Protein AF-A0A3N5NHA1-F1 (afdb_monomer_lite)

Secondary structure (DSSP, 8-state):
-TT--SSS-GGGG--SPP----SS-SS------------TTPPP---------SSHHHHHHHHHHHHSHHHHHHHHHHHHHHHHHHHHHTT--HHHHHHHHHHHHHHHS--GGGS-HHHHHH----THHHHTTT--SSSPEEEEEE-SGGGHHHHHHHHHHHHHHHTTT---EEEEEE---TTTHHHHHHHHHHHHHSSGGGGGBTSTTSEEEEEGGGS-HHHHHHHHHH-SEEEEGGG-SHHHHHTPPPPPPPPPPBPP-PPPPP-PPPPPPP---EES--SSEEEETTSSEEEE-S--SS--EEEEEETTEEEEEETTEEEEEEES-TTTTBSS-----TTT---SEEEEEEETTT--EEESSSTTT-TT--EEEEEETTEEEEEEEETTEEEEEEEE--SS-SEEEEEEEEEE-SSS-EEEEEEEEEE---BS-HHHHGGGEEEEE-TTT-PEEEEE-S-TTTTT-EEEEEES-SSEEEEEEHHHHH-TT-BTTB-GGGGBSS-----SSSS-EEEEEEEEEEE-TT-EEEEEEEEEEESSHHHHHHHHHHHTSTTHHHHHHHHHHHHHHHHHTTS----S-HHHHHIIIIIHHHHIIIIIIIS-EETTEE-

pLDDT: mean 92.47, std 6.88, range [58.25, 98.88]

Structure (mmCIF, N/CA/C/O backbone):
data_AF-A0A3N5NHA1-F1
#
_entry.id   AF-A0A3N5NHA1-F1
#
loop_
_atom_site.group_PDB
_atom_site.id
_atom_site.type_symbol
_atom_site.label_atom_id
_atom_site.label_alt_id
_atom_site.label_comp_id
_atom_site.label_asym_id
_atom_site.label_entity_id
_atom_site.label_seq_id
_atom_site.pdbx_PDB_ins_code
_atom_site.Cartn_x
_atom_site.Cartn_y
_atom_site.Cartn_z
_atom_site.occupancy
_atom_site.B_iso_or_equiv
_atom_site.auth_seq_id
_atom_site.auth_comp_id
_atom_site.auth_asym_id
_atom_site.auth_atom_id
_atom_site.pdbx_PDB_model_num
ATOM 1 N N . GLY A 1 1 ? -15.371 -14.972 -2.134 1.00 78.31 1 GLY A N 1
ATOM 2 C CA . GLY A 1 1 ? -16.235 -14.886 -0.939 1.00 78.31 1 GLY A CA 1
ATOM 3 C C . GLY A 1 1 ? -15.641 -13.849 -0.015 1.00 78.31 1 GLY A C 1
ATOM 4 O O . GLY A 1 1 ? -14.421 -13.731 -0.026 1.00 78.31 1 GLY A O 1
ATOM 5 N N . ARG A 1 2 ? -16.467 -13.089 0.715 1.00 86.44 2 ARG A N 1
ATOM 6 C CA . ARG A 1 2 ? -16.013 -11.986 1.583 1.00 86.44 2 ARG A CA 1
ATOM 7 C C . ARG A 1 2 ? -14.958 -12.469 2.586 1.00 86.44 2 ARG A C 1
ATOM 9 O O . ARG A 1 2 ? -15.152 -13.502 3.220 1.00 86.44 2 ARG A O 1
ATOM 16 N N . GLY A 1 3 ? -13.852 -11.733 2.707 1.00 79.94 3 GLY A N 1
ATOM 17 C CA . GLY A 1 3 ? -12.731 -12.070 3.593 1.00 79.94 3 GLY A CA 1
ATOM 18 C C . GLY A 1 3 ? -11.821 -13.194 3.090 1.00 79.94 3 GLY A C 1
ATOM 19 O O . GLY A 1 3 ? -10.874 -13.561 3.775 1.00 79.94 3 GLY A O 1
ATOM 20 N N . GLY A 1 4 ? -12.109 -13.759 1.915 1.00 84.12 4 GLY A N 1
ATOM 21 C CA . GLY A 1 4 ? -11.227 -14.699 1.232 1.00 84.12 4 GLY A CA 1
ATOM 22 C C . GLY A 1 4 ? -10.301 -13.994 0.245 1.00 84.12 4 GLY A C 1
ATOM 23 O O . GLY A 1 4 ? -10.399 -12.794 0.009 1.00 84.12 4 GLY A O 1
ATOM 24 N N . THR A 1 5 ? -9.429 -14.770 -0.390 1.00 84.81 5 THR A N 1
ATOM 25 C CA . THR A 1 5 ? -8.529 -14.287 -1.448 1.00 84.81 5 THR A CA 1
ATOM 26 C C . THR A 1 5 ? -8.565 -15.233 -2.641 1.00 84.81 5 THR A C 1
ATOM 28 O O . THR A 1 5 ? -9.109 -16.335 -2.557 1.00 84.81 5 THR A O 1
ATOM 31 N N . VAL A 1 6 ? -7.928 -14.852 -3.748 1.00 85.38 6 VAL A N 1
ATOM 32 C CA . VAL A 1 6 ? -7.725 -15.759 -4.891 1.00 85.38 6 VAL A CA 1
ATOM 33 C C . VAL A 1 6 ? -6.884 -16.997 -4.543 1.00 85.38 6 VAL A C 1
ATOM 35 O O . VAL A 1 6 ? -6.996 -18.008 -5.228 1.00 85.38 6 VAL A O 1
ATOM 38 N N . ARG A 1 7 ? -6.084 -16.958 -3.463 1.00 85.19 7 ARG A N 1
ATOM 39 C CA . ARG A 1 7 ? -5.322 -18.118 -2.955 1.00 85.19 7 ARG A CA 1
ATOM 40 C C . ARG A 1 7 ? -6.175 -19.063 -2.110 1.00 85.19 7 ARG A C 1
ATOM 42 O O . ARG A 1 7 ? -5.936 -20.264 -2.116 1.00 85.19 7 ARG A O 1
ATOM 49 N N . HIS A 1 8 ? -7.181 -18.524 -1.426 1.00 85.25 8 HIS A N 1
ATOM 50 C CA . HIS A 1 8 ? -8.118 -19.280 -0.594 1.00 85.25 8 HIS A CA 1
ATOM 51 C C . HIS A 1 8 ? -9.570 -18.947 -0.979 1.00 85.25 8 HIS A C 1
ATOM 53 O O . HIS A 1 8 ? -10.307 -18.339 -0.195 1.00 85.25 8 HIS A O 1
ATOM 59 N N . PRO A 1 9 ? -10.004 -19.284 -2.208 1.00 86.56 9 PRO A N 1
ATOM 60 C CA . PRO A 1 9 ? -11.342 -18.948 -2.666 1.00 86.56 9 PRO A CA 1
ATOM 61 C C . PRO A 1 9 ? -12.381 -19.825 -1.963 1.00 86.56 9 PRO A C 1
ATOM 63 O O . PRO A 1 9 ? -12.247 -21.046 -1.904 1.00 86.56 9 PRO A O 1
ATOM 66 N N . ALA A 1 10 ? -13.482 -19.213 -1.516 1.00 84.94 10 ALA A N 1
ATOM 67 C CA . ALA A 1 10 ? -14.576 -19.909 -0.825 1.00 84.94 10 ALA A CA 1
ATOM 68 C C . ALA A 1 10 ? -15.125 -21.120 -1.603 1.00 84.94 10 ALA A C 1
ATOM 70 O O . ALA A 1 10 ? -15.553 -22.105 -1.008 1.00 84.94 10 ALA A O 1
ATOM 71 N N . ALA A 1 11 ? -15.067 -21.074 -2.937 1.00 85.94 11 ALA A N 1
ATOM 72 C CA . ALA A 1 11 ? -15.461 -22.186 -3.788 1.00 85.94 11 ALA A CA 1
ATOM 73 C C . ALA A 1 11 ? -14.678 -23.474 -3.461 1.00 85.94 11 ALA A C 1
ATOM 75 O O . ALA A 1 11 ? -15.262 -24.550 -3.492 1.00 85.94 11 ALA A O 1
ATOM 76 N N . LEU A 1 12 ? -13.393 -23.406 -3.107 1.00 87.50 12 LEU A N 1
ATOM 77 C CA . LEU A 1 12 ? -12.589 -24.603 -2.834 1.00 87.50 12 LEU A CA 1
ATOM 78 C C . LEU A 1 12 ? -12.814 -25.203 -1.437 1.00 87.50 12 LEU A C 1
ATOM 80 O O . LEU A 1 12 ? -12.375 -26.321 -1.192 1.00 87.50 12 LEU A O 1
ATOM 84 N N . LEU A 1 13 ? -13.541 -24.516 -0.549 1.00 84.94 13 LEU A N 1
ATOM 85 C CA . LEU A 1 13 ? -13.870 -25.021 0.792 1.00 84.94 13 LEU A CA 1
ATOM 86 C C . LEU A 1 13 ? -14.984 -26.078 0.779 1.00 84.94 13 LEU A C 1
ATOM 88 O O . LEU A 1 13 ? -15.180 -26.786 1.762 1.00 84.94 13 LEU A O 1
ATOM 92 N N . SER A 1 14 ? -15.733 -26.184 -0.322 1.00 83.75 14 SER A N 1
ATOM 93 C CA . SER A 1 14 ? -16.848 -27.119 -0.461 1.00 83.75 14 SER A CA 1
ATOM 94 C C . SER A 1 14 ? -16.870 -27.780 -1.837 1.00 83.75 14 SER A C 1
ATOM 96 O O . SER A 1 14 ? -16.533 -27.183 -2.862 1.00 83.75 14 SER A O 1
ATOM 98 N N . THR A 1 15 ? -17.340 -29.026 -1.882 1.00 83.75 15 THR A N 1
ATOM 99 C CA . THR A 1 15 ? -17.558 -29.779 -3.124 1.00 83.75 15 THR A CA 1
ATOM 100 C C . THR A 1 15 ? -18.898 -29.463 -3.801 1.00 83.75 15 THR A C 1
ATOM 102 O O . THR A 1 15 ? -19.153 -29.985 -4.897 1.00 83.75 15 THR A O 1
ATOM 105 N N . SER A 1 16 ? -19.727 -28.592 -3.212 1.00 85.25 16 SER A N 1
ATOM 106 C CA . SER A 1 16 ? -21.005 -28.143 -3.781 1.00 85.25 16 SER A CA 1
ATOM 107 C C . SER A 1 16 ? -20.834 -27.504 -5.168 1.00 85.25 16 SER A C 1
ATOM 109 O O . SER A 1 16 ? -19.755 -26.992 -5.483 1.00 85.25 16 SER A O 1
ATOM 111 N N . PRO A 1 17 ? -21.860 -27.535 -6.036 1.00 85.75 17 PRO A N 1
ATOM 112 C CA . PRO A 1 17 ? -21.851 -26.772 -7.282 1.00 85.75 17 PRO A CA 1
ATOM 113 C C . PRO A 1 17 ? -21.577 -25.279 -7.043 1.00 85.75 17 PRO A C 1
ATOM 115 O O . PRO A 1 17 ? -21.842 -24.756 -5.959 1.00 85.75 17 PRO A O 1
ATOM 118 N N . LEU A 1 18 ? -21.044 -24.593 -8.059 1.00 89.00 18 LEU A N 1
ATOM 119 C CA . LEU A 1 18 ? -21.003 -23.127 -8.048 1.00 89.00 18 LEU A CA 1
ATOM 120 C C . LEU A 1 18 ? -22.443 -22.587 -8.031 1.00 89.00 18 LEU A C 1
ATOM 122 O O . LEU A 1 18 ? -23.350 -23.253 -8.524 1.00 89.00 18 LEU A O 1
ATOM 126 N N . SER A 1 19 ? -22.650 -21.384 -7.492 1.00 86.19 19 SER A N 1
ATOM 127 C CA . SER A 1 19 ? -23.992 -20.799 -7.329 1.00 86.19 19 SER A CA 1
ATOM 128 C C . SER A 1 19 ? -24.742 -20.564 -8.643 1.00 86.19 19 SER A C 1
ATOM 130 O O . SER A 1 19 ? -25.956 -20.397 -8.613 1.00 86.19 19 SER A O 1
ATOM 132 N N . GLY A 1 20 ? -24.036 -20.515 -9.779 1.00 85.94 20 GLY A N 1
ATOM 133 C CA . GLY A 1 20 ? -24.633 -20.216 -11.083 1.00 85.94 20 GLY A CA 1
ATOM 134 C C . GLY A 1 20 ? -25.141 -18.778 -11.206 1.00 85.94 20 GLY A C 1
ATOM 135 O O . GLY A 1 20 ? -25.984 -18.509 -12.053 1.00 85.94 20 GLY A O 1
ATOM 136 N N . ALA A 1 21 ? -24.663 -17.862 -10.356 1.00 86.00 21 ALA A N 1
ATOM 137 C CA . ALA A 1 21 ? -25.078 -16.465 -10.389 1.00 86.00 21 ALA A CA 1
ATOM 138 C C . ALA A 1 21 ? -24.661 -15.792 -11.709 1.00 86.00 21 ALA A C 1
ATOM 140 O O . ALA A 1 21 ? -23.494 -15.839 -12.096 1.00 86.00 21 ALA A O 1
ATOM 141 N N . THR A 1 22 ? -25.618 -15.140 -12.367 1.00 87.56 22 THR A N 1
ATOM 142 C CA . THR A 1 22 ? -25.441 -14.372 -13.609 1.00 87.56 22 THR A CA 1
ATOM 143 C C . THR A 1 22 ? -26.166 -13.033 -13.495 1.00 87.56 22 THR A C 1
ATOM 145 O O . THR A 1 22 ? -27.200 -12.963 -12.832 1.00 87.56 22 THR A O 1
ATOM 148 N N . GLY A 1 23 ? -25.684 -11.993 -14.177 1.00 86.44 23 GLY A N 1
ATOM 149 C CA . GLY A 1 23 ? -26.362 -10.696 -14.261 1.00 86.44 23 GLY A CA 1
ATOM 150 C C . GLY A 1 23 ? -25.414 -9.510 -14.106 1.00 86.44 23 GLY A C 1
ATOM 151 O O . GLY A 1 23 ? -24.194 -9.668 -14.127 1.00 86.44 23 GLY A O 1
ATOM 152 N N . ALA A 1 24 ? -25.990 -8.318 -13.944 1.00 82.69 24 ALA A N 1
ATOM 153 C CA . ALA A 1 24 ? -25.242 -7.104 -13.642 1.00 82.69 24 ALA A CA 1
ATOM 154 C C . ALA A 1 24 ? -24.740 -7.155 -12.189 1.00 82.69 24 ALA A C 1
ATOM 156 O O . ALA A 1 24 ? -25.519 -7.011 -11.248 1.00 82.69 24 ALA A O 1
ATOM 157 N N . VAL A 1 25 ? -23.442 -7.397 -12.015 1.00 76.88 25 VAL A N 1
ATOM 158 C CA . VAL A 1 25 ? -22.774 -7.483 -10.709 1.00 76.88 25 VAL A CA 1
ATOM 159 C C . VAL A 1 25 ? -21.705 -6.398 -10.587 1.00 76.88 25 VAL A C 1
ATOM 161 O O . VAL A 1 25 ? -21.161 -5.950 -11.593 1.00 76.88 25 VAL A O 1
ATOM 164 N N . LEU A 1 26 ? -21.406 -5.977 -9.355 1.00 69.62 26 LEU A N 1
ATOM 165 C CA . LEU A 1 26 ? -20.429 -4.912 -9.079 1.00 69.62 26 LEU A CA 1
ATOM 166 C C . LEU A 1 26 ? -18.978 -5.325 -9.373 1.00 69.62 26 LEU A C 1
ATOM 168 O O . LEU A 1 26 ? -18.169 -4.475 -9.723 1.00 69.62 26 LEU A O 1
ATOM 172 N N . ASP A 1 27 ? -18.668 -6.615 -9.237 1.00 75.25 27 ASP A N 1
ATOM 173 C CA . ASP A 1 27 ? -17.339 -7.191 -9.461 1.00 75.25 27 ASP A CA 1
ATOM 174 C C . ASP A 1 27 ? -17.476 -8.457 -10.330 1.00 75.25 27 ASP A C 1
ATOM 176 O O . ASP A 1 27 ? -17.704 -9.559 -9.811 1.00 75.25 27 ASP A O 1
ATOM 180 N N . PRO A 1 28 ? -17.503 -8.307 -11.668 1.00 83.50 28 PRO A N 1
ATOM 181 C CA . PRO A 1 28 ? -17.780 -9.412 -12.571 1.00 83.50 28 PRO A CA 1
ATOM 182 C C . PRO A 1 28 ? -16.592 -10.367 -12.668 1.00 83.50 28 PRO A C 1
ATOM 184 O O . PRO A 1 28 ? -15.493 -9.998 -13.075 1.00 83.50 28 PRO A O 1
ATOM 187 N N . ILE A 1 29 ? -16.856 -11.642 -12.386 1.00 84.94 29 ILE A N 1
ATOM 188 C CA . ILE A 1 29 ? -15.919 -12.741 -12.621 1.00 84.94 29 ILE A CA 1
ATOM 189 C C . ILE A 1 29 ? -16.591 -13.854 -13.422 1.00 84.94 29 ILE A C 1
ATOM 191 O O . ILE A 1 29 ? -17.806 -14.041 -13.364 1.00 84.94 29 ILE A O 1
ATOM 195 N N . VAL A 1 30 ? -15.777 -14.664 -14.097 1.00 86.19 30 VAL A N 1
ATOM 196 C CA . VAL A 1 30 ? -16.192 -15.964 -14.634 1.00 86.19 30 VAL A CA 1
ATOM 197 C C . VAL A 1 30 ? -15.508 -17.052 -13.817 1.00 86.19 30 VAL A C 1
ATOM 199 O O . VAL A 1 30 ? -14.294 -17.029 -13.627 1.00 86.19 30 VAL A O 1
ATOM 202 N N . SER A 1 31 ? -16.282 -18.019 -13.323 1.00 87.06 31 SER A N 1
ATOM 203 C CA . SER A 1 31 ? -15.754 -19.163 -12.581 1.00 87.06 31 SER A CA 1
ATOM 204 C C . SER A 1 31 ? -16.309 -20.463 -13.146 1.00 87.06 31 SER A C 1
ATOM 206 O O . SER A 1 31 ? -17.517 -20.620 -13.305 1.00 87.06 31 SER A O 1
ATOM 208 N N . LEU A 1 32 ? -15.410 -21.403 -13.434 1.00 87.88 32 LEU A N 1
ATOM 209 C CA . LEU A 1 32 ? -15.728 -22.733 -13.939 1.00 87.88 32 LEU A CA 1
ATOM 210 C C . LEU A 1 32 ? -15.172 -23.779 -12.973 1.00 87.88 32 LEU A C 1
ATOM 212 O O . LEU A 1 32 ? -14.069 -23.634 -12.447 1.00 87.88 32 LEU A O 1
ATOM 216 N N . ARG A 1 33 ? -15.929 -24.857 -12.751 1.00 87.19 33 ARG A N 1
ATOM 217 C CA . ARG A 1 33 ? -15.496 -26.004 -11.946 1.00 87.19 33 ARG A CA 1
ATOM 218 C C . ARG A 1 33 ? -15.604 -27.275 -12.767 1.00 87.19 33 ARG A C 1
ATOM 220 O O . ARG A 1 33 ? -16.689 -27.629 -13.212 1.00 87.19 33 ARG A O 1
ATOM 227 N N . VAL A 1 34 ? -14.499 -28.006 -12.853 1.00 86.44 34 VAL A N 1
ATOM 228 C CA . VAL A 1 34 ? -14.467 -29.361 -13.406 1.00 86.44 34 VAL A CA 1
ATOM 229 C C . VAL A 1 34 ? -14.087 -30.325 -12.288 1.00 86.44 34 VAL A C 1
ATOM 231 O O . VAL A 1 34 ? -13.110 -30.103 -11.575 1.00 86.44 34 VAL A O 1
ATOM 234 N N . LYS A 1 35 ? -14.876 -31.387 -12.110 1.00 86.12 35 LYS A N 1
ATOM 235 C CA . LYS A 1 35 ? -14.535 -32.496 -11.212 1.00 86.12 35 LYS A CA 1
ATOM 236 C C . LYS A 1 35 ? -13.874 -33.588 -12.039 1.00 86.12 35 LYS A C 1
ATOM 238 O O . LYS A 1 35 ? -14.423 -34.015 -13.049 1.00 86.12 35 LYS A O 1
ATOM 243 N N . LEU A 1 36 ? -12.704 -34.029 -11.603 1.00 88.56 36 LEU A N 1
ATOM 244 C CA . LEU A 1 36 ? -11.893 -35.019 -12.302 1.00 88.56 36 LEU A CA 1
ATOM 245 C C . LEU A 1 36 ? -11.614 -36.171 -11.346 1.00 88.56 36 LEU A C 1
ATOM 247 O O . LEU A 1 36 ? -11.338 -35.946 -10.167 1.00 88.56 36 LEU A O 1
ATOM 251 N N . ARG A 1 37 ? -11.628 -37.400 -11.859 1.00 91.00 37 ARG A N 1
ATOM 252 C CA . ARG A 1 37 ? -11.068 -38.560 -11.166 1.00 91.00 37 ARG A CA 1
ATOM 253 C C . ARG A 1 37 ? -9.786 -38.946 -11.886 1.00 91.00 37 ARG A C 1
ATOM 255 O O . ARG A 1 37 ? -9.832 -39.212 -13.082 1.00 91.00 37 ARG A O 1
ATOM 262 N N . VAL A 1 38 ? -8.668 -38.973 -11.168 1.00 94.31 38 VAL A N 1
ATOM 263 C CA . VAL A 1 38 ? -7.361 -39.352 -11.719 1.00 94.31 38 VAL A CA 1
ATOM 264 C C . VAL A 1 38 ? -6.962 -40.703 -11.121 1.00 94.31 38 VAL A C 1
ATOM 266 O O . VAL A 1 38 ? -6.636 -40.757 -9.935 1.00 94.31 38 VAL A O 1
ATOM 269 N N . PRO A 1 39 ? -7.054 -41.812 -11.878 1.00 94.69 39 PRO A N 1
ATOM 270 C CA . PRO A 1 39 ? -6.570 -43.108 -11.414 1.00 94.69 39 PRO A CA 1
ATOM 271 C C . PRO A 1 39 ? -5.046 -43.112 -11.189 1.00 94.69 39 PRO A C 1
ATOM 273 O O . PRO A 1 39 ? -4.338 -42.315 -11.811 1.00 94.69 39 PRO A O 1
ATOM 276 N N . PRO A 1 40 ? -4.512 -44.027 -10.357 1.00 95.25 40 PRO A N 1
ATOM 277 C CA . PRO A 1 40 ? -3.069 -44.179 -10.176 1.00 95.25 40 PRO A CA 1
ATOM 278 C C . PRO A 1 40 ? -2.342 -44.393 -11.511 1.00 95.25 40 PRO A C 1
ATOM 280 O O . PRO A 1 40 ? -2.756 -45.220 -12.320 1.00 95.25 40 PRO A O 1
ATOM 283 N N . GLY A 1 41 ? -1.265 -43.639 -11.745 1.00 95.19 41 GLY A N 1
ATOM 284 C CA . GLY A 1 41 ? -0.440 -43.741 -12.956 1.00 95.19 41 GLY A CA 1
ATOM 285 C C . GLY A 1 41 ? -1.053 -43.150 -14.234 1.00 95.19 41 GLY A C 1
ATOM 286 O O . GLY A 1 41 ? -0.404 -43.181 -15.276 1.00 95.19 41 GLY A O 1
ATOM 287 N N . VAL A 1 42 ? -2.268 -42.595 -14.182 1.00 96.31 42 VAL A N 1
ATOM 288 C CA . VAL A 1 42 ? -2.953 -42.015 -15.348 1.00 96.31 42 VAL A CA 1
ATOM 289 C C . VAL A 1 42 ? -2.848 -40.490 -15.333 1.00 96.31 42 VAL A C 1
ATOM 291 O O . VAL A 1 42 ? -2.968 -39.852 -14.292 1.00 96.31 42 VAL A O 1
ATOM 294 N N . THR A 1 43 ? -2.672 -39.883 -16.508 1.00 91.56 43 THR A N 1
ATOM 295 C CA . THR A 1 43 ? -2.717 -38.425 -16.684 1.00 91.56 43 THR A CA 1
ATOM 296 C C . THR A 1 43 ? -4.095 -37.987 -17.176 1.00 91.56 43 THR A C 1
ATOM 298 O O . THR A 1 43 ? -4.508 -38.355 -18.274 1.00 91.56 43 THR A O 1
ATOM 301 N N . ALA A 1 44 ? -4.787 -37.152 -16.400 1.00 90.56 44 ALA A N 1
ATOM 302 C CA . ALA A 1 44 ? -5.950 -36.406 -16.878 1.00 90.56 44 ALA A CA 1
ATOM 303 C C . ALA A 1 44 ? -5.502 -35.054 -17.453 1.00 90.56 44 ALA A C 1
ATOM 305 O O . ALA A 1 44 ? -4.620 -34.404 -16.892 1.00 90.56 44 ALA A O 1
ATOM 306 N N . ARG A 1 45 ? -6.110 -34.619 -18.561 1.00 87.00 45 ARG A N 1
ATOM 307 C CA . ARG A 1 45 ? -5.855 -33.307 -19.174 1.00 87.00 45 ARG A CA 1
ATOM 308 C C . ARG A 1 45 ? -7.133 -32.483 -19.164 1.00 87.00 45 ARG A C 1
ATOM 310 O O . ARG A 1 45 ? -8.194 -33.000 -19.498 1.00 87.00 45 ARG A O 1
ATOM 317 N N . VAL A 1 46 ? -7.013 -31.212 -18.797 1.00 88.31 46 VAL A N 1
ATOM 318 C CA . VAL A 1 46 ? -8.110 -30.240 -18.821 1.00 88.31 46 VAL A CA 1
ATOM 319 C C . VAL A 1 46 ? -7.635 -29.005 -19.558 1.00 88.31 46 VAL A C 1
ATOM 321 O O . VAL A 1 46 ? -6.523 -28.534 -19.327 1.00 88.31 46 VAL A O 1
ATOM 324 N N . SER A 1 47 ? -8.487 -28.489 -20.434 1.00 87.62 47 SER A N 1
ATOM 325 C CA . SER A 1 47 ? -8.261 -27.241 -21.151 1.00 87.62 47 SER A CA 1
ATOM 326 C C . SER A 1 47 ? -9.297 -26.225 -20.690 1.00 87.62 47 SER A C 1
ATOM 328 O O . SER A 1 47 ? -10.489 -26.520 -20.669 1.00 87.62 47 SER A O 1
ATOM 330 N N . PHE A 1 48 ? -8.831 -25.042 -20.299 1.00 88.50 48 PHE A N 1
ATOM 331 C CA . PHE A 1 48 ? -9.680 -23.892 -20.010 1.00 88.50 48 PHE A CA 1
ATOM 332 C C . PHE A 1 48 ? -9.533 -22.900 -21.158 1.00 88.50 48 PHE A C 1
ATOM 334 O O . PHE A 1 48 ? -8.414 -22.596 -21.569 1.00 88.50 48 PHE A O 1
ATOM 341 N N . THR A 1 49 ? -10.654 -22.418 -21.681 1.00 88.44 49 THR A N 1
ATOM 342 C CA . THR A 1 49 ? -10.693 -21.545 -22.857 1.00 88.44 49 THR A CA 1
ATOM 343 C C . THR A 1 49 ? -11.442 -20.270 -22.511 1.00 88.44 49 THR A C 1
ATOM 345 O O . THR A 1 49 ? -12.612 -20.324 -22.132 1.00 88.44 49 THR A O 1
ATOM 348 N N . THR A 1 50 ? -10.780 -19.130 -22.679 1.00 90.50 50 THR A N 1
ATOM 349 C CA . THR A 1 50 ? -11.412 -17.809 -22.637 1.00 90.50 50 THR A CA 1
ATOM 350 C C . THR A 1 50 ? -11.548 -17.326 -24.071 1.00 90.50 50 THR A C 1
ATOM 352 O O . THR A 1 50 ? -10.559 -17.297 -24.801 1.00 90.50 50 THR A O 1
ATOM 355 N N . VAL A 1 51 ? -12.764 -16.986 -24.488 1.00 89.88 51 VAL A N 1
ATOM 356 C CA . VAL A 1 51 ? -13.063 -16.574 -25.864 1.00 89.88 51 VAL A CA 1
ATOM 357 C C . VAL A 1 51 ? -13.770 -15.225 -25.865 1.00 89.88 51 VAL A C 1
ATOM 359 O O . VAL A 1 51 ? -14.562 -14.930 -24.973 1.00 89.88 51 VAL A O 1
ATOM 362 N N . VAL A 1 52 ? -13.469 -14.415 -26.875 1.00 92.69 52 VAL A N 1
ATOM 363 C CA . VAL A 1 52 ? -14.119 -13.133 -27.159 1.00 92.69 52 VAL A CA 1
ATOM 364 C C . VAL A 1 52 ? -14.532 -13.167 -28.628 1.00 92.69 52 VAL A C 1
ATOM 366 O O . VAL A 1 52 ? -13.769 -13.647 -29.466 1.00 92.69 52 VAL A O 1
ATOM 369 N N . ALA A 1 53 ? -15.737 -12.698 -28.938 1.00 95.38 53 ALA A N 1
ATOM 370 C CA . ALA A 1 53 ? -16.263 -12.587 -30.294 1.00 95.38 53 ALA A CA 1
ATOM 371 C C . ALA A 1 53 ? -17.150 -11.341 -30.402 1.00 95.38 53 ALA A C 1
ATOM 373 O O . ALA A 1 53 ? -17.583 -10.797 -29.388 1.00 95.38 53 ALA A O 1
ATOM 374 N N . GLU A 1 54 ? -17.428 -10.904 -31.630 1.00 96.50 54 GLU A N 1
ATOM 375 C CA . GLU A 1 54 ? -18.223 -9.697 -31.907 1.00 96.50 54 GLU A CA 1
ATOM 376 C C . GLU A 1 54 ? -19.690 -9.824 -31.473 1.00 96.50 54 GLU A C 1
ATOM 378 O O . GLU A 1 54 ? -20.352 -8.824 -31.206 1.00 96.50 54 GLU A O 1
ATOM 383 N N . ASN A 1 55 ? -20.208 -11.052 -31.413 1.00 96.81 55 ASN A N 1
ATOM 384 C CA . ASN A 1 55 ? -21.590 -11.348 -31.056 1.00 96.81 55 ASN A CA 1
ATOM 385 C C . ASN A 1 55 ? -21.722 -12.727 -30.389 1.00 96.81 55 ASN A C 1
ATOM 387 O O . ASN A 1 55 ? -20.776 -13.518 -30.324 1.00 96.81 55 ASN A O 1
ATOM 391 N N . GLU A 1 56 ? -22.922 -13.003 -29.881 1.00 95.12 56 GLU A N 1
ATOM 392 C CA . GLU A 1 56 ? -23.239 -14.224 -29.139 1.00 95.12 56 GLU A CA 1
ATOM 393 C C . GLU A 1 56 ? -23.089 -15.497 -29.986 1.00 95.12 56 GLU A C 1
ATOM 395 O O . GLU A 1 56 ? -22.544 -16.491 -29.502 1.00 95.12 56 GLU A O 1
ATOM 400 N N . ASP A 1 57 ? -23.496 -15.463 -31.256 1.00 96.62 57 ASP A N 1
ATOM 401 C CA . ASP A 1 57 ? -23.347 -16.600 -32.173 1.00 96.62 57 ASP A CA 1
ATOM 402 C C . ASP A 1 57 ? -21.868 -16.946 -32.397 1.00 96.62 57 ASP A C 1
ATOM 404 O O . ASP A 1 57 ? -21.484 -18.117 -32.374 1.00 96.62 57 ASP A O 1
ATOM 408 N N . GLY A 1 58 ? -21.008 -15.929 -32.511 1.00 96.88 58 GLY A N 1
ATOM 409 C CA . GLY A 1 58 ? -19.559 -16.094 -32.578 1.00 96.88 58 GLY A CA 1
ATOM 410 C C . GLY A 1 58 ? -18.976 -16.733 -31.315 1.00 96.88 58 GLY A C 1
ATOM 411 O O . GLY A 1 58 ? -18.133 -17.627 -31.413 1.00 96.88 58 GLY A O 1
ATOM 412 N N . ILE A 1 59 ? -19.454 -16.342 -30.126 1.00 94.94 59 ILE A N 1
ATOM 413 C CA . ILE A 1 59 ? -19.064 -16.990 -28.864 1.00 94.94 59 ILE A CA 1
ATOM 414 C C . ILE A 1 59 ? -19.475 -18.465 -28.870 1.00 94.94 59 ILE A C 1
ATOM 416 O O . ILE A 1 59 ? -18.648 -19.320 -28.554 1.00 94.94 59 ILE A O 1
ATOM 420 N N . ARG A 1 60 ? -20.717 -18.785 -29.262 1.00 95.25 60 ARG A N 1
ATOM 421 C CA . ARG A 1 60 ? -21.214 -20.172 -29.328 1.00 95.25 60 ARG A CA 1
ATOM 422 C C . ARG A 1 60 ? -20.369 -21.022 -30.276 1.00 95.25 60 ARG A C 1
ATOM 424 O O . ARG A 1 60 ? -19.935 -22.102 -29.882 1.00 95.25 60 ARG A O 1
ATOM 431 N N . ALA A 1 61 ? -20.055 -20.500 -31.461 1.00 95.56 61 ALA A N 1
ATOM 432 C CA . ALA A 1 61 ? -19.208 -21.180 -32.436 1.00 95.56 61 ALA A CA 1
ATOM 433 C C . ALA A 1 61 ? -17.781 -21.429 -31.908 1.00 95.56 61 ALA A C 1
ATOM 435 O O . ALA A 1 61 ? -17.226 -22.513 -32.096 1.00 95.56 61 ALA A O 1
ATOM 436 N N . LEU A 1 62 ? -17.176 -20.453 -31.216 1.00 95.00 62 LEU A N 1
ATOM 437 C CA . LEU A 1 62 ? -15.856 -20.630 -30.602 1.00 95.00 62 LEU A CA 1
ATOM 438 C C . LEU A 1 62 ? -15.887 -21.645 -29.453 1.00 95.00 62 LEU A C 1
ATOM 440 O O . LEU A 1 62 ? -14.976 -22.467 -29.360 1.00 95.00 62 LEU A O 1
ATOM 444 N N . ILE A 1 63 ? -16.921 -21.620 -28.606 1.00 92.31 63 ILE A N 1
ATOM 445 C CA . ILE A 1 63 ? -17.096 -22.595 -27.521 1.00 92.31 63 ILE A CA 1
ATOM 446 C C . ILE A 1 63 ? -17.221 -24.008 -28.093 1.00 92.31 63 ILE A C 1
ATOM 448 O O . ILE A 1 63 ? -16.516 -24.899 -27.630 1.00 92.31 63 ILE A O 1
ATOM 452 N N . GLU A 1 64 ? -18.064 -24.213 -29.108 1.00 93.69 64 GLU A N 1
ATOM 453 C CA . GLU A 1 64 ? -18.243 -25.518 -29.754 1.00 93.69 64 GLU A CA 1
ATOM 454 C C . GLU A 1 64 ? -16.931 -26.019 -30.372 1.00 93.69 64 GLU A C 1
ATOM 456 O O . GLU A 1 64 ? -16.502 -27.143 -30.107 1.00 93.69 64 GLU A O 1
ATOM 461 N N . LYS A 1 65 ? -16.227 -25.150 -31.108 1.00 93.75 65 LYS A N 1
ATOM 462 C CA . LYS A 1 65 ? -14.922 -25.457 -31.708 1.00 93.75 65 LYS A CA 1
ATOM 463 C C . LYS A 1 65 ? -13.883 -25.889 -30.671 1.00 93.75 65 LYS A C 1
ATOM 465 O O . LYS A 1 65 ? -13.163 -26.859 -30.894 1.00 93.75 65 LYS A O 1
ATOM 470 N N . TYR A 1 66 ? -13.754 -25.147 -29.572 1.00 92.56 66 TYR A N 1
ATOM 471 C CA . TYR A 1 66 ? -12.741 -25.410 -28.546 1.00 92.56 66 TYR A CA 1
ATOM 472 C C . TYR A 1 66 ? -13.186 -26.421 -27.480 1.00 92.56 66 TYR A C 1
ATOM 474 O O . TYR A 1 66 ? -12.395 -26.763 -26.599 1.00 92.56 66 TYR A O 1
ATOM 482 N N . HIS A 1 67 ? -14.407 -26.956 -27.583 1.00 89.25 67 HIS A N 1
ATOM 483 C CA . HIS A 1 67 ? -14.851 -28.081 -26.764 1.00 89.25 67 HIS A CA 1
ATOM 484 C C . HIS A 1 67 ? -14.082 -29.372 -27.093 1.00 89.25 67 HIS A C 1
ATOM 486 O O . HIS A 1 67 ? -13.917 -30.225 -26.223 1.00 89.25 67 HIS A O 1
ATOM 492 N N . ASP A 1 68 ? -13.568 -29.502 -28.323 1.00 90.75 68 ASP A N 1
ATOM 493 C CA . ASP A 1 68 ? -12.696 -30.604 -28.733 1.00 90.75 68 ASP A CA 1
ATOM 494 C C . ASP A 1 68 ? -11.248 -30.404 -28.212 1.00 90.75 68 ASP A C 1
ATOM 496 O O . ASP A 1 68 ? -10.540 -29.482 -28.645 1.00 90.75 68 ASP A O 1
ATOM 500 N N . PRO A 1 69 ? -10.734 -31.295 -27.337 1.00 86.25 69 PRO A N 1
ATOM 501 C CA . PRO A 1 69 ? -9.362 -31.221 -26.829 1.00 86.25 69 PRO A CA 1
ATOM 502 C C . PRO A 1 69 ? -8.277 -31.270 -27.918 1.00 86.25 69 PRO A C 1
ATOM 504 O O . PRO A 1 69 ? -7.171 -30.745 -27.724 1.00 86.25 69 PRO A O 1
ATOM 507 N N . GLN A 1 70 ? -8.557 -31.896 -29.066 1.00 90.75 70 GLN A N 1
ATOM 508 C CA . GLN A 1 70 ? -7.619 -31.942 -30.188 1.00 90.75 70 GLN A CA 1
ATOM 509 C C . GLN A 1 70 ? -7.447 -30.566 -30.831 1.00 90.75 70 GLN A C 1
ATOM 511 O O . GLN A 1 70 ? -6.340 -30.217 -31.250 1.00 90.75 70 GLN A O 1
ATOM 516 N N . VAL A 1 71 ? -8.509 -29.756 -30.866 1.00 93.12 71 VAL A N 1
ATOM 517 C CA . VAL A 1 71 ? -8.449 -28.377 -31.363 1.00 93.12 71 VAL A CA 1
ATOM 518 C C . VAL A 1 71 ? -7.617 -27.509 -30.426 1.00 93.12 71 VAL A C 1
ATOM 520 O O . VAL A 1 71 ? -6.768 -26.761 -30.906 1.00 93.12 71 VAL A O 1
ATOM 523 N N . CYS A 1 72 ? -7.762 -27.668 -29.108 1.00 90.75 72 CYS A N 1
ATOM 524 C CA . CYS A 1 72 ? -6.903 -26.991 -28.130 1.00 90.75 72 CYS A CA 1
ATOM 525 C C . CYS A 1 72 ? -5.419 -27.341 -28.333 1.00 90.75 72 CYS A C 1
ATOM 527 O O . CYS A 1 72 ? -4.565 -26.458 -28.385 1.00 90.75 72 CYS A O 1
ATOM 529 N N . SER A 1 73 ? -5.108 -28.626 -28.525 1.00 90.06 73 SER A N 1
ATOM 530 C CA . SER A 1 73 ? -3.734 -29.082 -28.779 1.00 90.06 73 SER A CA 1
ATOM 531 C C . SER A 1 73 ? -3.176 -28.518 -30.092 1.00 90.06 73 SER A C 1
ATOM 533 O O . SER A 1 73 ? -2.028 -28.079 -30.151 1.00 90.06 73 SER A O 1
ATOM 535 N N . ARG A 1 74 ? -4.007 -28.456 -31.139 1.00 92.62 74 ARG A N 1
ATOM 536 C CA . ARG A 1 74 ? -3.652 -27.829 -32.417 1.00 92.62 74 ARG A CA 1
ATOM 537 C C . ARG A 1 74 ? -3.430 -26.325 -32.280 1.00 92.62 74 ARG A C 1
ATOM 539 O O . ARG A 1 74 ? -2.517 -25.806 -32.906 1.00 92.62 74 ARG A O 1
ATOM 546 N N . ALA A 1 75 ? -4.222 -25.635 -31.462 1.00 91.94 75 ALA A N 1
ATOM 547 C CA . ALA A 1 75 ? -4.054 -24.208 -31.207 1.00 91.94 75 ALA A CA 1
ATOM 548 C C . ALA A 1 75 ? -2.706 -23.904 -30.540 1.00 91.94 75 ALA A C 1
ATOM 550 O O . ALA A 1 75 ? -2.018 -22.986 -30.978 1.00 91.94 75 ALA A O 1
ATOM 551 N N . PHE A 1 76 ? -2.273 -24.714 -29.566 1.00 90.69 76 PHE A N 1
ATOM 552 C CA . PHE A 1 76 ? -0.925 -24.592 -28.997 1.00 90.69 76 PHE A CA 1
ATOM 553 C C . PHE A 1 76 ? 0.170 -24.824 -30.044 1.00 90.69 76 PHE A C 1
ATOM 555 O O . PHE A 1 76 ? 1.105 -24.032 -30.123 1.00 90.69 76 PHE A O 1
ATOM 562 N N . ALA A 1 77 ? 0.038 -25.857 -30.885 1.00 92.62 77 ALA A N 1
ATOM 563 C CA . ALA A 1 77 ? 1.002 -26.120 -31.954 1.00 92.62 77 ALA A CA 1
ATOM 564 C C . ALA A 1 77 ? 1.082 -24.956 -32.958 1.00 92.62 77 ALA A C 1
ATOM 566 O O . ALA A 1 77 ? 2.175 -24.510 -33.299 1.00 92.62 77 ALA A O 1
ATOM 567 N N . LEU A 1 78 ? -0.069 -24.416 -33.375 1.00 94.50 78 LEU A N 1
ATOM 568 C CA . LEU A 1 78 ? -0.143 -23.245 -34.251 1.00 94.50 78 LEU A CA 1
ATOM 569 C C . LEU A 1 78 ? 0.472 -22.004 -33.601 1.00 94.50 78 LEU A C 1
ATOM 571 O O . LEU A 1 78 ? 1.197 -21.283 -34.277 1.00 94.50 78 LEU A O 1
ATOM 575 N N . ALA A 1 79 ? 0.240 -21.770 -32.307 1.00 90.75 79 ALA A N 1
ATOM 576 C CA . ALA A 1 79 ? 0.859 -20.667 -31.576 1.00 90.75 79 ALA A CA 1
ATOM 577 C C . ALA A 1 79 ? 2.390 -20.805 -31.530 1.00 90.75 79 ALA A C 1
ATOM 579 O O . ALA A 1 79 ? 3.103 -19.826 -31.742 1.00 90.75 79 ALA A O 1
ATOM 580 N N . SER A 1 80 ? 2.911 -22.021 -31.328 1.00 90.25 80 SER A N 1
ATOM 581 C CA . SER A 1 80 ? 4.353 -22.286 -31.400 1.00 90.25 80 SER A CA 1
ATOM 582 C C . SER A 1 80 ? 4.918 -22.016 -32.797 1.00 90.25 80 SER A C 1
ATOM 584 O O . SER A 1 80 ? 5.916 -21.310 -32.916 1.00 90.25 80 SER A O 1
ATOM 586 N N . THR A 1 81 ? 4.265 -22.508 -33.856 1.00 93.25 81 THR A N 1
ATOM 587 C CA . THR A 1 81 ? 4.677 -22.239 -35.244 1.00 93.25 81 THR A CA 1
ATOM 588 C C . THR A 1 81 ? 4.608 -20.749 -35.577 1.00 93.25 81 THR A C 1
ATOM 590 O O . THR A 1 81 ? 5.523 -20.217 -36.198 1.00 93.25 81 THR A O 1
ATOM 593 N N . HIS A 1 82 ? 3.558 -20.054 -35.140 1.00 90.12 82 HIS A N 1
ATOM 594 C CA . HIS A 1 82 ? 3.415 -18.615 -35.335 1.00 90.12 82 HIS A CA 1
ATOM 595 C C . HIS A 1 82 ? 4.542 -17.843 -34.642 1.00 90.12 82 HIS A C 1
ATOM 597 O O . HIS A 1 82 ? 5.193 -17.025 -35.284 1.00 90.12 82 HIS A O 1
ATOM 603 N N . SER A 1 83 ? 4.856 -18.180 -33.387 1.00 88.25 83 SER A N 1
ATOM 604 C CA . SER A 1 83 ? 5.987 -17.586 -32.670 1.00 88.25 83 SER A CA 1
ATOM 605 C C . SER A 1 83 ? 7.317 -17.816 -33.395 1.00 88.25 83 SER A C 1
ATOM 607 O O . SER A 1 83 ? 8.165 -16.931 -33.395 1.00 88.25 83 SER A O 1
ATOM 609 N N . GLU A 1 84 ? 7.529 -18.974 -34.027 1.00 89.62 84 GLU A N 1
ATOM 610 C CA . GLU A 1 84 ? 8.736 -19.232 -34.828 1.00 89.62 84 GLU A CA 1
ATOM 611 C C . GLU A 1 84 ? 8.791 -18.405 -36.113 1.00 89.62 84 GLU A C 1
ATOM 613 O O . GLU A 1 84 ? 9.863 -17.945 -36.507 1.00 89.62 84 GLU A O 1
ATOM 618 N N . ILE A 1 85 ? 7.646 -18.211 -36.766 1.00 91.44 85 ILE A N 1
ATOM 619 C CA . ILE A 1 85 ? 7.527 -17.373 -37.961 1.00 91.44 85 ILE A CA 1
ATOM 620 C C . ILE A 1 85 ? 7.807 -15.908 -37.607 1.00 91.44 85 ILE A C 1
ATOM 622 O O . ILE A 1 85 ? 8.606 -15.267 -38.286 1.00 91.44 85 ILE A O 1
ATOM 626 N N . GLU A 1 86 ? 7.229 -15.393 -36.521 1.00 88.69 86 GLU A N 1
ATOM 627 C CA . GLU A 1 86 ? 7.503 -14.037 -36.031 1.00 88.69 86 GLU A CA 1
ATOM 628 C C . GLU A 1 86 ? 8.985 -13.819 -35.725 1.00 88.69 86 GLU A C 1
ATOM 630 O O . GLU A 1 86 ? 9.560 -12.819 -36.150 1.00 88.69 86 GLU A O 1
ATOM 635 N N . LEU A 1 87 ? 9.624 -14.764 -35.025 1.00 91.50 87 LEU A N 1
ATOM 636 C CA . LEU A 1 87 ? 11.056 -14.690 -34.734 1.00 91.50 87 LEU A CA 1
ATOM 637 C C . LEU A 1 87 ? 11.886 -14.608 -36.021 1.00 91.50 87 LEU A C 1
ATOM 639 O O . LEU A 1 87 ? 12.827 -13.822 -36.089 1.00 91.50 87 LEU A O 1
ATOM 643 N N . ARG A 1 88 ? 11.516 -15.354 -37.072 1.00 91.31 88 ARG A N 1
ATOM 644 C CA . ARG A 1 88 ? 12.174 -15.258 -38.386 1.00 91.31 88 ARG A CA 1
ATOM 645 C C . ARG A 1 88 ? 11.942 -13.906 -39.057 1.00 91.31 88 ARG A C 1
ATOM 647 O O . ARG A 1 88 ? 12.894 -13.360 -39.605 1.00 91.31 88 ARG A O 1
ATOM 654 N N . HIS A 1 89 ? 10.726 -13.358 -39.004 1.00 88.94 89 HIS A N 1
ATOM 655 C CA . HIS A 1 89 ? 10.424 -12.034 -39.567 1.00 88.94 89 HIS A CA 1
ATOM 656 C C . HIS A 1 89 ? 11.195 -10.909 -38.874 1.00 88.94 89 HIS A C 1
ATOM 658 O O . HIS A 1 89 ? 11.680 -10.006 -39.546 1.00 88.94 89 HIS A O 1
ATOM 664 N N . LEU A 1 90 ? 11.351 -10.993 -37.552 1.00 88.56 90 LEU A N 1
ATOM 665 C CA . LEU A 1 90 ? 12.144 -10.050 -36.760 1.00 88.56 90 LEU A CA 1
ATOM 666 C C . LEU A 1 90 ? 13.657 -10.338 -36.819 1.00 88.56 90 LEU A C 1
ATOM 668 O O . LEU A 1 90 ? 14.446 -9.612 -36.218 1.00 88.56 90 LEU A O 1
ATOM 672 N N . ALA A 1 91 ? 14.067 -11.413 -37.504 1.00 91.12 91 ALA A N 1
ATOM 673 C CA . ALA A 1 91 ? 15.434 -11.927 -37.511 1.00 91.12 91 ALA A CA 1
ATOM 674 C C . ALA A 1 91 ? 16.017 -12.111 -36.092 1.00 91.12 91 ALA A C 1
ATOM 676 O O . ALA A 1 91 ? 17.172 -11.780 -35.843 1.00 91.12 91 ALA A O 1
ATOM 677 N N . VAL A 1 92 ? 15.215 -12.616 -35.150 1.00 94.19 92 VAL A N 1
ATOM 678 C CA . VAL A 1 92 ? 15.583 -12.851 -33.744 1.00 94.19 92 VAL A CA 1
ATOM 679 C C . VAL A 1 92 ? 15.849 -14.340 -33.512 1.00 94.19 92 VAL A C 1
ATOM 681 O O . VAL A 1 92 ? 15.016 -15.200 -33.796 1.00 94.19 92 VAL A O 1
ATOM 684 N N . SER A 1 93 ? 17.018 -14.658 -32.966 1.00 94.88 93 SER A N 1
ATOM 685 C CA . SER A 1 93 ? 17.395 -16.007 -32.531 1.00 94.88 93 SER A CA 1
ATOM 686 C C . SER A 1 93 ? 16.725 -16.401 -31.206 1.00 94.88 93 SER A C 1
ATOM 688 O O . SER A 1 93 ? 16.293 -15.555 -30.427 1.00 94.88 93 SER A O 1
ATOM 690 N N . ARG A 1 94 ? 16.698 -17.702 -30.879 1.00 92.19 94 ARG A N 1
ATOM 691 C CA . ARG A 1 94 ? 16.178 -18.197 -29.584 1.00 92.19 94 ARG A CA 1
ATOM 692 C C . ARG A 1 94 ? 16.953 -17.659 -28.372 1.00 92.19 94 ARG A C 1
ATOM 694 O O . ARG A 1 94 ? 16.387 -17.479 -27.296 1.00 92.19 94 ARG A O 1
ATOM 701 N N . GLU A 1 95 ? 18.247 -17.393 -28.530 1.00 94.12 95 GLU A N 1
ATOM 702 C CA . GLU A 1 95 ? 19.073 -16.819 -27.462 1.00 94.12 95 GLU A CA 1
ATOM 703 C C . GLU A 1 95 ? 18.765 -15.334 -27.231 1.00 94.12 95 GLU A C 1
ATOM 705 O O . GLU A 1 95 ? 18.709 -14.879 -26.086 1.00 94.12 95 GLU A O 1
ATOM 710 N N . GLU A 1 96 ? 18.539 -14.574 -28.307 1.00 95.81 96 GLU A N 1
ATOM 711 C CA . GLU A 1 96 ? 18.043 -13.194 -28.242 1.00 95.81 96 GLU A CA 1
ATOM 712 C C . GLU A 1 96 ? 16.625 -13.143 -27.658 1.00 95.81 96 GLU A C 1
ATOM 714 O O . GLU A 1 96 ? 16.374 -12.345 -26.763 1.00 95.81 96 GLU A O 1
ATOM 719 N N . GLU A 1 97 ? 15.731 -14.055 -28.052 1.00 95.06 97 GLU A N 1
ATOM 720 C CA . GLU A 1 97 ? 14.379 -14.178 -27.490 1.00 95.06 97 GLU A CA 1
ATOM 721 C C . GLU A 1 97 ? 14.418 -14.302 -25.956 1.00 95.06 97 GLU A C 1
ATOM 723 O O . GLU A 1 97 ? 13.789 -13.520 -25.238 1.00 95.06 97 GLU A O 1
ATOM 728 N N . ALA A 1 98 ? 15.208 -15.246 -25.434 1.00 94.88 98 ALA A N 1
ATOM 729 C CA . ALA A 1 98 ? 15.360 -15.445 -23.995 1.00 94.88 98 ALA A CA 1
ATOM 730 C C . ALA A 1 98 ? 15.957 -14.211 -23.291 1.00 94.88 98 ALA A C 1
ATOM 732 O O . ALA A 1 98 ? 15.597 -13.911 -22.147 1.00 94.88 98 ALA A O 1
ATOM 733 N N . ARG A 1 99 ? 16.859 -13.480 -23.960 1.00 96.50 99 ARG A N 1
ATOM 734 C CA . ARG A 1 99 ? 17.407 -12.205 -23.468 1.00 96.50 99 ARG A CA 1
ATOM 735 C C . ARG A 1 99 ? 16.360 -11.107 -23.412 1.00 96.50 99 ARG A C 1
ATOM 737 O O . ARG A 1 99 ? 16.240 -10.444 -22.384 1.00 96.50 99 ARG A O 1
ATOM 744 N N . TYR A 1 100 ? 15.569 -10.942 -24.462 1.00 96.94 100 TYR A N 1
ATOM 745 C CA . TYR A 1 100 ? 14.527 -9.924 -24.518 1.00 96.94 100 TYR A CA 1
ATOM 746 C C . TYR A 1 100 ? 13.390 -10.215 -23.535 1.00 96.94 100 TYR A C 1
ATOM 748 O O . TYR A 1 100 ? 12.883 -9.296 -22.900 1.00 96.94 100 TYR A O 1
ATOM 756 N N . GLN A 1 101 ? 13.053 -11.484 -23.291 1.00 95.06 101 GLN A N 1
ATOM 757 C CA . GLN A 1 101 ? 12.131 -11.855 -22.209 1.00 95.06 101 GLN A CA 1
ATOM 758 C C . GLN A 1 101 ? 12.699 -11.515 -20.817 1.00 95.06 101 GLN A C 1
ATOM 760 O O . GLN A 1 101 ? 11.960 -11.067 -19.937 1.00 95.06 101 GLN A O 1
ATOM 765 N N . ARG A 1 102 ? 14.018 -11.656 -20.601 1.00 95.38 102 ARG A N 1
ATOM 766 C CA . ARG A 1 102 ? 14.667 -11.160 -19.372 1.00 95.38 102 ARG A CA 1
ATOM 767 C C . ARG A 1 102 ? 14.599 -9.637 -19.273 1.00 95.38 102 ARG A C 1
ATOM 769 O O . ARG A 1 102 ? 14.284 -9.142 -18.193 1.00 95.38 102 ARG A O 1
ATOM 776 N N . LEU A 1 103 ? 14.853 -8.912 -20.366 1.00 96.19 103 LEU A N 1
ATOM 777 C CA . LEU A 1 103 ? 14.697 -7.454 -20.438 1.00 96.19 103 LEU A CA 1
ATOM 778 C C . LEU A 1 103 ? 13.267 -7.033 -20.076 1.00 96.19 103 LEU A C 1
ATOM 780 O O . LEU A 1 103 ? 13.102 -6.173 -19.216 1.00 96.19 103 LEU A O 1
ATOM 784 N N . ALA A 1 104 ? 12.248 -7.693 -20.635 1.00 96.19 104 ALA A N 1
ATOM 785 C CA . ALA A 1 104 ? 10.842 -7.443 -20.313 1.00 96.19 104 ALA A CA 1
ATOM 786 C C . ALA A 1 104 ? 10.581 -7.508 -18.805 1.00 96.19 104 ALA A C 1
ATOM 788 O O . ALA A 1 104 ? 9.966 -6.607 -18.238 1.00 96.19 104 ALA A O 1
ATOM 789 N N . GLY A 1 105 ? 11.129 -8.523 -18.130 1.00 93.06 105 GLY A N 1
ATOM 790 C CA . GLY A 1 105 ? 11.037 -8.646 -16.677 1.00 93.06 105 GLY A CA 1
ATOM 791 C C . GLY A 1 105 ? 11.604 -7.440 -15.917 1.00 93.06 105 GLY A C 1
ATOM 792 O O . GLY A 1 105 ? 11.067 -7.099 -14.868 1.00 93.06 105 GLY A O 1
ATOM 793 N N . ARG A 1 106 ? 12.646 -6.776 -16.441 1.00 91.19 106 ARG A N 1
ATOM 794 C CA . ARG A 1 106 ? 13.271 -5.575 -15.843 1.00 91.19 106 ARG A CA 1
ATOM 795 C C . ARG A 1 106 ? 12.528 -4.280 -16.144 1.00 91.19 106 ARG A C 1
ATOM 797 O O . ARG A 1 106 ? 12.631 -3.329 -15.378 1.00 91.19 106 ARG A O 1
ATOM 804 N N . VAL A 1 107 ? 11.794 -4.240 -17.252 1.00 92.44 107 VAL A N 1
ATOM 805 C CA . VAL A 1 107 ? 10.903 -3.122 -17.581 1.00 92.44 107 VAL A CA 1
ATOM 806 C C . VAL A 1 107 ? 9.655 -3.201 -16.699 1.00 92.44 107 VAL A C 1
ATOM 808 O O . VAL A 1 107 ? 9.308 -2.242 -16.008 1.00 92.44 107 VAL A O 1
ATOM 811 N N . ILE A 1 108 ? 9.029 -4.378 -16.632 1.00 90.19 108 ILE A N 1
ATOM 812 C CA . ILE A 1 108 ? 7.795 -4.599 -15.869 1.00 90.19 108 ILE A CA 1
ATOM 813 C C . ILE A 1 108 ? 8.054 -4.458 -14.367 1.00 90.19 108 ILE A C 1
ATOM 815 O O . ILE A 1 108 ? 7.359 -3.701 -13.686 1.00 90.19 108 ILE A O 1
ATOM 819 N N . TYR A 1 109 ? 9.078 -5.131 -13.840 1.00 85.56 109 TYR A N 1
ATOM 820 C CA . TYR A 1 109 ? 9.403 -5.118 -12.417 1.00 85.56 109 TYR A CA 1
ATOM 821 C C . TYR A 1 109 ? 10.705 -4.345 -12.187 1.00 85.56 109 TYR A C 1
ATOM 823 O O . TYR A 1 109 ? 11.720 -4.690 -12.796 1.00 85.56 109 TYR A O 1
ATOM 831 N N . PRO A 1 110 ? 10.703 -3.309 -11.325 1.00 77.94 110 PRO A N 1
ATOM 832 C CA . PRO A 1 110 ? 11.902 -2.522 -11.101 1.00 77.94 110 PRO A CA 1
ATOM 833 C C . PRO A 1 110 ? 12.992 -3.402 -10.488 1.00 77.94 110 PRO A C 1
ATOM 835 O O . PRO A 1 110 ? 12.726 -4.233 -9.621 1.00 77.94 110 PRO A O 1
ATOM 838 N N . ASP A 1 111 ? 14.227 -3.198 -10.933 1.00 86.62 111 ASP A N 1
ATOM 839 C CA . ASP A 1 111 ? 15.390 -3.925 -10.439 1.00 86.62 111 ASP A CA 1
ATOM 840 C C . ASP A 1 111 ? 16.488 -2.949 -10.041 1.00 86.62 111 ASP A C 1
ATOM 842 O O . ASP A 1 111 ? 17.046 -2.248 -10.887 1.00 86.62 111 ASP A O 1
ATOM 846 N N . GLN A 1 112 ? 16.829 -2.931 -8.754 1.00 87.50 112 GLN A N 1
ATOM 847 C CA . GLN A 1 112 ? 17.838 -2.032 -8.205 1.00 87.50 112 GLN A CA 1
ATOM 848 C C . GLN A 1 112 ? 19.187 -2.115 -8.944 1.00 87.50 112 GLN A C 1
ATOM 850 O O . GLN A 1 112 ? 19.877 -1.106 -9.065 1.00 87.50 112 GLN A O 1
ATOM 855 N N . ARG A 1 113 ? 19.559 -3.284 -9.491 1.00 88.62 113 ARG A N 1
ATOM 856 C CA . ARG A 1 113 ? 20.842 -3.492 -10.194 1.00 88.62 113 ARG A CA 1
ATOM 857 C C . ARG A 1 113 ? 20.976 -2.686 -11.481 1.00 88.62 113 ARG A C 1
ATOM 859 O O . ARG A 1 113 ? 22.099 -2.448 -11.927 1.00 88.62 113 ARG A O 1
ATOM 866 N N . LEU A 1 114 ? 19.848 -2.328 -12.089 1.00 92.94 114 LEU A N 1
ATOM 867 C CA . LEU A 1 114 ? 19.777 -1.589 -13.348 1.00 92.94 114 LEU A CA 1
ATOM 868 C C . LEU A 1 114 ? 19.335 -0.142 -13.123 1.00 92.94 114 LEU A C 1
ATOM 870 O O . LEU A 1 114 ? 18.952 0.531 -14.070 1.00 92.94 114 LEU A O 1
ATOM 874 N N . ARG A 1 115 ? 19.369 0.358 -11.886 1.00 92.81 115 ARG A N 1
ATOM 875 C CA . ARG A 1 115 ? 18.994 1.738 -11.568 1.00 92.81 115 ARG A CA 1
ATOM 876 C C . ARG A 1 115 ? 20.166 2.498 -10.968 1.00 92.81 115 ARG A C 1
ATOM 878 O O . ARG A 1 115 ? 21.041 1.919 -10.328 1.00 92.81 115 ARG A O 1
ATOM 885 N N . SER A 1 116 ? 20.181 3.813 -11.174 1.00 93.00 116 SER A N 1
ATOM 886 C CA . SER A 1 116 ? 21.198 4.687 -10.591 1.00 93.00 116 SER A CA 1
ATOM 887 C C . SER A 1 116 ? 20.740 5.192 -9.227 1.00 93.00 116 SER A C 1
ATOM 889 O O . SER A 1 116 ? 19.908 6.093 -9.131 1.00 93.00 116 SER A O 1
ATOM 891 N N . LEU A 1 117 ? 21.284 4.601 -8.162 1.00 91.81 117 LEU A N 1
ATOM 892 C CA . LEU A 1 117 ? 20.949 4.975 -6.787 1.00 91.81 117 LEU A CA 1
ATOM 893 C C . LEU A 1 117 ? 21.307 6.440 -6.493 1.00 91.81 117 LEU A C 1
ATOM 895 O O . LEU A 1 117 ? 20.495 7.170 -5.931 1.00 91.81 117 LEU A O 1
ATOM 899 N N . ASP A 1 118 ? 22.492 6.871 -6.935 1.00 93.94 118 ASP A N 1
ATOM 900 C CA . ASP A 1 118 ? 22.971 8.249 -6.789 1.00 93.94 118 ASP A CA 1
ATOM 901 C C . ASP A 1 118 ? 22.038 9.245 -7.490 1.00 93.94 118 ASP A C 1
ATOM 903 O O . ASP A 1 118 ? 21.573 10.204 -6.871 1.00 93.94 118 ASP A O 1
ATOM 907 N N . ALA A 1 119 ? 21.662 8.961 -8.743 1.00 95.25 119 ALA A N 1
ATOM 908 C CA . ALA A 1 119 ? 20.768 9.838 -9.490 1.00 95.25 119 ALA A CA 1
ATOM 909 C C . ALA A 1 119 ? 19.396 9.964 -8.813 1.00 95.25 119 ALA A C 1
ATOM 911 O O . ALA A 1 119 ? 18.870 11.068 -8.692 1.00 95.25 119 ALA A O 1
ATOM 912 N N . ILE A 1 120 ? 18.832 8.859 -8.311 1.00 94.62 120 ILE A N 1
ATOM 913 C CA . ILE A 1 120 ? 17.542 8.882 -7.604 1.00 94.62 120 ILE A CA 1
ATOM 914 C C . ILE A 1 120 ? 17.622 9.734 -6.331 1.00 94.62 120 ILE A C 1
ATOM 916 O O . ILE A 1 120 ? 16.723 10.533 -6.068 1.00 94.62 120 ILE A O 1
ATOM 920 N N . LEU A 1 121 ? 18.698 9.609 -5.548 1.00 93.38 121 LEU A N 1
ATOM 921 C CA . LEU A 1 121 ? 18.881 10.381 -4.315 1.00 93.38 121 LEU A CA 1
ATOM 922 C C . LEU A 1 121 ? 19.036 11.887 -4.586 1.00 93.38 121 LEU A C 1
ATOM 924 O O . LEU A 1 121 ? 18.458 12.711 -3.857 1.00 93.38 121 LEU A O 1
ATOM 928 N N . ARG A 1 122 ? 19.786 12.233 -5.639 1.00 93.56 122 ARG A N 1
ATOM 929 C CA . ARG A 1 122 ? 20.087 13.613 -6.046 1.00 93.56 122 ARG A CA 1
ATOM 930 C C . ARG A 1 122 ? 18.964 14.282 -6.832 1.00 93.56 122 ARG A C 1
ATOM 932 O O . ARG A 1 122 ? 18.894 15.505 -6.805 1.00 93.56 122 ARG A O 1
ATOM 939 N N . ASN A 1 123 ? 18.068 13.521 -7.464 1.00 94.31 123 ASN A N 1
ATOM 940 C CA . ASN A 1 123 ? 17.009 14.080 -8.297 1.00 94.31 123 ASN A CA 1
ATOM 941 C C . ASN A 1 123 ? 16.161 15.124 -7.551 1.00 94.31 123 ASN A C 1
ATOM 943 O O . ASN A 1 123 ? 15.736 14.924 -6.404 1.00 94.31 123 ASN A O 1
ATOM 947 N N . ARG A 1 124 ? 15.906 16.234 -8.241 1.00 90.62 124 ARG A N 1
ATOM 948 C CA . ARG A 1 124 ? 14.972 17.297 -7.851 1.00 90.62 124 ARG A CA 1
ATOM 949 C C . ARG A 1 124 ? 13.967 17.627 -8.959 1.00 90.62 124 ARG A C 1
ATOM 951 O O . ARG A 1 124 ? 13.061 18.413 -8.713 1.00 90.62 124 ARG A O 1
ATOM 958 N N . GLY A 1 125 ? 14.122 17.030 -10.142 1.00 91.69 125 GLY A N 1
ATOM 959 C CA . GLY A 1 125 ? 13.231 17.231 -11.275 1.00 91.69 125 GLY A CA 1
ATOM 960 C C . GLY A 1 125 ? 11.945 16.414 -11.171 1.00 91.69 125 GLY A C 1
ATOM 961 O O . GLY A 1 125 ? 11.841 15.434 -10.423 1.00 91.69 125 GLY A O 1
ATOM 962 N N . THR A 1 126 ? 10.972 16.829 -11.967 1.00 92.62 126 THR A N 1
ATOM 963 C CA . THR A 1 126 ? 9.587 16.357 -12.002 1.00 92.62 126 THR A CA 1
ATOM 964 C C . THR A 1 126 ? 9.195 15.946 -13.431 1.00 92.62 126 THR A C 1
ATOM 966 O O . THR A 1 126 ? 9.954 16.210 -14.363 1.00 92.62 126 THR A O 1
ATOM 969 N N . PRO A 1 127 ? 8.038 15.290 -13.657 1.00 91.06 127 PRO A N 1
ATOM 970 C CA . PRO A 1 127 ? 7.653 14.862 -15.005 1.00 91.06 127 PRO A CA 1
ATOM 971 C C . PRO A 1 127 ? 7.669 15.976 -16.077 1.00 91.06 127 PRO A C 1
ATOM 973 O O . PRO A 1 127 ? 8.207 15.722 -17.152 1.00 91.06 127 PRO A O 1
ATOM 976 N N . PRO A 1 128 ? 7.194 17.217 -15.816 1.00 93.69 128 PRO A N 1
ATOM 977 C CA . PRO A 1 128 ? 7.273 18.309 -16.794 1.00 93.69 128 PRO A CA 1
ATOM 978 C C . PRO A 1 128 ? 8.685 18.638 -17.293 1.00 93.69 128 PRO A C 1
ATOM 980 O O . PRO A 1 128 ? 8.852 19.080 -18.430 1.00 93.69 128 PRO A O 1
ATOM 983 N N . ASP A 1 129 ? 9.712 18.386 -16.479 1.00 94.56 129 ASP A N 1
ATOM 984 C CA . ASP A 1 129 ? 11.107 18.637 -16.845 1.00 94.56 129 ASP A CA 1
ATOM 985 C C . ASP A 1 129 ? 11.617 17.657 -17.921 1.00 94.56 129 ASP A C 1
ATOM 987 O O . ASP A 1 129 ? 12.634 17.922 -18.561 1.00 94.56 129 ASP A O 1
ATOM 991 N N . LEU A 1 130 ? 10.903 16.552 -18.179 1.00 94.81 130 LEU A N 1
ATOM 992 C CA . LEU A 1 130 ? 11.192 15.626 -19.280 1.00 94.81 130 LEU A CA 1
ATOM 993 C C . LEU A 1 130 ? 10.655 16.126 -20.630 1.00 94.81 130 LEU A C 1
ATOM 995 O O . LEU A 1 130 ? 11.211 15.790 -21.679 1.00 94.81 130 LEU A O 1
ATOM 999 N N . TRP A 1 131 ? 9.610 16.961 -20.630 1.00 94.56 131 TRP A N 1
ATOM 1000 C CA . TRP A 1 131 ? 8.883 17.338 -21.850 1.00 94.56 131 TRP A CA 1
ATOM 1001 C C . TRP A 1 131 ? 9.716 18.178 -22.816 1.00 94.56 131 TRP A C 1
ATOM 1003 O O . TRP A 1 131 ? 9.536 18.081 -24.028 1.00 94.56 131 TRP A O 1
ATOM 1013 N N . LYS A 1 132 ? 10.696 18.939 -22.311 1.00 93.81 132 LYS A N 1
ATOM 1014 C CA . LYS A 1 132 ? 11.681 19.650 -23.150 1.00 93.81 132 LYS A CA 1
ATOM 1015 C C . LYS A 1 132 ? 12.559 18.711 -23.986 1.00 93.81 132 LYS A C 1
ATOM 1017 O O . LYS A 1 132 ? 13.192 19.153 -24.938 1.00 93.81 132 LYS A O 1
ATOM 1022 N N . PHE A 1 133 ? 12.573 17.421 -23.654 1.00 95.06 133 PHE A N 1
ATOM 1023 C CA . PHE A 1 133 ? 13.215 16.366 -24.429 1.00 95.06 133 PHE A CA 1
ATOM 1024 C C . PHE A 1 133 ? 12.210 15.528 -25.220 1.00 95.06 133 PHE A C 1
ATOM 1026 O O . PHE A 1 133 ? 12.598 14.476 -25.712 1.00 95.06 133 PHE A O 1
ATOM 1033 N N . GLY A 1 134 ? 10.941 15.931 -25.326 1.00 94.06 134 GLY A N 1
ATOM 1034 C CA . GLY A 1 134 ? 9.887 15.167 -26.005 1.00 94.06 134 GLY A CA 1
ATOM 1035 C C . GLY A 1 134 ? 9.477 13.870 -25.297 1.00 94.06 134 GLY A C 1
ATOM 1036 O O . GLY A 1 134 ? 8.695 13.107 -25.849 1.00 94.06 134 GLY A O 1
ATOM 1037 N N . ILE A 1 135 ? 9.990 13.610 -24.092 1.00 95.88 135 ILE A N 1
ATOM 1038 C CA . ILE A 1 135 ? 9.716 12.391 -23.322 1.00 95.88 135 ILE A CA 1
ATOM 1039 C C . ILE A 1 135 ? 8.558 12.682 -22.366 1.00 95.88 135 ILE A C 1
ATOM 1041 O O . ILE A 1 135 ? 8.643 13.618 -21.575 1.00 95.88 135 ILE A O 1
ATOM 1045 N N . SER A 1 136 ? 7.483 11.891 -22.429 1.00 91.38 136 SER A N 1
ATOM 1046 C CA . SER A 1 136 ? 6.276 12.108 -21.611 1.00 91.38 136 SER A CA 1
ATOM 1047 C C . SER A 1 136 ? 6.507 11.822 -20.121 1.00 91.38 136 SER A C 1
ATOM 1049 O O . SER A 1 136 ? 6.066 12.592 -19.266 1.00 91.38 136 SER A O 1
ATOM 1051 N N . GLY A 1 137 ? 7.222 10.728 -19.827 1.00 88.44 137 GLY A N 1
ATOM 1052 C CA . GLY A 1 137 ? 7.378 10.166 -18.485 1.00 88.44 137 GLY A CA 1
ATOM 1053 C C . GLY A 1 137 ? 6.228 9.255 -18.034 1.00 88.44 137 GLY A C 1
ATOM 1054 O O . GLY A 1 137 ? 6.238 8.819 -16.883 1.00 88.44 137 GLY A O 1
ATOM 1055 N N . ASP A 1 138 ? 5.250 8.973 -18.902 1.00 88.62 138 ASP A N 1
ATOM 1056 C CA . ASP A 1 138 ? 4.134 8.070 -18.590 1.00 88.62 138 ASP A CA 1
ATOM 1057 C C . ASP A 1 138 ? 4.489 6.599 -18.830 1.00 88.62 138 ASP A C 1
ATOM 1059 O O . ASP A 1 138 ? 4.136 5.737 -18.020 1.00 88.62 138 ASP A O 1
ATOM 1063 N N . GLU A 1 139 ? 5.228 6.320 -19.906 1.00 92.19 139 GLU A N 1
ATOM 1064 C CA . GLU A 1 139 ? 5.741 4.985 -20.203 1.00 92.19 139 GLU A CA 1
ATOM 1065 C C . GLU A 1 139 ? 7.027 4.695 -19.411 1.00 92.19 139 GLU A C 1
ATOM 1067 O O . GLU A 1 139 ? 7.800 5.610 -19.104 1.00 92.19 139 GLU A O 1
ATOM 1072 N N . PRO A 1 140 ? 7.316 3.421 -19.080 1.00 93.75 140 PRO A N 1
ATOM 1073 C CA . PRO A 1 140 ? 8.596 3.057 -18.489 1.00 93.75 140 PRO A CA 1
ATOM 1074 C C . PRO A 1 140 ? 9.755 3.519 -19.379 1.00 93.75 140 PRO A C 1
ATOM 1076 O O . PRO A 1 140 ? 9.741 3.284 -20.581 1.00 93.75 140 PRO A O 1
ATOM 1079 N N . ILE A 1 141 ? 10.788 4.120 -18.789 1.00 95.88 141 ILE A N 1
ATOM 1080 C CA . ILE A 1 141 ? 11.973 4.564 -19.535 1.00 95.88 141 ILE A CA 1
ATOM 1081 C C . ILE A 1 141 ? 13.089 3.524 -19.402 1.00 95.88 141 ILE A C 1
ATOM 1083 O O . ILE A 1 141 ? 13.501 3.182 -18.290 1.00 95.88 141 ILE A O 1
ATOM 1087 N N . VAL A 1 142 ? 13.617 3.053 -20.527 1.00 97.75 142 VAL A N 1
ATOM 1088 C CA . VAL A 1 142 ? 14.875 2.304 -20.612 1.00 97.75 142 VAL A CA 1
ATOM 1089 C C . VAL A 1 142 ? 15.938 3.234 -21.178 1.00 97.75 142 VAL A C 1
ATOM 1091 O O . VAL A 1 142 ? 15.822 3.709 -22.302 1.00 97.75 142 VAL A O 1
ATOM 1094 N N . LEU A 1 143 ? 16.978 3.502 -20.395 1.00 98.06 143 LEU A N 1
ATOM 1095 C CA . LEU A 1 143 ? 18.066 4.397 -20.774 1.00 98.06 143 LEU A CA 1
ATOM 1096 C C . LEU A 1 143 ? 19.280 3.590 -21.236 1.00 98.06 143 LEU A C 1
ATOM 1098 O O . LEU A 1 143 ? 19.722 2.681 -20.534 1.00 98.06 143 LEU A O 1
ATOM 1102 N N . VAL A 1 144 ? 19.857 3.965 -22.372 1.00 97.94 144 VAL A N 1
ATOM 1103 C CA . VAL A 1 144 ? 21.120 3.422 -22.885 1.00 97.94 144 VAL A CA 1
ATOM 1104 C C . VAL A 1 144 ? 22.121 4.551 -23.000 1.00 97.94 144 VAL A C 1
ATOM 1106 O O . VAL A 1 144 ? 21.828 5.552 -23.645 1.00 97.94 144 VAL A O 1
ATOM 1109 N N . THR A 1 145 ? 23.294 4.412 -22.392 1.00 97.06 145 THR A N 1
ATOM 1110 C CA . THR A 1 145 ? 24.354 5.423 -22.502 1.00 97.06 145 THR A CA 1
ATOM 1111 C C . THR A 1 145 ? 25.482 4.900 -23.376 1.00 97.06 145 THR A C 1
ATOM 1113 O O . THR A 1 145 ? 25.997 3.810 -23.120 1.00 97.06 145 THR A O 1
ATOM 1116 N N . VAL A 1 146 ? 25.858 5.687 -24.383 1.00 95.38 146 VAL A N 1
ATOM 1117 C CA . VAL A 1 146 ? 26.919 5.375 -25.349 1.00 95.38 146 VAL A CA 1
ATOM 1118 C C . VAL A 1 146 ? 27.987 6.459 -25.245 1.00 95.38 146 VAL A C 1
ATOM 1120 O O . VAL A 1 146 ? 27.741 7.607 -25.615 1.00 95.38 146 VAL A O 1
ATOM 1123 N N . ALA A 1 147 ? 29.149 6.105 -24.711 1.00 92.19 147 ALA A N 1
ATOM 1124 C CA . ALA A 1 147 ? 30.299 6.976 -24.492 1.00 92.19 147 ALA A CA 1
ATOM 1125 C C . ALA A 1 147 ? 31.450 6.716 -25.481 1.00 92.19 147 ALA A C 1
ATOM 1127 O O . ALA A 1 147 ? 32.323 7.573 -25.626 1.00 92.19 147 ALA A O 1
ATOM 1128 N N . ASP A 1 148 ? 31.435 5.581 -26.188 1.00 89.69 148 ASP A N 1
ATOM 1129 C CA . ASP A 1 148 ? 32.443 5.194 -27.182 1.00 89.69 148 ASP A CA 1
ATOM 1130 C C . ASP A 1 148 ? 31.816 4.505 -28.414 1.00 89.69 148 ASP A C 1
ATOM 1132 O O . ASP A 1 148 ? 30.735 3.918 -28.339 1.00 89.69 148 ASP A O 1
ATOM 1136 N N . ALA A 1 149 ? 32.497 4.551 -29.564 1.00 88.12 149 ALA A N 1
ATOM 1137 C CA . ALA A 1 149 ? 32.021 3.940 -30.809 1.00 88.12 149 ALA A CA 1
ATOM 1138 C C . ALA A 1 149 ? 31.846 2.410 -30.713 1.00 88.12 149 ALA A C 1
ATOM 1140 O O . ALA A 1 149 ? 30.963 1.845 -31.358 1.00 88.12 149 ALA A O 1
ATOM 1141 N N . THR A 1 150 ? 32.645 1.732 -29.885 1.00 90.19 150 THR A N 1
ATOM 1142 C CA . THR A 1 150 ? 32.544 0.278 -29.662 1.00 90.19 150 THR A CA 1
ATOM 1143 C C . THR A 1 150 ? 31.270 -0.133 -28.919 1.00 90.19 150 THR A C 1
ATOM 1145 O O . THR A 1 150 ? 30.877 -1.299 -28.951 1.00 90.19 150 THR A O 1
ATOM 1148 N N . GLU A 1 151 ? 30.580 0.819 -28.290 1.00 93.50 151 GLU A N 1
ATOM 1149 C CA . GLU A 1 151 ? 29.395 0.579 -27.464 1.00 93.50 151 GLU A CA 1
ATOM 1150 C C . GLU A 1 151 ? 28.082 0.639 -28.259 1.00 93.50 151 GLU A C 1
ATOM 1152 O O . GLU A 1 151 ? 27.028 0.241 -27.757 1.00 93.50 151 GLU A O 1
ATOM 1157 N N . VAL A 1 152 ? 28.131 1.081 -29.520 1.00 93.50 152 VAL A N 1
ATOM 1158 C CA . VAL A 1 152 ? 26.964 1.198 -30.411 1.00 93.50 152 VAL A CA 1
ATOM 1159 C C . VAL A 1 152 ? 26.214 -0.132 -30.569 1.00 93.50 152 VAL A C 1
ATOM 1161 O O . VAL A 1 152 ? 24.986 -0.144 -30.674 1.00 93.50 152 VAL A O 1
ATOM 1164 N N . GLY A 1 153 ? 26.922 -1.266 -30.508 1.00 94.69 153 GLY A N 1
ATOM 1165 C CA . GLY A 1 153 ? 26.309 -2.594 -30.595 1.00 94.69 153 GLY A CA 1
ATOM 1166 C C . GLY A 1 153 ? 25.261 -2.863 -29.505 1.00 94.69 153 GLY A C 1
ATOM 1167 O O . GLY A 1 153 ? 24.265 -3.534 -29.769 1.00 94.69 153 GLY A O 1
ATOM 1168 N N . LEU A 1 154 ? 25.424 -2.289 -28.305 1.00 96.38 154 LEU A N 1
ATOM 1169 C CA . LEU A 1 154 ? 24.430 -2.388 -27.231 1.00 96.38 154 LEU A CA 1
ATOM 1170 C C . LEU A 1 154 ? 23.145 -1.625 -27.581 1.00 96.38 154 LEU A C 1
ATOM 1172 O O . LEU A 1 154 ? 22.047 -2.129 -27.344 1.00 96.38 154 LEU A O 1
ATOM 1176 N N . ALA A 1 155 ? 23.275 -0.424 -28.156 1.00 95.44 155 ALA A N 1
ATOM 1177 C CA . ALA A 1 155 ? 22.130 0.364 -28.606 1.00 95.44 155 ALA A CA 1
ATOM 1178 C C . ALA A 1 155 ? 21.358 -0.379 -29.706 1.00 95.44 155 ALA A C 1
ATOM 1180 O O . ALA A 1 155 ? 20.139 -0.506 -29.617 1.00 95.44 155 ALA A O 1
ATOM 1181 N N . GLN A 1 156 ? 22.069 -0.954 -30.680 1.00 94.88 156 GLN A N 1
ATOM 1182 C CA . GLN A 1 156 ? 21.463 -1.769 -31.734 1.00 94.88 156 GLN A CA 1
ATOM 1183 C C . GLN A 1 156 ? 20.724 -2.997 -31.173 1.00 94.88 156 GLN A C 1
ATOM 1185 O O . GLN A 1 156 ? 19.601 -3.291 -31.587 1.00 94.88 156 GLN A O 1
ATOM 1190 N N . GLU A 1 157 ? 21.325 -3.710 -30.212 1.00 95.56 157 GLU A N 1
ATOM 1191 C CA . GLU A 1 157 ? 20.699 -4.868 -29.563 1.00 95.56 157 GLU A CA 1
ATOM 1192 C C . GLU A 1 157 ? 19.410 -4.481 -28.817 1.00 95.56 157 GLU A C 1
ATOM 1194 O O . GLU A 1 157 ? 18.424 -5.220 -28.876 1.00 95.56 157 GLU A O 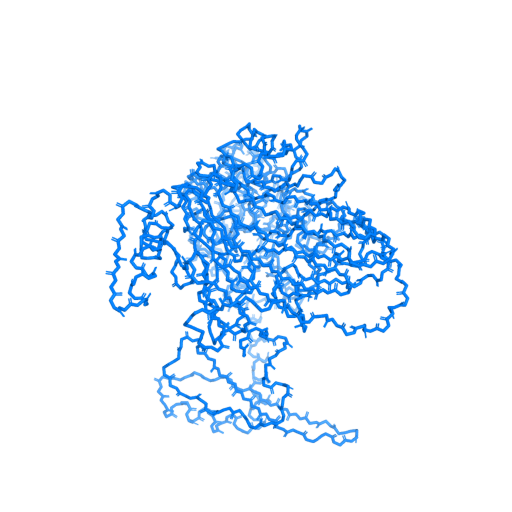1
ATOM 1199 N N . LEU A 1 158 ? 19.398 -3.326 -28.143 1.00 96.38 158 LEU A N 1
ATOM 1200 C CA . LEU A 1 158 ? 18.241 -2.837 -27.390 1.00 96.38 158 LEU A CA 1
ATOM 1201 C C . LEU A 1 158 ? 17.122 -2.287 -28.279 1.00 96.38 158 LEU A C 1
ATOM 1203 O O . LEU A 1 158 ? 15.960 -2.504 -27.941 1.00 96.38 158 LEU A O 1
ATOM 1207 N N . VAL A 1 159 ? 17.437 -1.663 -29.419 1.00 95.44 159 VAL A N 1
ATOM 1208 C CA . VAL A 1 159 ? 16.427 -1.269 -30.421 1.00 95.44 159 VAL A CA 1
ATOM 1209 C C . VAL A 1 159 ? 15.716 -2.511 -30.967 1.00 95.44 159 VAL A C 1
ATOM 1211 O O . VAL A 1 159 ? 14.491 -2.595 -30.895 1.00 95.44 159 VAL A O 1
ATOM 1214 N N . ARG A 1 160 ? 16.462 -3.553 -31.367 1.00 94.00 160 ARG A N 1
ATOM 1215 C CA . ARG A 1 160 ? 15.872 -4.845 -31.783 1.00 94.00 160 ARG A CA 1
ATOM 1216 C C . ARG A 1 160 ? 15.055 -5.502 -30.665 1.00 94.00 160 ARG A C 1
ATOM 1218 O O . ARG A 1 160 ? 13.987 -6.064 -30.909 1.00 94.00 160 ARG A O 1
ATOM 1225 N N . GLY A 1 161 ? 15.531 -5.408 -29.422 1.00 95.38 161 GLY A N 1
ATOM 1226 C CA . GLY A 1 161 ? 14.802 -5.882 -28.248 1.00 95.38 161 GLY A CA 1
ATOM 1227 C C . GLY A 1 161 ? 13.479 -5.145 -28.028 1.00 95.38 161 GLY A C 1
ATOM 1228 O O . GLY A 1 161 ? 12.468 -5.786 -27.741 1.00 95.38 161 GLY A O 1
ATOM 1229 N N . GLN A 1 162 ? 13.459 -3.820 -28.198 1.00 95.25 162 GLN A N 1
ATOM 1230 C CA . GLN A 1 162 ? 12.240 -3.013 -28.119 1.00 95.25 162 GLN A CA 1
ATOM 1231 C C . GLN A 1 162 ? 11.251 -3.400 -29.220 1.00 95.25 162 GLN A C 1
ATOM 1233 O O . GLN A 1 162 ? 10.072 -3.568 -28.924 1.00 95.25 162 GLN A O 1
ATOM 1238 N N . GLU A 1 163 ? 11.703 -3.606 -30.458 1.00 92.69 163 GLU A N 1
ATOM 1239 C CA . GLU A 1 163 ? 10.842 -4.056 -31.561 1.00 92.69 163 GLU A CA 1
ATOM 1240 C C . GLU A 1 163 ? 10.193 -5.412 -31.264 1.00 92.69 163 GLU A C 1
ATOM 1242 O O . GLU A 1 163 ? 8.975 -5.568 -31.389 1.00 92.69 163 GLU A O 1
ATOM 1247 N N . TYR A 1 164 ? 10.985 -6.376 -30.785 1.00 94.00 164 TYR A N 1
ATOM 1248 C CA . TYR A 1 164 ? 10.488 -7.691 -30.383 1.00 94.00 164 TYR A CA 1
ATOM 1249 C C . TYR A 1 164 ? 9.442 -7.613 -29.257 1.00 94.00 164 TYR A C 1
ATOM 1251 O O . TYR A 1 164 ? 8.437 -8.333 -29.290 1.00 94.00 164 TYR A O 1
ATOM 1259 N N . LEU A 1 165 ? 9.672 -6.755 -28.258 1.00 95.25 165 LEU A N 1
ATOM 1260 C CA . LEU A 1 165 ? 8.773 -6.578 -27.115 1.00 95.25 165 LEU A CA 1
ATOM 1261 C C . LEU A 1 165 ? 7.509 -5.794 -27.483 1.00 95.25 165 LEU A C 1
ATOM 1263 O O . LEU A 1 165 ? 6.418 -6.183 -27.060 1.00 95.25 165 LEU A O 1
ATOM 1267 N N . ARG A 1 166 ? 7.626 -4.781 -28.346 1.00 92.88 166 ARG A N 1
ATOM 1268 C CA . ARG A 1 166 ? 6.495 -4.028 -28.900 1.00 92.88 166 ARG A CA 1
ATOM 1269 C C . ARG A 1 166 ? 5.575 -4.935 -29.709 1.00 92.88 166 ARG A C 1
ATOM 1271 O O . ARG A 1 166 ? 4.363 -4.873 -29.524 1.00 92.88 166 ARG A O 1
ATOM 1278 N N . ALA A 1 167 ? 6.131 -5.834 -30.525 1.00 90.19 167 ALA A N 1
ATOM 1279 C CA . ALA A 1 167 ? 5.351 -6.840 -31.253 1.00 90.19 167 ALA A CA 1
ATOM 1280 C C . ALA A 1 167 ? 4.539 -7.766 -30.318 1.00 90.19 167 ALA A C 1
ATOM 1282 O O . ALA A 1 167 ? 3.553 -8.360 -30.739 1.00 90.19 167 ALA A O 1
ATOM 1283 N N . ARG A 1 168 ? 4.919 -7.855 -29.035 1.00 91.56 168 ARG A N 1
ATOM 1284 C CA . ARG A 1 168 ? 4.233 -8.621 -27.975 1.00 91.56 168 ARG A CA 1
ATOM 1285 C C . ARG A 1 168 ? 3.403 -7.748 -27.028 1.00 91.56 168 ARG A C 1
ATOM 1287 O O . ARG A 1 168 ? 2.958 -8.230 -25.990 1.00 91.56 168 ARG A O 1
ATOM 1294 N N . GLY A 1 169 ? 3.198 -6.477 -27.373 1.00 92.75 169 GLY A N 1
ATOM 1295 C CA . GLY A 1 169 ? 2.377 -5.536 -26.611 1.00 92.75 169 GLY A CA 1
ATOM 1296 C C . GLY A 1 169 ? 3.058 -4.916 -25.390 1.00 92.75 169 GLY A C 1
ATOM 1297 O O . GLY A 1 169 ? 2.394 -4.205 -24.641 1.00 92.75 169 GLY A O 1
ATOM 1298 N N . LEU A 1 170 ? 4.358 -5.150 -25.170 1.00 95.25 170 LEU A N 1
ATOM 1299 C CA . LEU A 1 170 ? 5.109 -4.452 -24.128 1.00 95.25 170 LEU A CA 1
ATOM 1300 C C . LEU A 1 170 ? 5.742 -3.186 -24.710 1.00 95.25 170 LEU A C 1
ATOM 1302 O O . LEU A 1 170 ? 6.665 -3.255 -25.520 1.00 95.25 170 LEU A O 1
ATOM 1306 N N . VAL A 1 171 ? 5.249 -2.038 -24.259 1.00 94.56 171 VAL A N 1
ATOM 1307 C CA . VAL A 1 171 ? 5.660 -0.710 -24.719 1.00 94.56 171 VAL A CA 1
ATOM 1308 C C . VAL A 1 171 ? 6.490 -0.019 -23.632 1.00 94.56 171 VAL A C 1
ATOM 1310 O O . VAL A 1 171 ? 6.233 -0.198 -22.443 1.00 94.56 171 VAL A O 1
ATOM 1313 N N . PHE A 1 172 ? 7.536 0.702 -24.042 1.00 96.19 172 PHE A N 1
ATOM 1314 C CA . PHE A 1 172 ? 8.397 1.506 -23.171 1.00 96.19 172 PHE A CA 1
ATOM 1315 C C . PHE A 1 172 ? 9.178 2.531 -24.004 1.00 96.19 172 PHE A C 1
ATOM 1317 O O . PHE A 1 172 ? 9.456 2.279 -25.177 1.00 96.19 172 PHE A O 1
ATOM 1324 N N . ASP A 1 173 ? 9.567 3.650 -23.396 1.00 97.38 173 ASP A N 1
ATOM 1325 C CA . ASP A 1 173 ? 10.434 4.662 -24.005 1.00 97.38 173 ASP A CA 1
ATOM 1326 C C . ASP A 1 173 ? 11.892 4.175 -23.970 1.00 97.38 173 ASP A C 1
ATOM 1328 O O . ASP A 1 173 ? 12.472 4.008 -22.894 1.00 97.38 173 ASP A O 1
ATOM 1332 N N . LEU A 1 174 ? 12.507 3.946 -25.132 1.00 97.75 174 LEU A N 1
ATOM 1333 C CA . LEU A 1 174 ? 13.933 3.634 -25.249 1.00 97.75 174 LEU A CA 1
ATOM 1334 C C . LEU A 1 174 ? 14.704 4.923 -25.530 1.00 97.75 174 LEU A C 1
ATOM 1336 O O . LEU A 1 174 ? 14.593 5.500 -26.608 1.00 97.75 174 LEU A O 1
ATOM 1340 N N . VAL A 1 175 ? 15.500 5.376 -24.567 1.00 98.19 175 VAL A N 1
ATOM 1341 C CA . VAL A 1 175 ? 16.286 6.606 -24.686 1.00 98.19 175 VAL A CA 1
ATOM 1342 C C . VAL A 1 175 ? 17.745 6.253 -24.936 1.00 98.19 175 VAL A C 1
ATOM 1344 O O . VAL A 1 175 ? 18.416 5.706 -24.063 1.00 98.19 175 VAL A O 1
ATOM 1347 N N . LEU A 1 176 ? 18.247 6.590 -26.122 1.00 97.38 176 LEU A N 1
ATOM 1348 C CA . LEU A 1 176 ? 19.658 6.487 -26.479 1.00 97.38 176 LEU A CA 1
ATOM 1349 C C . LEU A 1 176 ? 20.344 7.816 -26.157 1.00 97.38 176 LEU A C 1
ATOM 1351 O O . LEU A 1 176 ? 20.121 8.824 -26.830 1.00 97.38 176 LEU A O 1
ATOM 1355 N N . LEU A 1 177 ? 21.171 7.826 -25.116 1.00 97.00 177 LEU A N 1
ATOM 1356 C CA . LEU A 1 177 ? 21.927 8.992 -24.682 1.00 97.00 177 LEU A CA 1
ATOM 1357 C C . LEU A 1 177 ? 23.366 8.914 -25.201 1.00 97.00 177 LEU A C 1
ATOM 1359 O O . LEU A 1 177 ? 24.173 8.115 -24.727 1.00 97.00 177 LEU A O 1
ATOM 1363 N N . ASN A 1 178 ? 23.684 9.775 -26.167 1.00 95.06 178 ASN A N 1
ATOM 1364 C CA . ASN A 1 178 ? 25.036 9.934 -26.689 1.00 95.06 178 ASN A CA 1
ATOM 1365 C C . ASN A 1 178 ? 25.869 10.817 -25.740 1.00 95.06 178 ASN A C 1
ATOM 1367 O O . ASN A 1 178 ? 25.619 12.023 -25.626 1.00 95.06 178 ASN A O 1
ATOM 1371 N N . GLU A 1 179 ? 26.850 10.206 -25.076 1.00 92.94 179 GLU A N 1
ATOM 1372 C CA . GLU A 1 179 ? 27.800 10.816 -24.136 1.00 92.94 179 GLU A CA 1
ATOM 1373 C C . GLU A 1 179 ? 29.206 11.006 -24.748 1.00 92.94 179 GLU A C 1
ATOM 1375 O O . GLU A 1 179 ? 30.123 11.444 -24.054 1.00 92.94 179 GLU A O 1
ATOM 1380 N N . VAL A 1 180 ? 29.387 10.733 -26.049 1.00 86.69 180 VAL A N 1
ATOM 1381 C CA . VAL A 1 180 ? 30.690 10.811 -26.730 1.00 86.69 180 VAL A CA 1
ATOM 1382 C C . VAL A 1 180 ? 31.248 12.253 -26.732 1.00 86.69 180 VAL A C 1
ATOM 1384 O O . VAL A 1 180 ? 30.529 13.208 -27.079 1.00 86.69 180 VAL A O 1
ATOM 1387 N N . PRO A 1 181 ? 32.544 12.450 -26.401 1.00 77.88 181 PRO A N 1
ATOM 1388 C CA . PRO A 1 181 ? 33.223 13.745 -26.500 1.00 77.88 181 PRO A CA 1
ATOM 1389 C C . PRO A 1 181 ? 33.245 14.312 -27.928 1.00 77.88 181 PRO A C 1
ATOM 1391 O O . PRO A 1 181 ? 33.208 13.574 -28.908 1.00 77.88 181 PRO A O 1
ATOM 1394 N N . ALA A 1 182 ? 33.369 15.635 -28.066 1.00 72.19 182 ALA A N 1
ATOM 1395 C CA . ALA A 1 182 ? 33.220 16.336 -29.349 1.00 72.19 182 ALA A CA 1
ATOM 1396 C C . ALA A 1 182 ? 34.132 15.844 -30.492 1.00 72.19 182 ALA A C 1
ATOM 1398 O O . ALA A 1 182 ? 33.755 15.979 -31.651 1.00 72.19 182 ALA A O 1
ATOM 1399 N N . SER A 1 183 ? 35.290 15.250 -30.187 1.00 68.94 183 SER A N 1
ATOM 1400 C CA . SER A 1 183 ? 36.300 14.842 -31.174 1.00 68.94 183 SER A CA 1
ATOM 1401 C C . SER A 1 183 ? 35.940 13.616 -32.023 1.00 68.94 183 SER A C 1
ATOM 1403 O O . SER A 1 183 ? 36.482 13.487 -33.112 1.00 68.94 183 SER A O 1
ATOM 1405 N N . TYR A 1 184 ? 35.051 12.732 -31.553 1.00 64.50 184 TYR A N 1
ATOM 1406 C CA . TYR A 1 184 ? 34.640 11.496 -32.259 1.00 64.50 184 TYR A CA 1
ATOM 1407 C C . TYR A 1 184 ? 33.115 11.374 -32.401 1.00 64.50 184 TYR A C 1
ATOM 1409 O O . TYR A 1 184 ? 32.573 10.328 -32.748 1.00 64.50 184 TYR A O 1
ATOM 1417 N N . ARG A 1 185 ? 32.389 12.447 -32.073 1.00 69.44 185 ARG A N 1
ATOM 1418 C CA . ARG A 1 185 ? 30.942 12.393 -31.858 1.00 69.44 185 ARG A CA 1
ATOM 1419 C C . ARG A 1 185 ? 30.137 12.258 -33.133 1.00 69.44 185 ARG A C 1
ATOM 1421 O O . ARG A 1 185 ? 29.096 11.611 -33.100 1.00 69.44 185 ARG A O 1
ATOM 1428 N N . GLN A 1 186 ? 30.554 12.945 -34.193 1.00 74.62 186 GLN A N 1
ATOM 1429 C CA . GLN A 1 186 ? 29.745 13.045 -35.401 1.00 74.62 186 GLN A CA 1
ATOM 1430 C C . GLN A 1 186 ? 29.509 11.654 -36.000 1.00 74.62 186 GLN A C 1
ATOM 1432 O O . GLN A 1 186 ? 28.356 11.277 -36.186 1.00 74.62 186 GLN A O 1
ATOM 1437 N N . ASP A 1 187 ? 30.562 10.844 -36.093 1.00 83.44 187 ASP A N 1
ATOM 1438 C CA . ASP A 1 187 ? 30.491 9.471 -36.597 1.00 83.44 187 ASP A CA 1
ATOM 1439 C C . ASP A 1 187 ? 29.577 8.577 -35.738 1.00 83.44 187 ASP A C 1
ATOM 1441 O O . ASP A 1 187 ? 28.719 7.866 -36.263 1.00 83.44 187 ASP A O 1
ATOM 1445 N N . VAL A 1 188 ? 29.698 8.641 -34.404 1.00 88.06 188 VAL A N 1
ATOM 1446 C CA . VAL A 1 188 ? 28.858 7.834 -33.497 1.00 88.06 188 VAL A CA 1
ATOM 1447 C C . VAL A 1 188 ? 27.403 8.296 -33.518 1.00 88.06 188 VAL A C 1
ATOM 1449 O O . VAL A 1 188 ? 26.490 7.475 -33.486 1.00 88.06 188 VAL A O 1
ATOM 1452 N N . HIS A 1 189 ? 27.155 9.605 -33.575 1.00 90.69 189 HIS A N 1
ATOM 1453 C CA . HIS A 1 189 ? 25.795 10.129 -33.639 1.00 90.69 189 HIS A CA 1
ATOM 1454 C C . HIS A 1 189 ? 25.113 9.762 -34.958 1.00 90.69 189 HIS A C 1
ATOM 1456 O O . HIS A 1 189 ? 23.954 9.364 -34.930 1.00 90.69 189 HIS A O 1
ATOM 1462 N N . GLU A 1 190 ? 25.826 9.846 -36.082 1.00 90.62 190 GLU A N 1
ATOM 1463 C CA . GLU A 1 190 ? 25.328 9.425 -37.393 1.00 90.62 190 GLU A CA 1
ATOM 1464 C C . GLU A 1 190 ? 25.052 7.914 -37.440 1.00 90.62 190 GLU A C 1
ATOM 1466 O O . GLU A 1 190 ? 24.068 7.491 -38.042 1.00 90.62 190 GLU A O 1
ATOM 1471 N N . GLU A 1 191 ? 25.861 7.086 -36.772 1.00 92.00 191 GLU A N 1
ATOM 1472 C CA . GLU A 1 191 ? 25.590 5.650 -36.625 1.00 92.00 191 GLU A CA 1
ATOM 1473 C C . GLU A 1 191 ? 24.349 5.380 -35.756 1.00 92.00 191 GLU A C 1
ATOM 1475 O O . GLU A 1 191 ? 23.480 4.605 -36.148 1.00 92.00 191 GLU A O 1
ATOM 1480 N N . LEU A 1 192 ? 24.205 6.055 -34.610 1.00 92.44 192 LEU A N 1
ATOM 1481 C CA . LEU A 1 192 ? 23.005 5.937 -33.771 1.00 92.44 192 LEU A CA 1
ATOM 1482 C C . LEU A 1 192 ? 21.746 6.436 -34.491 1.00 92.44 192 LEU A C 1
ATOM 1484 O O . LEU A 1 192 ? 20.683 5.839 -34.339 1.00 92.44 192 LEU A O 1
ATOM 1488 N N . GLN A 1 193 ? 21.866 7.497 -35.292 1.00 93.44 193 GLN A N 1
ATOM 1489 C CA . GLN A 1 193 ? 20.789 7.994 -36.143 1.00 93.44 193 GLN A CA 1
ATOM 1490 C C . GLN A 1 193 ? 20.433 6.961 -37.217 1.00 93.44 193 GLN A C 1
ATOM 1492 O O . GLN A 1 193 ? 19.261 6.651 -37.386 1.00 93.44 193 GLN A O 1
ATOM 1497 N N . ARG A 1 194 ? 21.426 6.331 -37.862 1.00 92.56 194 ARG A N 1
ATOM 1498 C CA . ARG A 1 194 ? 21.190 5.216 -38.795 1.00 92.56 194 ARG A CA 1
ATOM 1499 C C . ARG A 1 194 ? 20.479 4.039 -38.137 1.00 92.56 194 ARG A C 1
ATOM 1501 O O . ARG A 1 194 ? 19.610 3.454 -38.769 1.00 92.56 194 ARG A O 1
ATOM 1508 N N . ILE A 1 195 ? 20.814 3.696 -36.893 1.00 91.50 195 ILE A N 1
ATOM 1509 C CA . ILE A 1 195 ? 20.100 2.658 -36.134 1.00 91.50 195 ILE A CA 1
ATOM 1510 C C . ILE A 1 195 ? 18.658 3.091 -35.847 1.00 91.50 195 ILE A C 1
ATOM 1512 O O . ILE A 1 195 ? 17.755 2.272 -35.964 1.00 91.50 195 ILE A O 1
ATOM 1516 N N . ALA A 1 196 ? 18.440 4.356 -35.485 1.00 89.19 196 ALA A N 1
ATOM 1517 C CA . ALA A 1 196 ? 17.112 4.887 -35.189 1.00 89.19 196 ALA A CA 1
ATOM 1518 C C . ALA A 1 196 ? 16.206 4.980 -36.428 1.00 89.19 196 ALA A C 1
ATOM 1520 O O . ALA A 1 196 ? 15.001 4.754 -36.332 1.00 89.19 196 ALA A O 1
ATOM 1521 N N . ASP A 1 197 ? 16.796 5.281 -37.584 1.00 87.75 197 ASP A N 1
ATOM 1522 C CA . ASP A 1 197 ? 16.110 5.339 -38.875 1.00 87.75 197 ASP A CA 1
ATOM 1523 C C . ASP A 1 197 ? 15.970 3.962 -39.535 1.00 87.75 197 ASP A C 1
ATOM 1525 O O . ASP A 1 197 ? 15.200 3.797 -40.484 1.00 87.75 197 ASP A O 1
ATOM 1529 N N . ALA A 1 198 ? 16.704 2.959 -39.048 1.00 81.75 198 ALA A N 1
ATOM 1530 C CA . ALA A 1 198 ? 16.604 1.597 -39.534 1.00 81.75 198 ALA A CA 1
ATOM 1531 C C . ALA A 1 198 ? 15.389 0.879 -38.931 1.00 81.75 198 ALA A C 1
ATOM 1533 O O . ALA A 1 198 ? 15.144 0.902 -37.728 1.00 81.75 198 ALA A O 1
ATOM 1534 N N . GLY A 1 199 ? 14.672 0.151 -39.786 1.00 76.19 199 GLY A N 1
ATOM 1535 C CA . GLY A 1 199 ? 13.608 -0.755 -39.363 1.00 76.19 199 GLY A CA 1
ATOM 1536 C C . GLY A 1 199 ? 12.299 -0.066 -38.946 1.00 76.19 199 GLY A C 1
ATOM 1537 O O . GLY A 1 199 ? 12.098 1.125 -39.184 1.00 76.19 199 GLY A O 1
ATOM 1538 N N . PRO A 1 200 ? 11.365 -0.830 -38.351 1.00 77.62 200 PRO A N 1
ATOM 1539 C CA . PRO A 1 200 ? 10.058 -0.329 -37.917 1.00 77.62 200 PRO A CA 1
ATOM 1540 C C . PRO A 1 200 ? 10.124 0.764 -36.839 1.00 77.62 200 PRO A C 1
ATOM 1542 O O . PRO A 1 200 ? 9.161 1.512 -36.668 1.00 77.62 200 PRO A O 1
ATOM 1545 N N . SER A 1 201 ? 11.236 0.865 -36.103 1.00 75.25 201 SER A N 1
ATOM 1546 C CA . SER A 1 201 ? 11.417 1.845 -35.025 1.00 75.25 201 SER A CA 1
ATOM 1547 C C . SER A 1 201 ? 11.348 3.307 -35.485 1.00 75.25 201 SER A C 1
ATOM 1549 O O . SER A 1 201 ? 10.951 4.156 -34.687 1.00 75.25 201 SER A O 1
ATOM 1551 N N . HIS A 1 202 ? 11.641 3.609 -36.755 1.00 84.44 202 HIS A N 1
ATOM 1552 C CA . HIS A 1 202 ? 11.598 4.974 -37.294 1.00 84.44 202 HIS A CA 1
ATOM 1553 C C . HIS A 1 202 ? 10.207 5.626 -37.170 1.00 84.44 202 HIS A C 1
ATOM 1555 O O . HIS A 1 202 ? 10.094 6.798 -36.813 1.00 84.44 202 HIS A O 1
ATOM 1561 N N . GLU A 1 203 ? 9.121 4.865 -37.370 1.00 88.06 203 GLU A N 1
ATOM 1562 C CA . GLU A 1 203 ? 7.745 5.375 -37.204 1.00 88.06 203 GLU A CA 1
ATOM 1563 C C . GLU A 1 203 ? 7.424 5.798 -35.758 1.00 88.06 203 GLU A C 1
ATOM 1565 O O . GLU A 1 203 ? 6.447 6.513 -35.505 1.00 88.06 203 GLU A O 1
ATOM 1570 N N . TRP A 1 204 ? 8.251 5.348 -34.815 1.00 91.12 204 TRP A N 1
ATOM 1571 C CA . TRP A 1 204 ? 8.135 5.564 -33.379 1.00 91.12 204 TRP A CA 1
ATOM 1572 C C . TRP A 1 204 ? 9.230 6.478 -32.826 1.00 91.12 204 TRP A C 1
ATOM 1574 O O . TRP A 1 204 ? 9.353 6.606 -31.606 1.00 91.12 204 TRP A O 1
ATOM 1584 N N . LEU A 1 205 ? 10.009 7.127 -33.695 1.00 94.06 205 LEU A N 1
ATOM 1585 C CA . LEU A 1 205 ? 10.983 8.127 -33.282 1.00 94.06 205 LEU A CA 1
ATOM 1586 C C . LEU A 1 205 ? 10.263 9.323 -32.642 1.00 94.06 205 LEU A C 1
ATOM 1588 O O . LEU A 1 205 ? 9.318 9.871 -33.211 1.00 94.06 205 LEU A O 1
ATOM 1592 N N . ASP A 1 206 ? 10.702 9.707 -31.443 1.00 94.25 206 ASP A N 1
ATOM 1593 C CA . ASP A 1 206 ? 10.160 10.822 -30.657 1.00 94.25 206 ASP A CA 1
ATOM 1594 C C . ASP A 1 206 ? 8.647 10.732 -30.374 1.00 94.25 206 ASP A C 1
ATOM 1596 O O . ASP A 1 206 ? 7.954 11.745 -30.239 1.00 94.25 206 ASP A O 1
ATOM 1600 N N . ARG A 1 207 ? 8.122 9.506 -30.252 1.00 94.06 207 ARG A N 1
ATOM 1601 C CA . ARG A 1 207 ? 6.733 9.235 -29.854 1.00 94.06 207 ARG A CA 1
ATOM 1602 C C . ARG A 1 207 ? 6.674 8.484 -28.525 1.00 94.06 207 ARG A C 1
ATOM 1604 O O . ARG A 1 207 ? 7.573 7.693 -28.255 1.00 94.06 207 ARG A O 1
ATOM 1611 N N . PRO A 1 208 ? 5.616 8.669 -27.714 1.00 92.81 208 PRO A N 1
ATOM 1612 C CA . PRO A 1 208 ? 5.418 7.882 -26.501 1.00 92.81 208 PRO A CA 1
ATOM 1613 C C . PRO A 1 208 ? 5.468 6.378 -26.775 1.00 92.81 208 PRO A C 1
ATOM 1615 O O . PRO A 1 208 ? 4.906 5.883 -27.756 1.00 92.81 208 PRO A O 1
ATOM 1618 N N . GLY A 1 209 ? 6.172 5.664 -25.908 1.00 92.81 209 GLY A N 1
ATOM 1619 C CA . GLY A 1 209 ? 6.489 4.259 -26.062 1.00 92.81 209 GLY A CA 1
ATOM 1620 C C . GLY A 1 209 ? 7.534 3.974 -27.135 1.00 92.81 209 GLY A C 1
ATOM 1621 O O . GLY A 1 209 ? 7.581 2.846 -27.612 1.00 92.81 209 GLY A O 1
ATOM 1622 N N . GLY A 1 210 ? 8.275 4.981 -27.599 1.00 94.31 210 GLY A N 1
ATOM 1623 C CA . GLY A 1 210 ? 9.089 4.987 -28.817 1.00 94.31 210 GLY A CA 1
ATOM 1624 C C . GLY A 1 210 ? 10.597 5.011 -28.588 1.00 94.31 210 GLY A C 1
ATOM 1625 O O . GLY A 1 210 ? 11.091 4.628 -27.526 1.00 94.31 210 GLY A O 1
ATOM 1626 N N . LEU A 1 211 ? 11.332 5.438 -29.613 1.00 96.25 211 LEU A N 1
ATOM 1627 C CA . LEU A 1 211 ? 12.783 5.615 -29.573 1.00 96.25 211 LEU A CA 1
ATOM 1628 C C . LEU A 1 211 ? 13.120 7.105 -29.466 1.00 96.25 211 LEU A C 1
ATOM 1630 O O . LEU A 1 211 ? 12.583 7.917 -30.213 1.00 96.25 211 LEU A O 1
ATOM 1634 N N . PHE A 1 212 ? 14.035 7.465 -28.569 1.00 97.12 212 PHE A N 1
ATOM 1635 C CA . PHE A 1 212 ? 14.461 8.845 -28.346 1.00 97.12 212 PHE A CA 1
ATOM 1636 C C . PHE A 1 212 ? 15.983 8.932 -28.408 1.00 97.12 212 PHE A C 1
ATOM 1638 O O . PHE A 1 212 ? 16.674 8.461 -27.506 1.00 97.12 212 PHE A O 1
ATOM 1645 N N . LEU A 1 213 ? 16.524 9.570 -29.445 1.00 96.12 213 LEU A N 1
ATOM 1646 C CA . LEU A 1 213 ? 17.961 9.825 -29.556 1.00 96.12 213 LEU A CA 1
ATOM 1647 C C . LEU A 1 213 ? 18.292 11.206 -28.983 1.00 96.12 213 LEU A C 1
ATOM 1649 O O . LEU A 1 213 ? 17.805 12.226 -29.472 1.00 96.12 213 LEU A O 1
ATOM 1653 N N . ARG A 1 214 ? 19.107 11.266 -27.927 1.00 96.12 214 ARG A N 1
ATOM 1654 C CA . ARG A 1 214 ? 19.445 12.516 -27.228 1.00 96.12 214 ARG A CA 1
ATOM 1655 C C . ARG A 1 214 ? 20.951 12.691 -27.071 1.00 96.12 214 ARG A C 1
ATOM 1657 O O . ARG A 1 214 ? 21.702 11.729 -26.932 1.00 96.12 214 ARG A O 1
ATOM 1664 N N . ARG A 1 215 ? 21.398 13.950 -27.078 1.00 93.62 215 ARG A N 1
ATOM 1665 C CA . ARG A 1 215 ? 22.804 14.337 -26.880 1.00 93.62 215 ARG A CA 1
ATOM 1666 C C . ARG A 1 215 ? 22.995 14.852 -25.461 1.00 93.62 215 ARG A C 1
ATOM 1668 O O . ARG A 1 215 ? 22.366 15.837 -25.078 1.00 93.62 215 ARG A O 1
ATOM 1675 N N . ALA A 1 216 ? 23.894 14.229 -24.706 1.00 93.62 216 ALA A N 1
ATOM 1676 C CA . ALA A 1 216 ? 24.124 14.561 -23.301 1.00 93.62 216 ALA A CA 1
ATOM 1677 C C . ALA A 1 216 ? 24.677 15.978 -23.074 1.00 93.62 216 ALA A C 1
ATOM 1679 O O . ALA A 1 216 ? 24.488 16.543 -22.000 1.00 93.62 216 ALA A O 1
ATOM 1680 N N . GLU A 1 217 ? 25.340 16.566 -24.073 1.00 90.38 217 GLU A N 1
ATOM 1681 C CA . GLU A 1 217 ? 25.886 17.931 -24.004 1.00 90.38 217 GLU A CA 1
ATOM 1682 C C . GLU A 1 217 ? 24.818 19.030 -24.085 1.00 90.38 217 GLU A C 1
ATOM 1684 O O . GLU A 1 217 ? 25.056 20.145 -23.634 1.00 90.38 217 GLU A O 1
ATOM 1689 N N . LEU A 1 218 ? 23.649 18.720 -24.660 1.00 92.31 218 LEU A N 1
ATOM 1690 C CA . LEU A 1 218 ? 22.507 19.637 -24.724 1.00 92.31 218 LEU A CA 1
ATOM 1691 C C . LEU A 1 218 ? 21.669 19.583 -23.438 1.00 92.31 218 LEU A C 1
ATOM 1693 O O . LEU A 1 218 ? 20.651 20.261 -23.326 1.00 92.31 218 LEU A O 1
ATOM 1697 N N . MET A 1 219 ? 22.082 18.748 -22.484 1.00 95.19 219 MET A N 1
ATOM 1698 C CA . MET A 1 219 ? 21.432 18.545 -21.200 1.00 95.19 219 MET A CA 1
ATOM 1699 C C . MET A 1 219 ? 22.280 19.158 -20.088 1.00 95.19 219 MET A C 1
ATOM 1701 O O . MET A 1 219 ? 23.511 19.067 -20.088 1.00 95.19 219 MET A O 1
ATOM 1705 N N . THR A 1 220 ? 21.619 19.744 -19.096 1.00 96.25 220 THR A N 1
ATOM 1706 C CA . THR A 1 220 ? 22.279 20.119 -17.839 1.00 96.25 220 THR A CA 1
ATOM 1707 C C . THR A 1 220 ? 22.635 18.869 -17.014 1.00 96.25 220 THR A C 1
ATOM 1709 O O . THR A 1 220 ? 22.233 17.751 -17.345 1.00 96.25 220 THR A O 1
ATOM 1712 N N . GLU A 1 221 ? 23.413 19.018 -15.937 1.00 95.25 221 GLU A N 1
ATOM 1713 C CA . GLU A 1 221 ? 23.656 17.899 -15.007 1.00 95.25 221 GLU A CA 1
ATOM 1714 C C . GLU A 1 221 ? 22.356 17.420 -14.348 1.00 95.25 221 GLU A C 1
ATOM 1716 O O . GLU A 1 221 ? 22.133 16.212 -14.243 1.00 95.25 221 GLU A O 1
ATOM 1721 N N . ASP A 1 222 ? 21.477 18.352 -13.976 1.00 95.81 222 ASP A N 1
ATOM 1722 C CA . ASP A 1 222 ? 20.179 18.044 -13.376 1.00 95.81 222 ASP A CA 1
ATOM 1723 C C . ASP A 1 222 ? 19.279 17.271 -14.345 1.00 95.81 222 ASP A C 1
ATOM 1725 O O . ASP A 1 222 ? 18.623 16.316 -13.937 1.00 95.81 222 ASP A O 1
ATOM 1729 N N . ASP A 1 223 ? 19.321 17.588 -15.641 1.00 96.38 223 ASP A N 1
ATOM 1730 C CA . ASP A 1 223 ? 18.575 16.855 -16.672 1.00 96.38 223 ASP A CA 1
ATOM 1731 C C . ASP A 1 223 ? 19.056 15.414 -16.830 1.00 96.38 223 ASP A C 1
ATOM 1733 O O . ASP A 1 223 ? 18.255 14.478 -16.890 1.00 96.38 223 ASP A O 1
ATOM 1737 N N . ARG A 1 224 ? 20.379 15.212 -16.859 1.00 96.56 224 ARG A N 1
ATOM 1738 C CA . ARG A 1 224 ? 20.964 13.864 -16.910 1.00 96.56 224 ARG A CA 1
ATOM 1739 C C . ARG A 1 224 ? 20.653 13.082 -15.636 1.00 96.56 224 ARG A C 1
ATOM 1741 O O . ARG A 1 224 ? 20.380 11.883 -15.703 1.00 96.56 224 ARG A O 1
ATOM 1748 N N . THR A 1 225 ? 20.670 13.757 -14.487 1.00 96.94 225 THR A N 1
ATOM 1749 C CA . THR A 1 225 ? 20.307 13.182 -13.187 1.00 96.94 225 THR A CA 1
ATOM 1750 C C . THR A 1 225 ? 18.844 12.757 -13.178 1.00 96.94 225 THR A C 1
ATOM 1752 O O . THR A 1 225 ? 18.551 11.620 -12.814 1.00 96.94 225 THR A O 1
ATOM 1755 N N . LEU A 1 226 ? 17.937 13.617 -13.643 1.00 96.06 226 LEU A N 1
ATOM 1756 C CA . LEU A 1 226 ? 16.516 13.316 -13.774 1.00 96.06 226 LEU A CA 1
ATOM 1757 C C . LEU A 1 226 ? 16.297 12.092 -14.663 1.00 96.06 226 LEU A C 1
ATOM 1759 O O . LEU A 1 226 ? 15.675 11.129 -14.219 1.00 96.06 226 LEU A O 1
ATOM 1763 N N . LEU A 1 227 ? 16.858 12.090 -15.876 1.00 96.44 227 LEU A N 1
ATOM 1764 C CA . LEU A 1 227 ? 16.698 10.997 -16.836 1.00 96.44 227 LEU A CA 1
ATOM 1765 C C . LEU A 1 227 ? 17.191 9.657 -16.265 1.00 96.44 227 LEU A C 1
ATOM 1767 O O . LEU A 1 227 ? 16.500 8.643 -16.359 1.00 96.44 227 LEU A O 1
ATOM 1771 N N . ARG A 1 228 ? 18.354 9.654 -15.602 1.00 96.44 228 ARG A N 1
ATOM 1772 C CA . ARG A 1 228 ? 18.890 8.467 -14.915 1.00 96.44 228 ARG A CA 1
ATOM 1773 C C . ARG A 1 228 ? 18.046 8.061 -13.701 1.00 96.44 228 ARG A C 1
ATOM 1775 O O . ARG A 1 228 ? 17.940 6.873 -13.413 1.00 96.44 228 ARG A O 1
ATOM 1782 N N . ALA A 1 229 ? 17.446 9.006 -12.982 1.00 95.00 229 ALA A N 1
ATOM 1783 C CA . ALA A 1 229 ? 16.616 8.716 -11.814 1.00 95.00 229 ALA A CA 1
ATOM 1784 C C . ALA A 1 229 ? 15.277 8.062 -12.189 1.00 95.00 229 ALA A C 1
ATOM 1786 O O . ALA A 1 229 ? 14.829 7.126 -11.516 1.00 95.00 229 ALA A O 1
ATOM 1787 N N . VAL A 1 230 ? 14.639 8.547 -13.258 1.00 94.31 230 VAL A N 1
ATOM 1788 C CA . VAL A 1 230 ? 13.327 8.056 -13.708 1.00 94.31 230 VAL A CA 1
ATOM 1789 C C . VAL A 1 230 ? 13.418 6.766 -14.516 1.00 94.31 230 VAL A C 1
ATOM 1791 O O . VAL A 1 230 ? 12.445 6.017 -14.567 1.00 94.31 230 VAL A O 1
ATOM 1794 N N . ALA A 1 231 ? 14.586 6.469 -15.093 1.00 95.19 231 ALA A N 1
ATOM 1795 C CA . ALA A 1 231 ? 14.812 5.236 -15.829 1.00 95.19 231 ALA A CA 1
ATOM 1796 C C . ALA A 1 231 ? 14.511 3.993 -14.970 1.00 95.19 231 ALA A C 1
ATOM 1798 O O . ALA A 1 231 ? 14.987 3.819 -13.838 1.00 95.19 231 ALA A O 1
ATOM 1799 N N . ARG A 1 232 ? 13.709 3.102 -15.550 1.00 93.19 232 ARG A N 1
ATOM 1800 C CA . ARG A 1 232 ? 13.344 1.794 -15.006 1.00 93.19 232 ARG A CA 1
ATOM 1801 C C . ARG A 1 232 ? 14.509 0.815 -15.093 1.00 93.19 232 ARG A C 1
ATOM 1803 O O . ARG A 1 232 ? 14.707 0.024 -14.172 1.00 93.19 232 ARG A O 1
ATOM 1810 N N . ALA A 1 233 ? 15.277 0.917 -16.175 1.00 95.00 233 ALA A N 1
ATOM 1811 C CA . ALA A 1 233 ? 16.528 0.210 -16.393 1.00 95.00 233 ALA A CA 1
ATOM 1812 C C . ALA A 1 233 ? 17.518 1.116 -17.138 1.00 95.00 233 ALA A C 1
ATOM 1814 O O . ALA A 1 233 ? 17.135 1.836 -18.058 1.00 95.00 233 ALA A O 1
ATOM 1815 N N . ILE A 1 234 ? 18.784 1.064 -16.738 1.00 96.62 234 ILE A N 1
ATOM 1816 C CA . ILE A 1 234 ? 19.906 1.775 -17.342 1.00 96.62 234 ILE A CA 1
ATOM 1817 C C . ILE A 1 234 ? 20.911 0.732 -17.814 1.00 96.62 234 ILE A C 1
ATOM 1819 O O . ILE A 1 234 ? 21.388 -0.080 -17.015 1.00 96.62 234 ILE A O 1
ATOM 1823 N N . PHE A 1 235 ? 21.243 0.786 -19.098 1.00 97.25 235 PHE A N 1
ATOM 1824 C CA . PHE A 1 235 ? 22.286 -0.016 -19.715 1.00 97.25 235 PHE A CA 1
ATOM 1825 C C . PHE A 1 235 ? 23.426 0.900 -20.141 1.00 97.25 235 PHE A C 1
ATOM 1827 O O . PHE A 1 235 ? 23.250 1.808 -20.950 1.00 97.25 235 PHE A O 1
ATOM 1834 N N . GLU A 1 236 ? 24.602 0.678 -19.569 1.00 95.88 236 GLU A N 1
ATOM 1835 C CA . GLU A 1 236 ? 25.780 1.500 -19.846 1.00 95.88 236 GLU A CA 1
ATOM 1836 C C . GLU A 1 236 ? 26.687 0.742 -20.811 1.00 95.88 236 GLU A C 1
ATOM 1838 O O . GLU A 1 236 ? 27.064 -0.391 -20.508 1.00 95.88 236 GLU A O 1
ATOM 1843 N N . GLY A 1 237 ? 27.048 1.345 -21.947 1.00 93.69 237 GLY A N 1
ATOM 1844 C CA . GLY A 1 237 ? 27.954 0.742 -22.931 1.00 93.69 237 GLY A CA 1
ATOM 1845 C C . GLY A 1 237 ? 29.258 0.241 -22.308 1.00 93.69 237 GLY A C 1
ATOM 1846 O O . GLY A 1 237 ? 29.638 -0.916 -22.496 1.00 93.69 237 GLY A O 1
ATOM 1847 N N . ALA A 1 238 ? 29.842 1.051 -21.422 1.00 92.44 238 ALA A N 1
ATOM 1848 C CA . ALA A 1 238 ? 31.054 0.730 -20.672 1.00 92.44 238 ALA A CA 1
ATOM 1849 C C . ALA A 1 238 ? 30.946 -0.527 -19.779 1.00 92.44 238 ALA A C 1
ATOM 1851 O O . ALA A 1 238 ? 31.961 -1.057 -19.327 1.00 92.44 238 ALA A O 1
ATOM 1852 N N . ARG A 1 239 ? 29.731 -1.031 -19.502 1.00 92.81 239 ARG A N 1
ATOM 1853 C CA . ARG A 1 239 ? 29.487 -2.267 -18.729 1.00 92.81 239 ARG A CA 1
ATOM 1854 C C . ARG A 1 239 ? 29.311 -3.513 -19.606 1.00 92.81 239 ARG A C 1
ATOM 1856 O O . ARG A 1 239 ? 28.970 -4.577 -19.083 1.00 92.81 239 ARG A O 1
ATOM 1863 N N . GLY A 1 240 ? 29.559 -3.403 -20.910 1.00 94.12 240 GLY A N 1
ATOM 1864 C CA . GLY A 1 240 ? 29.488 -4.504 -21.868 1.00 94.12 240 GLY A CA 1
ATOM 1865 C C . GLY A 1 240 ? 28.077 -4.776 -22.399 1.00 94.12 240 GLY A C 1
ATOM 1866 O O . GLY A 1 240 ? 27.149 -3.993 -22.205 1.00 94.12 240 GLY A O 1
ATOM 1867 N N . GLY A 1 241 ? 27.911 -5.906 -23.091 1.00 95.19 241 GLY A N 1
ATOM 1868 C CA . GLY A 1 241 ? 26.660 -6.263 -23.772 1.00 95.19 241 GLY A CA 1
ATOM 1869 C C . GLY A 1 241 ? 25.471 -6.540 -22.842 1.00 95.19 241 GLY A C 1
ATOM 1870 O O . GLY A 1 241 ? 25.623 -6.751 -21.634 1.00 95.19 241 GLY A O 1
ATOM 1871 N N . LEU A 1 242 ? 24.272 -6.602 -23.428 1.00 96.19 242 LEU A N 1
ATOM 1872 C CA . LEU A 1 242 ? 23.003 -6.691 -22.700 1.00 96.19 242 LEU A CA 1
ATOM 1873 C C . LEU A 1 242 ? 22.936 -7.892 -21.740 1.00 96.19 242 LEU A C 1
ATOM 1875 O O . LEU A 1 242 ? 22.497 -7.759 -20.598 1.00 96.19 242 LEU A O 1
ATOM 1879 N N . GLU A 1 243 ? 23.404 -9.066 -22.171 1.00 95.19 243 GLU A N 1
ATOM 1880 C CA . GLU A 1 243 ? 23.353 -10.297 -21.365 1.00 95.19 243 GLU A CA 1
ATOM 1881 C C . GLU A 1 243 ? 24.154 -10.192 -20.063 1.00 95.19 243 GLU A C 1
ATOM 1883 O O . GLU A 1 243 ? 23.696 -10.638 -19.008 1.00 95.19 243 GLU A O 1
ATOM 1888 N N . ILE A 1 244 ? 25.343 -9.585 -20.133 1.00 94.56 244 ILE A N 1
ATOM 1889 C CA . ILE A 1 244 ? 26.232 -9.403 -18.980 1.00 94.56 244 ILE A CA 1
ATOM 1890 C C . ILE A 1 244 ? 25.517 -8.547 -17.934 1.00 94.56 244 ILE A C 1
ATOM 1892 O O . ILE A 1 244 ? 25.475 -8.896 -16.751 1.00 94.56 244 ILE A O 1
ATOM 1896 N N . GLN A 1 245 ? 24.887 -7.460 -18.381 1.00 94.88 245 GLN A N 1
ATOM 1897 C CA . GLN A 1 245 ? 24.171 -6.539 -17.506 1.00 94.88 245 GLN A CA 1
ATOM 1898 C C . GLN A 1 245 ? 22.894 -7.172 -16.921 1.00 94.88 245 GLN A C 1
ATOM 1900 O O . GLN A 1 245 ? 22.640 -7.040 -15.722 1.00 94.88 245 GLN A O 1
ATOM 1905 N N . LEU A 1 246 ? 22.125 -7.935 -17.712 1.00 93.94 246 LEU A N 1
ATOM 1906 C CA . LEU A 1 246 ? 20.896 -8.609 -17.255 1.00 93.94 246 LEU A CA 1
ATOM 1907 C C . LEU A 1 246 ? 21.145 -9.725 -16.226 1.00 93.94 246 LEU A C 1
ATOM 1909 O O . LEU A 1 246 ? 20.268 -10.001 -15.394 1.00 93.94 246 LEU A O 1
ATOM 1913 N N . ARG A 1 247 ? 22.314 -10.376 -16.284 1.00 90.69 247 ARG A N 1
ATOM 1914 C CA . ARG A 1 247 ? 22.703 -11.483 -15.391 1.00 90.69 247 ARG A CA 1
ATOM 1915 C C . ARG A 1 247 ? 23.439 -11.060 -14.130 1.00 90.69 247 ARG A C 1
ATOM 1917 O O . ARG A 1 247 ? 23.731 -11.924 -13.302 1.00 90.69 247 ARG A O 1
ATOM 1924 N N . ARG A 1 248 ? 23.729 -9.770 -13.955 1.00 86.25 248 ARG A N 1
ATOM 1925 C CA . ARG A 1 248 ? 24.455 -9.272 -12.783 1.00 86.25 248 ARG A CA 1
ATOM 1926 C C . ARG A 1 248 ? 23.808 -9.794 -11.492 1.00 86.25 248 ARG A C 1
ATOM 1928 O O . ARG A 1 248 ? 22.597 -9.634 -11.341 1.00 86.25 248 ARG A O 1
ATOM 1935 N N . PRO A 1 249 ? 24.544 -10.425 -10.562 1.00 80.25 249 PRO A N 1
ATOM 1936 C CA . PRO A 1 249 ? 23.948 -10.924 -9.327 1.00 80.25 249 PRO A CA 1
ATOM 1937 C C . PRO A 1 249 ? 23.444 -9.760 -8.466 1.00 80.25 249 PRO A C 1
ATOM 1939 O O . PRO A 1 249 ? 23.999 -8.661 -8.507 1.00 80.25 249 PRO A O 1
ATOM 1942 N N . MET A 1 250 ? 22.377 -9.987 -7.695 1.00 74.94 250 MET A N 1
ATOM 1943 C CA . MET A 1 250 ? 22.066 -9.080 -6.587 1.00 74.94 250 MET A CA 1
ATOM 1944 C C . MET A 1 250 ? 23.124 -9.266 -5.507 1.00 74.94 250 MET A C 1
ATOM 1946 O O . MET A 1 250 ? 23.561 -10.389 -5.255 1.00 74.94 250 MET A O 1
ATOM 1950 N N . LEU A 1 251 ? 23.518 -8.167 -4.869 1.00 70.31 251 LEU A N 1
ATOM 1951 C CA . LEU A 1 251 ? 24.309 -8.257 -3.652 1.00 70.31 251 LEU A CA 1
ATOM 1952 C C . LEU A 1 251 ? 23.459 -8.961 -2.580 1.00 70.31 251 LEU A C 1
ATOM 1954 O O . LEU A 1 251 ? 22.279 -8.624 -2.442 1.00 70.31 251 LEU A O 1
ATOM 1958 N N . PRO A 1 252 ? 24.009 -9.949 -1.856 1.00 63.78 252 PRO A N 1
ATOM 1959 C CA . PRO A 1 252 ? 23.289 -10.575 -0.759 1.00 63.78 252 PRO A CA 1
ATOM 1960 C C . PRO A 1 252 ? 22.974 -9.526 0.312 1.00 63.78 252 PRO A C 1
ATOM 1962 O O . PRO A 1 252 ? 23.856 -8.764 0.704 1.00 63.78 252 PRO A O 1
ATOM 1965 N N . SER A 1 253 ? 21.732 -9.503 0.796 1.00 67.19 253 SER A N 1
ATOM 1966 C CA . SER A 1 253 ? 21.398 -8.787 2.029 1.00 67.19 253 SER A CA 1
ATOM 1967 C C . SER A 1 253 ? 21.717 -9.677 3.230 1.00 67.19 253 SER A C 1
ATOM 1969 O O . SER A 1 253 ? 21.604 -10.905 3.141 1.00 67.19 253 SER A O 1
ATOM 1971 N N . ALA A 1 254 ? 22.102 -9.073 4.355 1.00 70.44 254 ALA A N 1
ATOM 1972 C CA . ALA A 1 254 ? 22.229 -9.803 5.608 1.00 70.44 254 ALA A CA 1
ATOM 1973 C C . ALA A 1 254 ? 20.863 -10.408 5.959 1.00 70.44 254 ALA A C 1
ATOM 1975 O O . ALA A 1 254 ? 19.864 -9.699 6.069 1.00 70.44 254 ALA A O 1
ATOM 1976 N N . THR A 1 255 ? 20.808 -11.734 6.077 1.00 75.38 255 THR A N 1
ATOM 1977 C CA . THR A 1 255 ? 19.586 -12.418 6.505 1.00 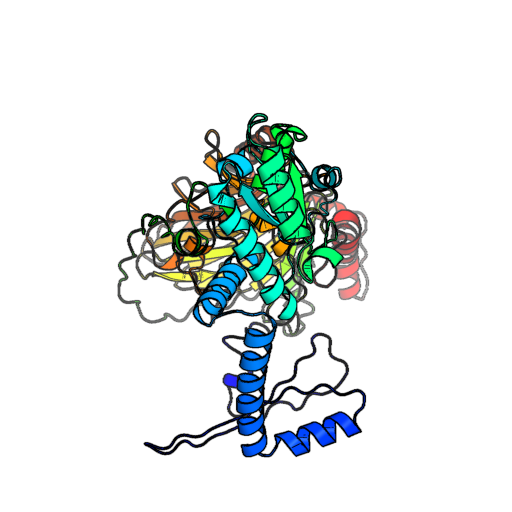75.38 255 THR A CA 1
ATOM 1978 C C . THR A 1 255 ? 19.577 -12.434 8.033 1.00 75.38 255 THR A C 1
ATOM 1980 O O . THR A 1 255 ? 20.553 -12.911 8.618 1.00 75.38 255 THR A O 1
ATOM 1983 N N . PRO A 1 256 ? 18.534 -11.901 8.687 1.00 82.88 256 PRO A N 1
ATOM 1984 C CA . PRO A 1 256 ? 18.447 -11.909 10.135 1.00 82.88 256 PRO A CA 1
ATOM 1985 C C . PRO A 1 256 ? 18.290 -13.343 10.652 1.00 82.88 256 PRO A C 1
ATOM 1987 O O . PRO A 1 256 ? 17.947 -14.269 9.913 1.00 82.88 256 PRO A O 1
ATOM 1990 N N . THR A 1 257 ? 18.566 -13.545 11.937 1.00 90.75 257 THR A N 1
ATOM 1991 C CA . THR A 1 257 ? 18.430 -14.858 12.575 1.00 90.75 257 THR A CA 1
ATOM 1992 C C . THR A 1 257 ? 16.960 -15.263 12.616 1.00 90.75 257 THR A C 1
ATOM 1994 O O . THR A 1 257 ? 16.105 -14.452 12.977 1.00 90.75 257 THR A O 1
ATOM 1997 N N . ARG A 1 258 ? 16.654 -16.511 12.250 1.00 92.75 258 ARG A N 1
ATOM 1998 C CA . ARG A 1 258 ? 15.303 -17.061 12.418 1.00 92.75 258 ARG A CA 1
ATOM 1999 C C . ARG A 1 258 ? 14.972 -17.238 13.896 1.00 92.75 258 ARG A C 1
ATOM 2001 O O . ARG A 1 258 ? 15.865 -17.517 14.690 1.00 92.75 258 ARG A O 1
ATOM 2008 N N . ILE A 1 259 ? 13.702 -17.081 14.252 1.00 92.75 259 ILE A N 1
ATOM 2009 C CA . ILE A 1 259 ? 13.240 -17.365 15.612 1.00 92.75 259 ILE A CA 1
ATOM 2010 C C . ILE A 1 259 ? 13.317 -18.870 15.900 1.00 92.75 259 ILE A C 1
ATOM 2012 O O . ILE A 1 259 ? 13.012 -19.700 15.040 1.00 92.75 259 ILE A O 1
ATOM 2016 N N . GLU A 1 260 ? 13.717 -19.219 17.118 1.00 87.25 260 GLU A N 1
ATOM 2017 C CA . GLU A 1 260 ? 13.591 -20.577 17.643 1.00 87.25 260 GLU A CA 1
ATOM 2018 C C . GLU A 1 260 ? 12.240 -20.683 18.347 1.00 87.25 260 GLU A C 1
ATOM 2020 O O . GLU A 1 260 ? 11.941 -19.883 19.228 1.00 87.25 260 GLU A O 1
ATOM 2025 N N . THR A 1 261 ? 11.404 -21.636 17.934 1.00 84.12 261 THR A N 1
ATOM 2026 C CA . THR A 1 261 ? 10.033 -21.759 18.444 1.00 84.12 261 THR A CA 1
ATOM 2027 C C . THR A 1 261 ? 9.912 -22.909 19.430 1.00 84.12 261 THR A C 1
ATOM 2029 O O . THR A 1 261 ? 10.358 -24.032 19.174 1.00 84.12 261 THR A O 1
ATOM 2032 N N . ALA A 1 262 ? 9.277 -22.640 20.569 1.00 77.38 262 ALA A N 1
ATOM 2033 C CA . ALA A 1 262 ? 8.852 -23.679 21.491 1.00 77.38 262 ALA A CA 1
ATOM 2034 C C . ALA A 1 262 ? 7.540 -24.332 21.002 1.00 77.38 262 ALA A C 1
ATOM 2036 O O . ALA A 1 262 ? 6.705 -23.664 20.383 1.00 77.38 262 ALA A O 1
ATOM 2037 N N . PRO A 1 263 ? 7.310 -25.629 21.290 1.00 71.12 263 PRO A N 1
ATOM 2038 C CA . PRO A 1 263 ? 6.052 -26.280 20.952 1.00 71.12 263 PRO A CA 1
ATOM 2039 C C . PRO A 1 263 ? 4.869 -25.5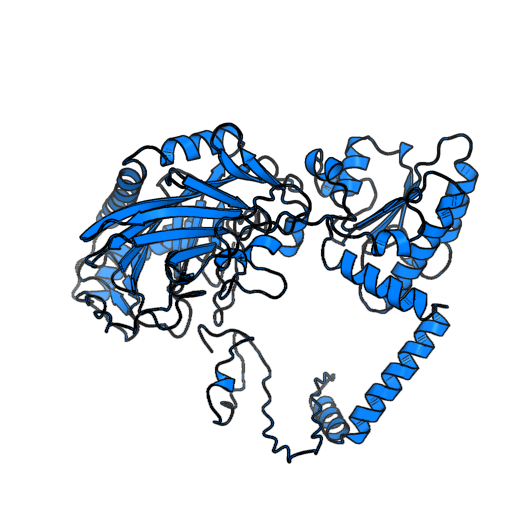45 21.590 1.00 71.12 263 PRO A C 1
ATOM 2041 O O . PRO A 1 263 ? 4.834 -25.309 22.799 1.00 71.12 263 PRO A O 1
ATOM 2044 N N . THR A 1 264 ? 3.881 -25.200 20.766 1.00 64.50 264 THR A N 1
ATOM 2045 C CA . THR A 1 264 ? 2.709 -24.437 21.194 1.00 64.50 264 THR A CA 1
ATOM 2046 C C . THR A 1 264 ? 1.867 -25.261 22.165 1.00 64.50 264 THR A C 1
ATOM 2048 O O . THR A 1 264 ? 1.530 -26.417 21.900 1.00 64.50 264 THR A O 1
ATOM 2051 N N . THR A 1 265 ? 1.471 -24.663 23.288 1.00 59.75 265 THR A N 1
ATOM 2052 C CA . THR A 1 265 ? 0.526 -25.300 24.213 1.00 59.75 265 THR A CA 1
ATOM 2053 C C . THR A 1 265 ? -0.862 -25.403 23.554 1.00 59.75 265 THR A C 1
ATOM 2055 O O . THR A 1 265 ? -1.224 -24.541 22.736 1.00 59.75 265 THR A O 1
ATOM 2058 N N . PRO A 1 266 ? -1.667 -26.436 23.885 1.00 58.25 266 PRO A N 1
ATOM 2059 C CA . PRO A 1 266 ? -3.007 -26.605 23.328 1.00 58.25 266 PRO A CA 1
ATOM 2060 C C . PRO A 1 266 ? -3.860 -25.346 23.513 1.00 58.25 266 PRO A C 1
ATOM 2062 O O . PRO A 1 266 ? -3.752 -24.667 24.536 1.00 58.25 266 PRO A O 1
ATOM 2065 N N . ARG A 1 267 ? -4.718 -25.044 22.528 1.00 58.97 267 ARG A N 1
ATOM 2066 C CA . ARG A 1 267 ? -5.694 -23.946 22.607 1.00 58.97 267 ARG A CA 1
ATOM 2067 C C . ARG A 1 267 ? -6.516 -24.086 23.890 1.00 58.97 267 ARG A C 1
ATOM 2069 O O . ARG A 1 267 ? -7.291 -25.030 24.027 1.00 58.97 267 ARG A O 1
ATOM 2076 N N . GLN A 1 268 ? -6.347 -23.145 24.812 1.00 58.69 268 GLN A N 1
ATOM 2077 C CA . GLN A 1 268 ? -7.315 -22.943 25.883 1.00 58.69 268 GLN A CA 1
ATOM 2078 C C . GLN A 1 268 ? -8.578 -22.330 25.270 1.00 58.69 268 GLN A C 1
ATOM 2080 O O . GLN A 1 268 ? -8.493 -21.622 24.266 1.00 58.69 268 GLN A O 1
ATOM 2085 N N . SER A 1 269 ? -9.751 -22.628 25.831 1.00 60.22 269 SER A N 1
ATOM 2086 C CA . SER A 1 269 ? -10.993 -21.982 25.406 1.00 60.22 269 SER A CA 1
ATOM 2087 C C . SER A 1 269 ? -10.885 -20.486 25.671 1.00 60.22 269 SER A C 1
ATOM 2089 O O . SER A 1 269 ? -10.755 -20.072 26.825 1.00 60.22 269 SER A O 1
ATOM 2091 N N . GLU A 1 270 ? -10.917 -19.690 24.612 1.00 68.88 270 GLU A N 1
ATOM 2092 C CA . GLU A 1 270 ? -10.870 -18.240 24.733 1.00 68.88 270 GLU A CA 1
ATOM 2093 C C . GLU A 1 270 ? -12.220 -17.738 25.248 1.00 68.88 270 GLU A C 1
ATOM 2095 O O . GLU A 1 270 ? -13.266 -18.220 24.796 1.00 68.88 270 GLU A O 1
ATOM 2100 N N . PRO A 1 271 ? -12.227 -16.816 26.224 1.00 65.38 271 PRO A N 1
ATOM 2101 C CA . PRO A 1 271 ? -13.466 -16.197 26.650 1.00 65.38 271 PRO A CA 1
ATOM 2102 C C . PRO A 1 271 ? -14.091 -15.482 25.452 1.00 65.38 271 PRO A C 1
ATOM 2104 O O . PRO A 1 271 ? -13.403 -14.808 24.684 1.00 65.38 271 PRO A O 1
ATOM 2107 N N . ALA A 1 272 ? -15.405 -15.644 25.288 1.00 67.44 272 ALA A N 1
ATOM 2108 C CA . ALA A 1 272 ? -16.135 -14.863 24.305 1.00 67.44 272 ALA A CA 1
ATOM 2109 C C . ALA A 1 272 ? -15.949 -13.365 24.615 1.00 67.44 272 ALA A C 1
ATOM 2111 O O . ALA A 1 272 ? -15.908 -13.002 25.799 1.00 67.44 272 ALA A O 1
ATOM 2112 N N . PRO A 1 273 ? -15.867 -12.501 23.587 1.00 71.06 273 PRO A N 1
ATOM 2113 C CA . PRO A 1 273 ? -15.870 -11.061 23.785 1.00 71.06 273 PRO A CA 1
ATOM 2114 C C . PRO A 1 273 ? -17.028 -10.658 24.709 1.00 71.06 273 PRO A C 1
ATOM 2116 O O . PRO A 1 273 ? -18.141 -11.170 24.524 1.00 71.06 273 PRO A O 1
ATOM 2119 N N . PRO A 1 274 ? -16.819 -9.749 25.676 1.00 70.94 274 PRO A N 1
ATOM 2120 C CA . PRO A 1 274 ? -17.915 -9.157 26.423 1.00 70.94 274 PRO A CA 1
ATOM 2121 C C . PRO A 1 274 ? -18.913 -8.554 25.432 1.00 70.94 274 PRO A C 1
ATOM 2123 O O . PRO A 1 274 ? -18.551 -7.717 24.605 1.00 70.94 274 PRO A O 1
ATOM 2126 N N . GLN A 1 275 ? -20.169 -8.993 25.482 1.00 70.94 275 GLN A N 1
ATOM 2127 C CA . GLN A 1 275 ? -21.206 -8.430 24.625 1.00 70.94 275 GLN A CA 1
ATOM 2128 C C . GLN A 1 275 ? -21.715 -7.133 25.248 1.00 70.94 275 GLN A C 1
ATOM 2130 O O . GLN A 1 275 ? -22.322 -7.146 26.319 1.00 70.94 275 GLN A O 1
ATOM 2135 N N . ALA A 1 276 ? -21.461 -6.012 24.574 1.00 79.12 276 ALA A N 1
ATOM 2136 C CA . ALA A 1 276 ? -22.113 -4.754 24.904 1.00 79.12 276 ALA A CA 1
ATOM 2137 C C . ALA A 1 276 ? -23.629 -4.872 24.668 1.00 79.12 276 ALA A C 1
ATOM 2139 O O . ALA A 1 276 ? -24.079 -5.559 23.748 1.00 79.12 276 ALA A O 1
ATOM 2140 N N . GLU A 1 277 ? -24.424 -4.182 25.484 1.00 87.50 277 GLU A N 1
ATOM 2141 C CA . GLU A 1 277 ? -25.859 -4.047 25.242 1.00 87.50 277 GLU A CA 1
ATOM 2142 C C . GLU A 1 277 ? -26.066 -3.092 24.052 1.00 87.50 277 GLU A C 1
ATOM 2144 O O . GLU A 1 277 ? -25.943 -1.870 24.184 1.00 87.50 277 GLU A O 1
ATOM 2149 N N . LEU A 1 278 ? -26.307 -3.664 22.867 1.00 94.31 278 LEU A N 1
ATOM 2150 C CA . LEU A 1 278 ? -26.470 -2.923 21.615 1.00 94.31 278 LEU A CA 1
ATOM 2151 C C . LEU A 1 278 ? -27.948 -2.727 21.271 1.00 94.31 278 LEU A C 1
ATOM 2153 O O . LEU A 1 278 ? -28.747 -3.663 21.318 1.00 94.31 278 LEU A O 1
ATOM 2157 N N . VAL A 1 279 ? -28.293 -1.517 20.843 1.00 96.06 279 VAL A N 1
ATOM 2158 C CA . VAL A 1 279 ? -29.600 -1.181 20.272 1.00 96.06 279 VAL A CA 1
ATOM 2159 C C . VAL A 1 279 ? -29.542 -1.256 18.746 1.00 96.06 279 VAL A C 1
ATOM 2161 O O . VAL A 1 279 ? -28.490 -1.068 18.133 1.00 96.06 279 VAL A O 1
ATOM 2164 N N . PHE A 1 280 ? -30.682 -1.556 18.119 1.00 95.75 280 PHE A N 1
ATOM 2165 C CA . PHE A 1 280 ? -30.799 -1.716 16.661 1.00 95.75 280 PHE A CA 1
ATOM 2166 C C . PHE A 1 280 ? -29.827 -2.752 16.064 1.00 95.75 280 PHE A C 1
ATOM 2168 O O . PHE A 1 280 ? -29.297 -2.565 14.969 1.00 95.75 280 PHE A O 1
ATOM 2175 N N . HIS A 1 281 ? -29.587 -3.855 16.782 1.00 95.25 281 HIS A N 1
ATOM 2176 C CA . HIS A 1 281 ? -28.704 -4.914 16.305 1.00 95.25 281 HIS A CA 1
ATOM 2177 C C . HIS A 1 281 ? -29.283 -5.611 15.065 1.00 95.25 281 HIS A C 1
ATOM 2179 O O . HIS A 1 281 ? -30.392 -6.142 15.099 1.00 95.25 281 HIS A O 1
ATOM 2185 N N . ASN A 1 282 ? -28.518 -5.656 13.977 1.00 94.56 282 ASN A N 1
ATOM 2186 C CA . ASN A 1 282 ? -28.976 -6.157 12.675 1.00 94.56 282 ASN A CA 1
ATOM 2187 C C . ASN A 1 282 ? -28.410 -7.537 12.293 1.00 94.56 282 ASN A C 1
ATOM 2189 O O . ASN A 1 282 ? -28.499 -7.950 11.139 1.00 94.56 282 ASN A O 1
ATOM 2193 N N . GLY A 1 283 ? -27.801 -8.239 13.249 1.00 94.44 283 GLY A N 1
ATOM 2194 C CA . GLY A 1 283 ? -27.158 -9.541 13.046 1.00 94.44 283 GLY A CA 1
ATOM 2195 C C . GLY A 1 283 ? -25.647 -9.461 12.811 1.00 94.44 283 GLY A C 1
ATOM 2196 O O . GLY A 1 283 ? -24.957 -10.439 13.082 1.00 94.44 283 GLY A O 1
ATOM 2197 N N . PHE A 1 284 ? -25.129 -8.305 12.384 1.00 95.25 284 PHE A N 1
ATOM 2198 C CA . PHE A 1 284 ? -23.690 -8.067 12.200 1.00 95.25 284 PHE A CA 1
ATOM 2199 C C . PHE A 1 284 ? -23.122 -7.036 13.179 1.00 95.25 284 PHE A C 1
ATOM 2201 O O . PHE A 1 284 ? -21.919 -7.023 13.438 1.00 95.25 284 PHE A O 1
ATOM 2208 N N . GLY A 1 285 ? -23.978 -6.161 13.702 1.00 95.94 285 GLY A N 1
ATOM 2209 C CA . GLY A 1 285 ? -23.600 -5.087 14.605 1.00 95.94 285 GLY A CA 1
ATOM 2210 C C . GLY A 1 285 ? -24.792 -4.251 15.058 1.00 95.94 285 GLY A C 1
ATOM 2211 O O . GLY A 1 285 ? -25.925 -4.513 14.650 1.00 95.94 285 GLY A O 1
ATOM 2212 N N . GLY A 1 286 ? -24.542 -3.244 15.892 1.00 96.75 286 GLY A N 1
ATOM 2213 C CA . GLY A 1 286 ? -25.555 -2.331 16.431 1.00 96.75 286 GLY A CA 1
ATOM 2214 C C . GLY A 1 286 ? -24.938 -1.106 17.107 1.00 96.75 286 GLY A C 1
ATOM 2215 O O . GLY A 1 286 ? -23.720 -1.018 17.257 1.00 96.75 286 GLY A O 1
ATOM 2216 N N . PHE A 1 287 ? -25.775 -0.153 17.513 1.00 97.38 287 PHE A N 1
ATOM 2217 C CA . PHE A 1 287 ? -25.326 1.052 18.214 1.00 97.38 287 PHE A CA 1
ATOM 2218 C C . PHE A 1 287 ? -25.220 0.805 19.717 1.00 97.38 287 PHE A C 1
ATOM 2220 O O . PHE A 1 287 ? -26.017 0.060 20.289 1.00 97.38 287 PHE A O 1
ATOM 2227 N N . THR A 1 288 ? -24.287 1.478 20.382 1.00 95.62 288 THR A N 1
ATOM 2228 C CA . THR A 1 288 ? -24.337 1.613 21.841 1.00 95.62 288 THR A CA 1
ATOM 2229 C C . THR A 1 288 ? -25.603 2.365 22.250 1.00 95.62 288 THR A C 1
ATOM 2231 O O . THR A 1 288 ? -26.145 3.164 21.485 1.00 95.62 288 THR A O 1
ATOM 2234 N N . ARG A 1 289 ? -26.093 2.133 23.472 1.00 92.50 289 ARG A N 1
ATOM 2235 C CA . ARG A 1 289 ? -27.333 2.758 23.970 1.00 92.50 289 ARG A CA 1
ATOM 2236 C C . ARG A 1 289 ? -27.309 4.293 23.941 1.00 92.50 289 ARG A C 1
ATOM 2238 O O . ARG A 1 289 ? -28.350 4.915 23.779 1.00 92.50 289 ARG A O 1
ATOM 2245 N N . ASP A 1 290 ? -26.133 4.894 24.086 1.00 90.88 290 ASP A N 1
ATOM 2246 C CA . ASP A 1 290 ? -25.914 6.343 23.991 1.00 90.88 290 ASP A CA 1
ATOM 2247 C C . ASP A 1 290 ? -25.686 6.852 22.550 1.00 90.88 290 ASP A C 1
ATOM 2249 O O . ASP A 1 290 ? -25.462 8.047 22.340 1.00 90.88 290 ASP A O 1
ATOM 2253 N N . GLY A 1 291 ? -25.711 5.957 21.558 1.00 93.12 291 GLY A N 1
ATOM 2254 C CA . GLY A 1 291 ? -25.514 6.251 20.140 1.00 93.12 291 GLY A CA 1
ATOM 2255 C C . GLY A 1 291 ? -24.096 6.686 19.760 1.00 93.12 291 GLY A C 1
ATOM 2256 O O . GLY A 1 291 ? -23.886 7.101 18.618 1.00 93.12 291 GLY A O 1
ATOM 2257 N N . ARG A 1 292 ? -23.127 6.635 20.684 1.00 94.31 292 ARG A N 1
ATOM 2258 C CA . ARG A 1 292 ? -21.759 7.138 20.466 1.00 94.31 292 ARG A CA 1
ATOM 2259 C C . ARG A 1 292 ? -20.946 6.251 19.541 1.00 94.31 292 ARG A C 1
ATOM 2261 O O . ARG A 1 292 ? -20.213 6.770 18.703 1.00 94.31 292 ARG A O 1
ATOM 2268 N N . GLU A 1 293 ? -21.094 4.939 19.673 1.00 96.94 293 GLU A N 1
ATOM 2269 C CA . GLU A 1 293 ? -20.368 3.972 18.863 1.00 96.94 293 GLU A CA 1
ATOM 2270 C C . GLU A 1 293 ? -21.324 3.065 18.089 1.00 96.94 293 GLU A C 1
ATOM 2272 O O . GLU A 1 293 ? -22.433 2.759 18.531 1.00 96.94 293 GLU A O 1
ATOM 2277 N N . PHE A 1 294 ? -20.863 2.602 16.931 1.00 97.69 294 PHE A N 1
ATOM 2278 C CA . PHE A 1 294 ? -21.444 1.477 16.217 1.00 97.69 294 PHE A CA 1
ATOM 2279 C C . PHE A 1 294 ? -20.472 0.300 16.292 1.00 97.69 294 PHE A C 1
ATOM 2281 O O . PHE A 1 294 ? -19.318 0.411 15.870 1.00 97.69 294 PHE A O 1
ATOM 2288 N N . HIS A 1 295 ? -20.918 -0.813 16.867 1.00 97.69 295 HIS A N 1
ATOM 2289 C CA . HIS A 1 295 ? -20.115 -2.019 17.053 1.00 97.69 295 HIS A CA 1
ATOM 2290 C C . HIS A 1 295 ? -20.422 -3.014 15.943 1.00 97.69 295 HIS A C 1
ATOM 2292 O O . HIS A 1 295 ? -21.584 -3.323 15.700 1.00 97.69 295 HIS A O 1
ATOM 2298 N N . VAL A 1 296 ? -19.384 -3.547 15.308 1.00 97.06 296 VAL A N 1
ATOM 2299 C CA . VAL A 1 296 ? -19.445 -4.657 14.355 1.00 97.06 296 VAL A CA 1
ATOM 2300 C C . VAL A 1 296 ? -18.877 -5.889 15.045 1.00 97.06 296 VAL A C 1
ATOM 2302 O O . VAL A 1 296 ? -17.699 -5.925 15.395 1.00 97.06 296 VAL A O 1
ATOM 2305 N N . THR A 1 297 ? -19.728 -6.884 15.267 1.00 94.00 297 THR A N 1
ATOM 2306 C CA . THR A 1 297 ? -19.434 -8.096 16.051 1.00 94.00 297 THR A CA 1
ATOM 2307 C C . THR A 1 297 ? -19.412 -9.358 15.190 1.00 94.00 297 THR A C 1
ATOM 2309 O O . THR A 1 297 ? -18.930 -10.402 15.628 1.00 94.00 297 THR A O 1
ATOM 2312 N N . ALA A 1 298 ? -19.902 -9.275 13.951 1.00 92.12 298 ALA A N 1
ATOM 2313 C CA . ALA A 1 298 ? -19.781 -10.322 12.947 1.00 92.12 298 ALA A CA 1
ATOM 2314 C C . ALA A 1 298 ? -19.534 -9.721 11.559 1.00 92.12 298 ALA A C 1
ATOM 2316 O O . ALA A 1 298 ? -19.879 -8.576 11.281 1.00 92.12 298 ALA A O 1
ATOM 2317 N N . ARG A 1 299 ? -18.932 -10.514 10.665 1.00 91.88 299 ARG A N 1
ATOM 2318 C CA . ARG A 1 299 ? -18.524 -10.061 9.329 1.00 91.88 299 ARG A CA 1
ATOM 2319 C C . ARG A 1 299 ? -19.750 -9.691 8.467 1.00 91.88 299 ARG A C 1
ATOM 2321 O O . ARG A 1 299 ? -20.520 -10.594 8.133 1.00 91.88 299 ARG A O 1
ATOM 2328 N N . PRO A 1 300 ? -19.912 -8.419 8.059 1.00 94.19 300 PRO A N 1
ATOM 2329 C CA . PRO A 1 300 ? -21.003 -7.978 7.197 1.00 94.19 300 PRO A CA 1
ATOM 2330 C C . PRO A 1 300 ? -20.822 -8.468 5.746 1.00 94.19 300 PRO A C 1
ATOM 2332 O O . PRO A 1 300 ? -19.719 -8.857 5.345 1.00 94.19 300 PRO A O 1
ATOM 2335 N N . PRO A 1 301 ? -21.888 -8.443 4.920 1.00 90.69 301 PRO A N 1
ATOM 2336 C CA . PRO A 1 301 ? -21.835 -8.904 3.528 1.00 90.69 301 PRO A CA 1
ATOM 2337 C C . PRO A 1 301 ? -20.946 -8.038 2.619 1.00 90.69 301 PRO A C 1
ATOM 2339 O O . PRO A 1 301 ? -20.467 -8.522 1.595 1.00 90.69 301 PRO A O 1
ATOM 2342 N N . ALA A 1 302 ? -20.709 -6.782 2.998 1.00 92.00 302 ALA A N 1
ATOM 2343 C CA . ALA A 1 302 ? -19.799 -5.846 2.347 1.00 92.00 302 ALA A CA 1
ATOM 2344 C C . ALA A 1 302 ? -19.026 -5.067 3.423 1.00 92.00 302 ALA A C 1
ATOM 2346 O O . ALA A 1 302 ? -19.539 -4.965 4.539 1.00 92.00 302 ALA A O 1
ATOM 2347 N N . PRO A 1 303 ? -17.842 -4.509 3.116 1.00 94.31 303 PRO A N 1
ATOM 2348 C CA . PRO A 1 303 ? -17.066 -3.748 4.088 1.00 94.31 303 PRO A CA 1
ATOM 2349 C C . PRO A 1 303 ? -17.882 -2.587 4.658 1.00 94.31 303 PRO A C 1
ATOM 2351 O O . PRO A 1 303 ? -18.469 -1.793 3.918 1.00 94.31 303 PRO A O 1
ATOM 2354 N N . TRP A 1 304 ? -17.928 -2.497 5.980 1.00 95.62 304 TRP A N 1
ATOM 2355 C CA . TRP A 1 304 ? -18.494 -1.374 6.707 1.00 95.62 304 TRP A CA 1
ATOM 2356 C C . TRP A 1 304 ? -17.355 -0.500 7.184 1.00 95.62 304 TRP A C 1
ATOM 2358 O O . TRP A 1 304 ? -16.488 -0.943 7.932 1.00 95.62 304 TRP A O 1
ATOM 2368 N N . SER A 1 305 ? -17.351 0.747 6.724 1.00 95.56 305 SER A N 1
ATOM 2369 C CA . SER A 1 305 ? -16.228 1.647 6.928 1.00 95.56 305 SER A CA 1
ATOM 2370 C C . SER A 1 305 ? -16.561 2.831 7.820 1.00 95.56 305 SER A C 1
ATOM 2372 O O . SER A 1 305 ? -17.645 3.402 7.702 1.00 95.56 305 SER A O 1
ATOM 2374 N N . ASN A 1 306 ? -15.571 3.280 8.587 1.00 97.25 306 ASN A N 1
ATOM 2375 C CA . ASN A 1 306 ? -15.549 4.600 9.194 1.00 97.25 306 ASN A CA 1
ATOM 2376 C C . ASN A 1 306 ? -14.553 5.515 8.466 1.00 97.25 306 ASN A C 1
ATOM 2378 O O . ASN A 1 306 ? -13.441 5.096 8.141 1.00 97.25 306 ASN A O 1
ATOM 2382 N N . VAL A 1 307 ? -14.942 6.770 8.236 1.00 97.56 307 VAL A N 1
ATOM 2383 C CA . VAL A 1 307 ? -14.073 7.800 7.653 1.00 97.56 307 VAL A CA 1
ATOM 2384 C C . VAL A 1 307 ? -13.683 8.775 8.751 1.00 97.56 307 VAL A C 1
ATOM 2386 O O . VAL A 1 307 ? -14.500 9.567 9.223 1.00 97.56 307 VAL A O 1
ATOM 2389 N N . VAL A 1 308 ? -12.413 8.742 9.137 1.00 98.25 308 VAL A N 1
ATOM 2390 C CA . VAL A 1 308 ? -11.859 9.620 10.165 1.00 98.25 308 VAL A CA 1
ATOM 2391 C C . VAL A 1 308 ? -10.986 10.659 9.483 1.00 98.25 308 VAL A C 1
ATOM 2393 O O . VAL A 1 308 ? -9.989 10.315 8.858 1.00 98.25 308 VAL A O 1
ATOM 2396 N N . ALA A 1 309 ? -11.352 11.934 9.590 1.00 97.75 309 ALA A N 1
ATOM 2397 C CA . ALA A 1 309 ? -10.602 13.011 8.959 1.00 97.75 309 ALA A CA 1
ATOM 2398 C C . ALA A 1 309 ? -10.707 14.326 9.734 1.00 97.75 309 ALA A C 1
ATOM 2400 O O . ALA A 1 309 ? -11.748 14.637 10.318 1.00 97.75 309 ALA A O 1
ATOM 2401 N N . ASN A 1 310 ? -9.634 15.107 9.661 1.00 96.75 310 ASN A N 1
ATOM 2402 C CA . ASN A 1 310 ? -9.647 16.550 9.867 1.00 96.75 310 ASN A CA 1
ATOM 2403 C C . ASN A 1 310 ? -9.497 17.257 8.503 1.00 96.75 310 ASN A C 1
ATOM 2405 O O . ASN A 1 310 ? -9.483 16.615 7.454 1.00 96.75 310 ASN A O 1
ATOM 2409 N N . GLU A 1 311 ? -9.363 18.582 8.498 1.00 95.25 311 GLU A N 1
ATOM 2410 C CA . GLU A 1 311 ? -9.258 19.384 7.265 1.00 95.25 311 GLU A CA 1
ATOM 2411 C C . GLU A 1 311 ? -8.062 19.036 6.366 1.00 95.25 311 GLU A C 1
ATOM 2413 O O . GLU A 1 311 ? -8.034 19.409 5.196 1.00 95.25 311 GLU A O 1
ATOM 2418 N N . ARG A 1 312 ? -7.040 18.377 6.915 1.00 95.81 312 ARG A N 1
ATOM 2419 C CA . ARG A 1 312 ? -5.721 18.222 6.295 1.00 95.81 312 ARG A CA 1
ATOM 2420 C C . ARG A 1 312 ? -5.263 16.778 6.194 1.00 95.81 312 ARG A C 1
ATOM 2422 O O . ARG A 1 312 ? -4.206 16.545 5.616 1.00 95.81 312 ARG A O 1
ATOM 2429 N N . PHE A 1 313 ? -5.981 15.827 6.776 1.00 98.25 313 PHE A N 1
ATOM 2430 C CA . PHE A 1 313 ? -5.521 14.453 6.919 1.00 98.25 313 PHE A CA 1
ATOM 2431 C C . PHE A 1 313 ? -6.683 13.532 7.263 1.00 98.25 313 PHE A C 1
ATOM 2433 O O . PHE A 1 313 ? -7.613 13.932 7.965 1.00 98.25 313 PHE A O 1
ATOM 2440 N N . GLY A 1 314 ? -6.622 12.286 6.809 1.00 97.94 314 GLY A N 1
ATOM 2441 C CA . GLY A 1 314 ? -7.630 11.309 7.177 1.00 97.94 314 GLY A CA 1
ATOM 2442 C C . GLY A 1 314 ? -7.274 9.889 6.790 1.00 97.94 314 GLY A C 1
ATOM 2443 O O . GLY A 1 314 ? -6.280 9.634 6.109 1.00 97.94 314 GLY A O 1
ATOM 2444 N N . PHE A 1 315 ? -8.108 8.968 7.253 1.00 98.06 315 PHE A N 1
ATOM 2445 C CA . PHE A 1 315 ? -8.059 7.574 6.871 1.00 98.06 315 PHE A CA 1
ATOM 2446 C C . PHE A 1 315 ? -9.460 6.959 6.786 1.00 98.06 315 PHE A C 1
ATOM 2448 O O . PHE A 1 315 ? -10.420 7.424 7.406 1.00 98.06 315 PHE A O 1
ATOM 2455 N N . ILE A 1 316 ? -9.558 5.884 6.011 1.00 97.06 316 ILE A N 1
ATOM 2456 C CA . ILE A 1 316 ? -10.690 4.962 5.989 1.00 97.06 316 ILE A CA 1
ATOM 2457 C C . ILE A 1 316 ? -10.281 3.724 6.781 1.00 97.06 316 ILE A C 1
ATOM 2459 O O . ILE A 1 316 ? -9.255 3.112 6.492 1.00 97.06 316 ILE A O 1
ATOM 2463 N N . ALA A 1 317 ? -11.098 3.357 7.759 1.00 97.06 317 ALA A N 1
ATOM 2464 C CA . ALA A 1 317 ? -11.038 2.083 8.464 1.00 97.06 317 ALA A CA 1
ATOM 2465 C C . ALA A 1 317 ? -12.239 1.232 8.048 1.00 97.06 317 ALA A C 1
ATOM 2467 O O . ALA A 1 317 ? -13.318 1.784 7.850 1.00 97.06 317 ALA A O 1
ATOM 2468 N N . THR A 1 318 ? -12.075 -0.081 7.936 1.00 97.06 318 THR A N 1
ATOM 2469 C CA . THR A 1 318 ? -13.175 -1.038 7.735 1.00 97.06 318 THR A CA 1
ATOM 2470 C C . THR A 1 318 ? -13.308 -1.936 8.949 1.00 97.06 318 THR A C 1
ATOM 2472 O O . THR A 1 318 ? -12.429 -1.967 9.801 1.00 97.06 318 THR A O 1
ATOM 2475 N N . GLU A 1 319 ? -14.371 -2.727 9.045 1.00 96.06 319 GLU A N 1
ATOM 2476 C CA . GLU A 1 319 ? -14.527 -3.676 10.149 1.00 96.06 319 GLU A CA 1
ATOM 2477 C C . GLU A 1 319 ? -13.402 -4.721 10.182 1.00 96.06 319 GLU A C 1
ATOM 2479 O O . GLU A 1 319 ? -13.176 -5.377 11.196 1.00 96.06 319 GLU A O 1
ATOM 2484 N N . SER A 1 320 ? -12.694 -4.873 9.059 1.00 94.94 320 SER A N 1
ATOM 2485 C CA . SER A 1 320 ? -11.593 -5.808 8.901 1.00 94.94 320 SER A CA 1
ATOM 2486 C C . SER A 1 320 ? -10.218 -5.194 9.200 1.00 94.94 320 SER A C 1
ATOM 2488 O O . SER A 1 320 ? -9.305 -5.959 9.518 1.00 94.94 320 SER A O 1
ATOM 2490 N N . GLY A 1 321 ? -10.033 -3.866 9.130 1.00 95.31 321 GLY A N 1
ATOM 2491 C CA . GLY A 1 321 ? -8.741 -3.243 9.442 1.00 95.31 321 GLY A CA 1
ATOM 2492 C C . GLY A 1 321 ? -8.526 -1.795 8.979 1.00 95.31 321 GLY A C 1
ATOM 2493 O O . GLY A 1 321 ? -9.453 -1.042 8.693 1.00 95.31 321 GLY A O 1
ATOM 2494 N N . LEU A 1 322 ? -7.255 -1.379 8.929 1.00 93.69 322 LEU A N 1
ATOM 2495 C CA . LEU A 1 322 ? -6.829 0.030 8.844 1.00 93.69 322 LEU A CA 1
ATOM 2496 C C . LEU A 1 322 ? -6.811 0.676 7.440 1.00 93.69 322 LEU A C 1
ATOM 2498 O O . LEU A 1 322 ? -6.276 1.777 7.313 1.00 93.69 322 LEU A O 1
ATOM 2502 N N . GLY A 1 323 ? -7.419 0.039 6.436 1.00 88.38 323 GLY A N 1
ATOM 2503 C CA . GLY A 1 323 ? -7.748 0.600 5.117 1.00 88.38 323 GLY A CA 1
ATOM 2504 C C . GLY A 1 323 ? -6.687 1.500 4.466 1.00 88.38 323 GLY A C 1
ATOM 2505 O O . GLY A 1 323 ? -5.601 1.033 4.115 1.00 88.38 323 GLY A O 1
ATOM 2506 N N . ASN A 1 324 ? -7.050 2.769 4.245 1.00 94.19 324 ASN A N 1
ATOM 2507 C CA . ASN A 1 324 ? -6.299 3.761 3.465 1.00 94.19 324 ASN A CA 1
ATOM 2508 C C . ASN A 1 324 ? -6.084 5.061 4.253 1.00 94.19 324 ASN A C 1
ATOM 2510 O O . ASN A 1 324 ? -7.027 5.529 4.878 1.00 94.19 324 ASN A O 1
ATOM 2514 N N . THR A 1 325 ? -4.914 5.693 4.132 1.00 98.00 325 THR A N 1
ATOM 2515 C CA . THR A 1 325 ? -4.561 6.976 4.767 1.00 98.00 325 THR A CA 1
ATOM 2516 C C . THR A 1 325 ? -4.045 7.984 3.735 1.00 98.00 325 THR A C 1
ATOM 2518 O O . THR A 1 325 ? -3.301 7.626 2.816 1.00 98.00 325 THR A O 1
ATOM 2521 N N . TRP A 1 326 ? -4.394 9.263 3.897 1.00 97.88 326 TRP A N 1
ATOM 2522 C CA . TRP A 1 326 ? -3.974 10.367 3.025 1.00 97.88 326 TRP A CA 1
ATOM 2523 C C . TRP A 1 326 ? -3.628 11.637 3.805 1.00 97.88 326 TRP A C 1
ATOM 2525 O O . TRP A 1 326 ? -4.070 11.846 4.935 1.00 97.88 326 TRP A O 1
ATOM 2535 N N . SER A 1 327 ? -2.894 12.532 3.144 1.00 97.69 327 SER A N 1
ATOM 2536 C CA . SER A 1 327 ? -2.548 13.859 3.655 1.00 97.69 327 SER A CA 1
ATOM 2537 C C . SER A 1 327 ? -2.903 14.922 2.621 1.00 97.69 327 SER A C 1
ATOM 2539 O O . SER A 1 327 ? -2.578 14.785 1.449 1.00 97.69 327 SER A O 1
ATOM 2541 N N . GLN A 1 328 ? -3.554 16.002 3.040 1.00 95.62 328 GLN A N 1
ATOM 2542 C CA . GLN A 1 328 ? -4.088 17.122 2.247 1.00 95.62 328 GLN A CA 1
ATOM 2543 C C . GLN A 1 328 ? -5.162 16.756 1.213 1.00 95.62 328 GLN A C 1
ATOM 2545 O O . GLN A 1 328 ? -6.142 17.480 1.076 1.00 95.62 328 GLN A O 1
ATOM 2550 N N . ASN A 1 329 ? -4.986 15.674 0.455 1.00 95.19 329 ASN A N 1
ATOM 2551 C CA . ASN A 1 329 ? -5.853 15.294 -0.651 1.00 95.19 329 ASN A CA 1
ATOM 2552 C C . ASN A 1 329 ? -5.961 13.763 -0.756 1.00 95.19 329 ASN A C 1
ATOM 2554 O O . ASN A 1 329 ? -4.958 13.080 -0.963 1.00 95.19 329 ASN A O 1
ATOM 2558 N N . SER A 1 330 ? -7.185 13.244 -0.647 1.00 94.75 330 SER A N 1
ATOM 2559 C CA . SER A 1 330 ? -7.514 11.809 -0.637 1.00 94.75 330 SER A CA 1
ATOM 2560 C C . SER A 1 330 ? -7.347 11.097 -1.986 1.00 94.75 330 SER A C 1
ATOM 2562 O O . SER A 1 330 ? -7.318 9.865 -2.027 1.00 94.75 330 SER A O 1
ATOM 2564 N N . TYR A 1 331 ? -7.173 11.848 -3.078 1.00 93.75 331 TYR A N 1
ATOM 2565 C CA . TYR A 1 331 ? -6.871 11.313 -4.406 1.00 93.75 331 TYR A CA 1
ATOM 2566 C C . TYR A 1 331 ? -5.398 11.498 -4.773 1.00 93.75 331 TYR A C 1
ATOM 2568 O O . TYR A 1 331 ? -4.693 10.524 -4.991 1.00 93.75 331 TYR A O 1
ATOM 2576 N N . MET A 1 332 ? -4.907 12.739 -4.798 1.00 93.31 332 MET A N 1
ATOM 2577 C CA . MET A 1 332 ? -3.578 13.095 -5.316 1.00 93.31 332 MET A CA 1
ATOM 2578 C C . MET A 1 332 ? -2.422 12.792 -4.348 1.00 93.31 332 MET A C 1
ATOM 2580 O O . MET A 1 332 ? -1.264 12.754 -4.777 1.00 93.31 332 MET A O 1
ATOM 2584 N N . ASN A 1 333 ? -2.692 12.659 -3.043 1.00 95.69 333 ASN A N 1
ATOM 2585 C CA . ASN A 1 333 ? -1.662 12.495 -2.011 1.00 95.69 333 ASN A CA 1
ATOM 2586 C C . ASN A 1 333 ? -2.037 11.435 -0.969 1.00 95.69 333 ASN A C 1
ATOM 2588 O O . ASN A 1 333 ? -2.131 11.692 0.236 1.00 95.69 333 ASN A O 1
ATOM 2592 N N . ARG A 1 334 ? -2.231 10.209 -1.457 1.00 96.31 334 ARG A N 1
ATOM 2593 C CA . ARG A 1 334 ? -2.414 9.041 -0.601 1.00 96.31 334 ARG A CA 1
ATOM 2594 C C . ARG A 1 334 ? -1.069 8.619 -0.017 1.00 96.31 334 ARG A C 1
ATOM 2596 O O . ARG A 1 334 ? -0.079 8.524 -0.744 1.00 96.31 334 ARG A O 1
ATOM 2603 N N . LEU A 1 335 ? -1.035 8.346 1.285 1.00 98.19 335 LEU A N 1
ATOM 2604 C CA . LEU A 1 335 ? 0.152 7.803 1.947 1.00 98.19 335 LEU A CA 1
ATOM 2605 C C . LEU A 1 335 ? 0.211 6.286 1.779 1.00 98.19 335 LEU A C 1
ATOM 2607 O O . LEU A 1 335 ? 1.272 5.757 1.453 1.00 98.19 335 LEU A O 1
ATOM 2611 N N . THR A 1 336 ? -0.939 5.620 1.891 1.00 97.50 336 THR A N 1
ATOM 2612 C CA . THR A 1 336 ? -1.117 4.187 1.606 1.00 97.50 336 THR A CA 1
ATOM 2613 C C . THR A 1 336 ? -2.059 3.971 0.416 1.00 97.50 336 THR A C 1
ATOM 2615 O O . THR A 1 336 ? -2.721 4.921 0.001 1.00 97.50 336 THR A O 1
ATOM 2618 N N . PRO A 1 337 ? -2.120 2.784 -0.217 1.00 95.12 337 PRO A N 1
ATOM 2619 C CA . PRO A 1 337 ? -3.022 2.539 -1.339 1.00 95.12 337 PRO A CA 1
ATOM 2620 C C . PRO A 1 337 ? -4.492 2.574 -0.915 1.00 95.12 337 PRO A C 1
ATOM 2622 O O . PRO A 1 337 ? -4.836 2.188 0.201 1.00 95.12 337 PRO A O 1
ATOM 2625 N N . TRP A 1 338 ? -5.363 3.016 -1.820 1.00 93.44 338 TRP A N 1
ATOM 2626 C CA . TRP A 1 338 ? -6.812 2.857 -1.701 1.00 93.44 338 TRP A CA 1
ATOM 2627 C C . TRP A 1 338 ? -7.268 1.787 -2.688 1.00 93.44 338 TRP A C 1
ATOM 2629 O O . TRP A 1 338 ? -6.783 1.753 -3.819 1.00 93.44 338 TRP A O 1
ATOM 2639 N N . ASN A 1 339 ? -8.197 0.930 -2.271 1.00 89.00 339 ASN A N 1
ATOM 2640 C CA . ASN A 1 339 ? -8.720 -0.155 -3.091 1.00 89.00 339 ASN A CA 1
ATOM 2641 C C . ASN A 1 339 ? -10.242 -0.209 -2.965 1.00 89.00 339 ASN A C 1
ATOM 2643 O O . ASN A 1 339 ? -10.771 -0.091 -1.864 1.00 89.00 339 ASN A O 1
ATOM 2647 N N . ASN A 1 340 ? -10.920 -0.455 -4.084 1.00 88.38 340 ASN A N 1
ATOM 2648 C CA . ASN A 1 340 ? -12.371 -0.627 -4.148 1.00 88.38 340 ASN A CA 1
ATOM 2649 C C . ASN A 1 340 ? -12.746 -2.104 -4.339 1.00 88.38 340 ASN A C 1
ATOM 2651 O O . ASN A 1 340 ? -13.484 -2.454 -5.256 1.00 88.38 340 ASN A O 1
ATOM 2655 N N . ASP A 1 341 ? -12.157 -2.985 -3.530 1.00 89.75 341 ASP A N 1
ATOM 2656 C CA . ASP A 1 341 ? -12.418 -4.425 -3.582 1.00 89.75 341 ASP A CA 1
ATOM 2657 C C . ASP A 1 341 ? -13.267 -4.826 -2.363 1.00 89.75 341 ASP A C 1
ATOM 2659 O O . ASP A 1 341 ? -12.721 -5.007 -1.269 1.00 89.75 341 ASP A O 1
ATOM 2663 N N . PRO A 1 342 ? -14.598 -4.973 -2.515 1.00 88.25 342 PRO A N 1
ATOM 2664 C CA . PRO A 1 342 ? -15.481 -5.327 -1.408 1.00 88.25 342 PRO A CA 1
ATOM 2665 C C . PRO A 1 342 ? -15.350 -6.795 -0.977 1.00 88.25 342 PRO A C 1
ATOM 2667 O O . PRO A 1 342 ? -15.882 -7.186 0.064 1.00 88.25 342 PRO A O 1
ATOM 2670 N N . VAL A 1 343 ? -14.670 -7.637 -1.758 1.00 88.19 343 VAL A N 1
ATOM 2671 C CA . VAL A 1 343 ? -14.509 -9.061 -1.466 1.00 88.19 343 VAL A CA 1
ATOM 2672 C C . VAL A 1 343 ? -13.310 -9.262 -0.553 1.00 88.19 343 VAL A C 1
ATOM 2674 O O . VAL A 1 343 ? -13.475 -9.808 0.546 1.00 88.19 343 VAL A O 1
ATOM 2677 N N . VAL A 1 344 ? -12.136 -8.813 -0.994 1.00 89.19 344 VAL A N 1
ATOM 2678 C CA . VAL A 1 344 ? -10.868 -8.974 -0.277 1.00 89.19 344 VAL A CA 1
ATOM 2679 C C . VAL A 1 344 ? -10.716 -7.911 0.802 1.00 89.19 344 VAL A C 1
ATOM 2681 O O . VAL A 1 344 ? -10.340 -8.262 1.916 1.00 89.19 344 VAL A O 1
ATOM 2684 N N . ASP A 1 345 ? -11.069 -6.654 0.506 1.00 91.81 345 ASP A N 1
ATOM 2685 C CA . ASP A 1 345 ? -10.783 -5.490 1.359 1.00 91.81 345 ASP A CA 1
ATOM 2686 C C . ASP A 1 345 ? -9.292 -5.435 1.759 1.00 91.81 345 ASP A C 1
ATOM 2688 O O . ASP A 1 345 ? -8.928 -5.676 2.917 1.00 91.81 345 ASP A O 1
ATOM 2692 N N . PRO A 1 346 ? -8.387 -5.253 0.775 1.00 90.44 346 PRO A N 1
ATOM 2693 C CA . PRO A 1 346 ? -6.953 -5.330 1.011 1.00 90.44 346 PRO A CA 1
ATOM 2694 C C . PRO A 1 346 ? -6.471 -4.156 1.871 1.00 90.44 346 PRO A C 1
ATOM 2696 O O . PRO A 1 346 ? -6.717 -2.988 1.566 1.00 90.44 346 PRO A O 1
ATOM 2699 N N . ALA A 1 347 ? -5.719 -4.479 2.921 1.00 87.19 347 ALA A N 1
ATOM 2700 C CA . ALA A 1 347 ? -5.172 -3.501 3.850 1.00 87.19 347 ALA A CA 1
ATOM 2701 C C . ALA A 1 347 ? -3.901 -2.836 3.289 1.00 87.19 347 ALA A C 1
ATOM 2703 O O . ALA A 1 347 ? -2.938 -3.524 2.945 1.00 87.19 347 ALA A O 1
ATOM 2704 N N . GLY A 1 348 ? -3.878 -1.498 3.234 1.00 91.81 348 GLY A N 1
ATOM 2705 C CA . GLY A 1 348 ? -2.663 -0.720 2.948 1.00 91.81 348 GLY A CA 1
ATOM 2706 C C . GLY A 1 348 ? -1.752 -0.553 4.170 1.00 91.81 348 GLY A C 1
ATOM 2707 O O . GLY A 1 348 ? -0.597 -0.149 4.038 1.00 91.81 348 GLY A O 1
ATOM 2708 N N . GLU A 1 349 ? -2.275 -0.873 5.354 1.00 95.38 349 GLU A N 1
ATOM 2709 C CA . GLU A 1 349 ? -1.606 -0.770 6.646 1.00 95.38 349 GLU A CA 1
ATOM 2710 C C . GLU A 1 349 ? -1.997 -1.947 7.531 1.00 95.38 349 GLU A C 1
ATOM 2712 O O . GLU A 1 349 ? -3.174 -2.309 7.594 1.00 95.38 349 GLU A O 1
ATOM 2717 N N . VAL A 1 350 ? -1.034 -2.523 8.248 1.00 98.12 350 VAL A N 1
ATOM 2718 C CA . VAL A 1 350 ? -1.297 -3.665 9.128 1.00 98.12 350 VAL A CA 1
ATOM 2719 C C . VAL A 1 350 ? -0.487 -3.557 10.409 1.00 98.12 350 VAL A C 1
ATOM 2721 O O . VAL A 1 350 ? 0.710 -3.283 10.363 1.00 98.12 350 VAL A O 1
ATOM 2724 N N . ILE A 1 351 ? -1.134 -3.823 11.545 1.00 98.75 351 ILE A N 1
ATOM 2725 C CA . ILE A 1 351 ? -0.455 -4.062 12.818 1.00 98.75 351 ILE A CA 1
ATOM 2726 C C . ILE A 1 351 ? -0.526 -5.558 13.122 1.00 98.75 351 ILE A C 1
ATOM 2728 O O . ILE A 1 351 ? -1.619 -6.127 13.136 1.00 98.75 351 ILE A O 1
ATOM 2732 N N . TYR A 1 352 ? 0.621 -6.189 13.358 1.00 98.69 352 TYR A N 1
ATOM 2733 C CA . TYR A 1 352 ? 0.725 -7.584 13.788 1.00 98.69 352 TYR A CA 1
ATOM 2734 C C . TYR A 1 352 ? 1.215 -7.665 15.226 1.00 98.69 352 TYR A C 1
ATOM 2736 O O . TYR A 1 352 ? 1.959 -6.802 15.690 1.00 98.69 352 TYR A O 1
ATOM 2744 N N . LEU A 1 353 ? 0.835 -8.742 15.896 1.00 98.50 353 LEU A N 1
ATOM 2745 C CA . LEU A 1 353 ? 1.422 -9.203 17.140 1.00 98.50 353 LEU A CA 1
ATOM 2746 C C . LEU A 1 353 ? 2.006 -10.585 16.896 1.00 98.50 353 LEU A C 1
ATOM 2748 O O . LEU A 1 353 ? 1.352 -11.419 16.273 1.00 98.50 353 LEU A O 1
ATOM 2752 N N . ARG A 1 354 ? 3.217 -10.817 17.394 1.00 97.81 354 ARG A N 1
ATOM 2753 C CA . ARG A 1 354 ? 3.845 -12.132 17.450 1.00 97.81 354 ARG A CA 1
ATOM 2754 C C . ARG A 1 354 ? 4.233 -12.434 18.884 1.00 97.81 354 ARG A C 1
ATOM 2756 O O . ARG A 1 354 ? 4.826 -11.587 19.546 1.00 97.81 354 ARG A O 1
ATOM 2763 N N . ASP A 1 355 ? 3.910 -13.631 19.339 1.00 95.81 355 ASP A N 1
ATOM 2764 C CA . ASP A 1 355 ? 4.474 -14.198 20.556 1.00 95.81 355 ASP A CA 1
ATOM 2765 C C . ASP A 1 355 ? 5.872 -14.745 20.232 1.00 95.81 355 ASP A C 1
ATOM 2767 O O . ASP A 1 355 ? 6.016 -15.644 19.403 1.00 95.81 355 ASP A O 1
ATOM 2771 N N . ASP A 1 356 ? 6.911 -14.160 20.830 1.00 95.12 356 ASP A N 1
ATOM 2772 C CA . ASP A 1 356 ? 8.304 -14.442 20.463 1.00 95.12 356 ASP A CA 1
ATOM 2773 C C . ASP A 1 356 ? 8.815 -15.784 21.018 1.00 95.12 356 ASP A C 1
ATOM 2775 O O . ASP A 1 356 ? 9.850 -16.269 20.566 1.00 95.12 356 ASP A O 1
ATOM 2779 N N . GLU A 1 357 ? 8.093 -16.415 21.950 1.00 92.06 357 GLU A N 1
ATOM 2780 C CA . GLU A 1 357 ? 8.428 -17.750 22.466 1.00 92.06 357 GLU A CA 1
ATOM 2781 C C . GLU A 1 357 ? 7.885 -18.859 21.551 1.00 92.06 357 GLU A C 1
ATOM 2783 O O . GLU A 1 357 ? 8.557 -19.857 21.277 1.00 92.06 357 GLU A O 1
ATOM 2788 N N . SER A 1 358 ? 6.651 -18.698 21.071 1.00 91.69 358 SER A N 1
ATOM 2789 C CA . SER A 1 358 ? 5.975 -19.690 20.224 1.00 91.69 358 SER A CA 1
ATOM 2790 C C . SER A 1 358 ? 6.130 -19.441 18.723 1.00 91.69 358 SER A C 1
ATOM 2792 O O . SER A 1 358 ? 5.952 -20.365 17.929 1.00 91.69 358 SER A O 1
ATOM 2794 N N . GLY A 1 359 ? 6.423 -18.203 18.322 1.00 93.69 359 GLY A N 1
ATOM 2795 C CA . GLY A 1 359 ? 6.421 -17.750 16.931 1.00 93.69 359 GLY A CA 1
ATOM 2796 C C . GLY A 1 359 ? 5.032 -17.579 16.311 1.00 93.69 359 GLY A C 1
ATOM 2797 O O . GLY A 1 359 ? 4.938 -17.209 15.141 1.00 93.69 359 GLY A O 1
ATOM 2798 N N . GLU A 1 360 ? 3.950 -17.829 17.058 1.00 94.81 360 GLU A N 1
ATOM 2799 C CA . GLU A 1 360 ? 2.588 -17.583 16.580 1.00 94.81 360 GLU A CA 1
ATOM 2800 C C . GLU A 1 360 ? 2.363 -16.077 16.408 1.00 94.81 360 GLU A C 1
ATOM 2802 O O . GLU A 1 360 ? 2.686 -15.286 17.295 1.00 94.81 360 GLU A O 1
ATOM 2807 N N . PHE A 1 361 ? 1.777 -15.677 15.278 1.00 97.00 361 PHE A N 1
ATOM 2808 C CA . PHE A 1 361 ? 1.420 -14.288 15.017 1.00 97.00 361 PHE A CA 1
ATOM 2809 C C . PHE A 1 361 ? -0.018 -14.153 14.522 1.00 97.00 361 PHE A C 1
ATOM 2811 O O . PHE A 1 361 ? -0.601 -15.078 13.957 1.00 97.00 361 PHE A O 1
ATOM 2818 N N . TRP A 1 362 ? -0.581 -12.970 14.735 1.00 97.81 362 TRP A N 1
ATOM 2819 C CA . TRP A 1 362 ? -1.903 -12.574 14.262 1.00 97.81 362 TRP A CA 1
ATOM 2820 C C . TRP A 1 362 ? -1.940 -11.063 14.033 1.00 97.81 362 TRP A C 1
ATOM 2822 O O . TRP A 1 362 ? -1.083 -10.311 14.502 1.00 97.81 362 TRP A O 1
ATOM 2832 N N . SER A 1 363 ? -2.940 -10.589 13.300 1.00 97.56 363 SER A N 1
ATOM 2833 C CA . SER A 1 363 ? -3.163 -9.151 13.125 1.00 97.56 363 SER A CA 1
ATOM 2834 C C . SER A 1 363 ? -3.935 -8.560 14.310 1.00 97.56 363 SER A C 1
ATOM 2836 O O . SER A 1 363 ? -4.808 -9.206 14.883 1.00 97.56 363 SER A O 1
ATOM 2838 N N . ALA A 1 364 ? -3.667 -7.302 14.665 1.00 97.94 364 ALA A N 1
ATOM 2839 C CA . ALA A 1 364 ? -4.465 -6.561 15.650 1.00 97.94 364 ALA A CA 1
ATOM 2840 C C . ALA A 1 364 ? -5.897 -6.260 15.159 1.00 97.94 364 ALA A C 1
ATOM 2842 O O . ALA A 1 364 ? -6.747 -5.830 15.930 1.00 97.94 364 ALA A O 1
ATOM 2843 N N . THR A 1 365 ? -6.161 -6.492 13.873 1.00 97.31 365 THR A N 1
ATOM 2844 C CA . THR A 1 365 ? -7.471 -6.402 13.222 1.00 97.31 365 THR A CA 1
ATOM 2845 C C . THR A 1 365 ? -7.807 -7.728 12.533 1.00 97.31 365 THR A C 1
ATOM 2847 O O . THR A 1 365 ? -6.925 -8.561 12.333 1.00 97.31 365 THR A O 1
ATOM 2850 N N . ALA A 1 366 ? -9.065 -7.946 12.134 1.00 95.31 366 ALA A N 1
ATOM 2851 C CA . ALA A 1 366 ? -9.503 -9.235 11.579 1.00 95.31 366 ALA A CA 1
ATOM 2852 C C . ALA A 1 366 ? -8.804 -9.636 10.264 1.00 95.31 366 ALA A C 1
ATOM 2854 O O . ALA A 1 366 ? -8.671 -10.821 9.954 1.00 95.31 366 ALA A O 1
ATOM 2855 N N . SER A 1 367 ? -8.369 -8.657 9.476 1.00 94.12 367 SER A N 1
ATOM 2856 C CA . SER A 1 367 ? -7.557 -8.830 8.272 1.00 94.12 367 SER A CA 1
ATOM 2857 C C . SER A 1 367 ? -6.158 -8.252 8.508 1.00 94.12 367 SER A C 1
ATOM 2859 O O . SER A 1 367 ? -6.038 -7.263 9.236 1.00 94.12 367 SER A O 1
ATOM 2861 N N . PRO A 1 368 ? -5.102 -8.800 7.882 1.00 94.00 368 PRO A N 1
ATOM 2862 C CA . PRO A 1 368 ? -5.080 -9.975 7.003 1.00 94.00 368 PRO A CA 1
ATOM 2863 C C . PRO A 1 368 ? -4.861 -11.319 7.716 1.00 94.00 368 PRO A C 1
ATOM 2865 O O . PRO A 1 368 ? -5.176 -12.353 7.131 1.00 94.00 368 PRO A O 1
ATOM 2868 N N . ALA A 1 369 ? -4.344 -11.328 8.948 1.00 94.94 369 ALA A N 1
ATOM 2869 C CA . ALA A 1 369 ? -3.946 -12.543 9.666 1.00 94.94 369 ALA A CA 1
ATOM 2870 C C . ALA A 1 369 ? -4.771 -12.778 10.947 1.00 94.94 369 ALA A C 1
ATOM 2872 O O . ALA A 1 369 ? -4.238 -13.209 11.964 1.00 94.94 369 ALA A O 1
ATOM 2873 N N . GLY A 1 370 ? -6.075 -12.473 10.929 1.00 91.31 370 GLY A N 1
ATOM 2874 C CA . GLY A 1 370 ? -6.958 -12.724 12.079 1.00 91.31 370 GLY A CA 1
ATOM 2875 C C . GLY A 1 370 ? -7.424 -14.180 12.216 1.00 91.31 370 GLY A C 1
ATOM 2876 O O . GLY A 1 370 ? -7.843 -14.608 13.288 1.00 91.31 370 GLY A O 1
ATOM 2877 N N . GLY A 1 371 ? -7.353 -14.973 11.141 1.00 87.56 371 GLY A N 1
ATOM 2878 C CA . GLY A 1 371 ? -7.720 -16.391 11.162 1.00 87.56 371 GLY A CA 1
ATOM 2879 C C . GLY A 1 371 ? -9.140 -16.634 11.692 1.00 87.56 371 GLY A C 1
ATOM 2880 O O . GLY A 1 371 ? -10.116 -16.188 11.094 1.00 87.56 371 GLY A O 1
ATOM 2881 N N . ALA A 1 372 ? -9.242 -17.372 12.801 1.00 88.38 372 ALA A N 1
ATOM 2882 C CA . ALA A 1 372 ? -10.508 -17.698 13.468 1.00 88.38 372 ALA A CA 1
ATOM 2883 C C . ALA A 1 372 ? -10.776 -16.865 14.738 1.00 88.38 372 ALA A C 1
ATOM 2885 O O . ALA A 1 372 ? -11.711 -17.181 15.470 1.00 88.38 372 ALA A O 1
ATOM 2886 N N . ILE A 1 373 ? -9.951 -15.853 15.022 1.00 91.88 373 ILE A N 1
ATOM 2887 C CA . ILE A 1 373 ? -10.109 -14.985 16.194 1.00 91.88 373 ILE A CA 1
ATOM 2888 C C . ILE A 1 373 ? -11.385 -14.149 16.024 1.00 91.88 373 ILE A C 1
ATOM 2890 O O . ILE A 1 373 ? -11.681 -13.647 14.935 1.00 91.88 373 ILE A O 1
ATOM 2894 N N . ALA A 1 374 ? -12.154 -14.010 17.104 1.00 92.31 374 ALA A N 1
ATOM 2895 C CA . ALA A 1 374 ? -13.321 -13.140 17.138 1.00 92.31 374 ALA A CA 1
ATOM 2896 C C . ALA A 1 374 ? -12.886 -11.698 17.431 1.00 92.31 374 ALA A C 1
ATOM 2898 O O . ALA A 1 374 ? -12.316 -11.422 18.486 1.00 92.31 374 ALA A O 1
ATOM 2899 N N . TYR A 1 375 ? -13.184 -10.788 16.505 1.00 94.56 375 TYR A N 1
ATOM 2900 C CA . TYR A 1 375 ? -12.896 -9.361 16.639 1.00 94.56 375 TYR A CA 1
ATOM 2901 C C . TYR A 1 375 ? -14.185 -8.567 16.791 1.00 94.56 375 TYR A C 1
ATOM 2903 O O . TYR A 1 375 ? -15.186 -8.866 16.138 1.00 94.56 375 TYR A O 1
ATOM 2911 N N . VAL A 1 376 ? -14.115 -7.506 17.587 1.00 96.44 376 VAL A N 1
ATOM 2912 C CA . VAL A 1 376 ? -15.121 -6.446 17.621 1.00 96.44 376 VAL A CA 1
ATOM 2913 C C . VAL A 1 376 ? -14.497 -5.181 17.049 1.00 96.44 376 VAL A C 1
ATOM 2915 O O . VAL A 1 376 ? -13.492 -4.698 17.569 1.00 96.44 376 VAL A O 1
ATOM 2918 N N . ALA A 1 377 ? -15.085 -4.635 15.985 1.00 97.62 377 ALA A N 1
ATOM 2919 C CA . ALA A 1 377 ? -14.742 -3.301 15.500 1.00 97.62 377 ALA A CA 1
ATOM 2920 C C . ALA A 1 377 ? -15.730 -2.287 16.086 1.00 97.62 377 ALA A C 1
ATOM 2922 O O . ALA A 1 377 ? -16.939 -2.499 16.047 1.00 97.62 377 ALA A O 1
ATOM 2923 N N . ARG A 1 378 ? -15.234 -1.181 16.631 1.00 98.00 378 ARG A N 1
ATOM 2924 C CA . ARG A 1 378 ? -16.031 -0.112 17.238 1.00 98.00 378 ARG A CA 1
ATOM 2925 C C . ARG A 1 378 ? -15.747 1.183 16.499 1.00 98.00 378 ARG A C 1
ATOM 2927 O O . ARG A 1 378 ? -14.637 1.712 16.544 1.00 98.00 378 ARG A O 1
ATOM 2934 N N . PHE A 1 379 ? -16.739 1.693 15.790 1.00 98.44 379 PHE A N 1
ATOM 2935 C CA . PHE A 1 379 ? -16.633 2.973 15.107 1.00 98.44 379 PHE A CA 1
ATOM 2936 C C . PHE A 1 379 ? -17.239 4.052 15.982 1.00 98.44 379 PHE A C 1
ATOM 2938 O O . PHE A 1 379 ? -18.384 3.917 16.396 1.00 98.44 379 PHE A O 1
ATOM 2945 N N . GLY A 1 380 ? -16.479 5.109 16.251 1.00 97.81 380 GLY A N 1
ATOM 2946 C CA . GLY A 1 380 ? -16.953 6.303 16.941 1.00 97.81 380 GLY A CA 1
ATOM 2947 C C . GLY A 1 380 ? -16.705 7.551 16.101 1.00 97.81 380 GLY A C 1
ATOM 2948 O O . GLY A 1 380 ? -16.056 7.506 15.048 1.00 97.81 380 GLY A O 1
ATOM 2949 N N . GLN A 1 381 ? -17.207 8.696 16.560 1.00 97.00 381 GLN A N 1
ATOM 2950 C CA . GLN A 1 381 ? -16.944 9.956 15.871 1.00 97.00 381 GLN A CA 1
ATOM 2951 C C . GLN A 1 381 ? -15.486 10.380 16.103 1.00 97.00 381 GLN A C 1
ATOM 2953 O O . GLN A 1 381 ? -15.099 10.784 17.196 1.00 97.00 381 GLN A O 1
ATOM 2958 N N . GLY A 1 382 ? -14.664 10.266 15.056 1.00 97.00 382 GLY A N 1
ATOM 2959 C CA . GLY A 1 382 ? -13.255 10.670 15.075 1.00 97.00 382 GLY A CA 1
ATOM 2960 C C . GLY A 1 382 ? -12.253 9.550 15.367 1.00 97.00 382 GLY A C 1
ATOM 2961 O O . GLY A 1 382 ? -11.056 9.825 15.394 1.00 97.00 382 GLY A O 1
ATOM 2962 N N . TYR A 1 383 ? -12.702 8.303 15.538 1.00 98.69 383 TYR A N 1
ATOM 2963 C CA . TYR A 1 383 ? -11.816 7.153 15.737 1.00 98.69 383 TYR A CA 1
ATOM 2964 C C . TYR A 1 383 ? -12.441 5.835 15.260 1.00 98.69 383 TYR A C 1
ATOM 2966 O O . TYR A 1 383 ? -13.656 5.695 15.118 1.00 98.69 383 TYR A O 1
ATOM 2974 N N . ALA A 1 384 ? -11.590 4.839 15.038 1.00 98.56 384 ALA A N 1
ATOM 2975 C CA . ALA A 1 384 ? -11.978 3.445 14.869 1.00 98.56 384 ALA A CA 1
ATOM 2976 C C . ALA A 1 384 ? -11.175 2.594 15.852 1.00 98.56 384 ALA A C 1
ATOM 2978 O O . ALA A 1 384 ? -9.958 2.758 15.954 1.00 98.56 384 ALA A O 1
ATOM 2979 N N . ALA A 1 385 ? -11.842 1.703 16.575 1.00 98.44 385 ALA A N 1
ATOM 2980 C CA . ALA A 1 385 ? -11.209 0.789 17.507 1.00 98.44 385 ALA A CA 1
ATOM 2981 C C . ALA A 1 385 ? -11.465 -0.672 17.130 1.00 98.44 385 ALA A C 1
ATOM 2983 O O . ALA A 1 385 ? -12.485 -0.996 16.528 1.00 98.44 385 ALA A O 1
ATOM 2984 N N . TYR A 1 386 ? -10.531 -1.543 17.488 1.00 98.31 386 TYR A N 1
ATOM 2985 C CA . TYR A 1 386 ? -10.601 -2.985 17.287 1.00 98.31 386 TYR A CA 1
ATOM 2986 C C . TYR A 1 386 ? -10.197 -3.671 18.571 1.00 98.31 386 TYR A C 1
ATOM 2988 O O . TYR A 1 386 ? -9.287 -3.212 19.262 1.00 98.31 386 TYR A O 1
ATOM 2996 N N . GLU A 1 387 ? -10.878 -4.758 18.881 1.00 96.62 387 GLU A N 1
ATOM 2997 C CA . GLU A 1 387 ? -10.718 -5.435 20.151 1.00 96.62 387 GLU A CA 1
ATOM 2998 C C . GLU A 1 387 ? -10.872 -6.938 19.978 1.00 96.62 387 GLU A C 1
ATOM 3000 O O . GLU A 1 387 ? -11.773 -7.402 19.269 1.00 96.62 387 GLU A O 1
ATOM 3005 N N . HIS A 1 388 ? -9.985 -7.697 20.616 1.00 95.69 388 HIS A N 1
ATOM 3006 C CA . HIS A 1 388 ? -10.040 -9.152 20.608 1.00 95.69 388 HIS A CA 1
ATOM 3007 C C . HIS A 1 388 ? -9.330 -9.767 21.814 1.00 95.69 388 HIS A C 1
ATOM 3009 O O . HIS A 1 388 ? -8.536 -9.127 22.510 1.00 95.69 388 HIS A O 1
ATOM 3015 N N . TRP A 1 389 ? -9.610 -11.051 22.027 1.00 93.38 389 TRP A N 1
ATOM 3016 C CA . TRP A 1 389 ? -8.958 -11.893 23.021 1.00 93.38 389 TRP A CA 1
ATOM 3017 C C . TRP A 1 389 ? -8.326 -13.067 22.301 1.00 93.38 389 TRP A C 1
ATOM 3019 O O . TRP A 1 389 ? -8.999 -13.748 21.533 1.00 93.38 389 TRP A O 1
ATOM 3029 N N . HIS A 1 390 ? -7.039 -13.291 22.535 1.00 91.62 390 HIS A N 1
ATOM 3030 C CA . HIS A 1 390 ? -6.316 -14.408 21.935 1.00 91.62 390 HIS A CA 1
ATOM 3031 C C . HIS A 1 390 ? -5.209 -14.859 22.879 1.00 91.62 390 HIS A C 1
ATOM 3033 O O . HIS A 1 390 ? -4.473 -14.023 23.401 1.00 91.62 390 HIS A O 1
ATOM 3039 N N . ARG A 1 391 ? -5.090 -16.165 23.140 1.00 88.00 391 ARG A N 1
ATOM 3040 C CA . ARG A 1 391 ? -3.987 -16.745 23.948 1.00 88.00 391 ARG A CA 1
ATOM 3041 C C . ARG A 1 391 ? -3.768 -16.106 25.338 1.00 88.00 391 ARG A C 1
ATOM 3043 O O . ARG A 1 391 ? -2.643 -16.053 25.837 1.00 88.00 391 ARG A O 1
ATOM 3050 N N . GLY A 1 392 ? -4.840 -15.661 25.998 1.00 91.00 392 GLY A N 1
ATOM 3051 C CA . GLY A 1 392 ? -4.754 -14.998 27.310 1.00 91.00 392 GLY A CA 1
ATOM 3052 C C . GLY A 1 392 ? -4.241 -13.554 27.243 1.00 91.00 392 GLY A C 1
ATOM 3053 O O . GLY A 1 392 ? -3.748 -13.023 28.236 1.00 91.00 392 GLY A O 1
ATOM 3054 N N . LEU A 1 393 ? -4.339 -12.928 26.071 1.00 94.50 393 LEU A N 1
ATOM 3055 C CA . LEU A 1 393 ? -4.107 -11.508 25.858 1.00 94.50 393 LEU A CA 1
ATOM 3056 C C . LEU A 1 393 ? -5.430 -10.845 25.481 1.00 94.50 393 LEU A C 1
ATOM 3058 O O . LEU A 1 393 ? -6.142 -11.337 24.608 1.00 94.50 393 LEU A O 1
ATOM 3062 N N . HIS A 1 394 ? -5.734 -9.720 26.116 1.00 96.19 394 HIS A N 1
ATOM 3063 C CA . HIS A 1 394 ? -6.762 -8.784 25.671 1.00 96.19 394 HIS A CA 1
ATOM 3064 C C . HIS A 1 394 ? -6.068 -7.643 24.937 1.00 96.19 394 HIS A C 1
ATOM 3066 O O . HIS A 1 394 ? -5.186 -6.989 25.497 1.00 96.19 394 HIS A O 1
ATOM 3072 N N . VAL A 1 395 ? -6.425 -7.448 23.674 1.00 97.88 395 VAL A N 1
ATOM 3073 C CA . VAL A 1 395 ? -5.782 -6.480 22.788 1.00 97.88 395 VAL A CA 1
ATOM 3074 C C . VAL A 1 395 ? -6.813 -5.460 22.341 1.00 97.88 395 VAL A C 1
ATOM 3076 O O . VAL A 1 395 ? -7.872 -5.822 21.836 1.00 97.88 395 VAL A O 1
ATOM 3079 N N . GLU A 1 396 ? -6.471 -4.184 22.481 1.00 98.31 396 GLU A N 1
ATOM 3080 C CA . GLU A 1 396 ? -7.256 -3.066 21.973 1.00 98.31 396 GLU A CA 1
ATOM 3081 C C . GLU A 1 396 ? -6.381 -2.181 21.089 1.00 98.31 396 GLU A C 1
ATOM 3083 O O . GLU A 1 396 ? -5.334 -1.691 21.513 1.00 98.31 396 GLU A O 1
ATOM 3088 N N . LEU A 1 397 ? -6.839 -1.912 19.873 1.00 98.81 397 LEU A N 1
ATOM 3089 C CA . LEU A 1 397 ? -6.233 -0.953 18.961 1.00 98.81 397 LEU A CA 1
ATOM 3090 C C . LEU A 1 397 ? -7.204 0.205 18.750 1.00 98.81 397 LEU A C 1
ATOM 3092 O O . LEU A 1 397 ? -8.318 -0.022 18.301 1.00 98.81 397 LEU A O 1
ATOM 3096 N N . THR A 1 398 ? -6.801 1.446 19.017 1.00 98.88 398 THR A N 1
ATOM 3097 C CA . THR A 1 398 ? -7.582 2.653 18.691 1.00 98.88 398 THR A CA 1
ATOM 3098 C C . THR A 1 398 ? -6.820 3.513 17.691 1.00 98.88 398 THR A C 1
ATOM 3100 O O . THR A 1 398 ? -5.751 4.033 18.009 1.00 98.88 398 THR A O 1
ATOM 3103 N N . ALA A 1 399 ? -7.376 3.685 16.493 1.00 98.81 399 ALA A N 1
ATOM 3104 C CA . ALA A 1 399 ? -6.855 4.562 15.454 1.00 98.81 399 ALA A CA 1
ATOM 3105 C C . ALA A 1 399 ? -7.666 5.862 15.382 1.00 98.81 399 ALA A C 1
ATOM 3107 O O . ALA A 1 399 ? -8.894 5.823 15.306 1.00 98.81 399 ALA A O 1
ATOM 3108 N N . PHE A 1 400 ? -6.995 7.012 15.368 1.00 98.81 400 PHE A N 1
ATOM 3109 C CA . PHE A 1 400 ? -7.638 8.325 15.275 1.00 98.81 400 PHE A CA 1
ATOM 3110 C C . PHE A 1 400 ? -6.717 9.365 14.625 1.00 98.81 400 PHE A C 1
ATOM 3112 O O . PHE A 1 400 ? -5.521 9.130 14.446 1.00 98.81 400 PHE A O 1
ATOM 3119 N N . VAL A 1 401 ? -7.285 10.515 14.256 1.00 98.56 401 VAL A N 1
ATOM 3120 C CA . VAL A 1 401 ? -6.538 11.674 13.744 1.00 98.56 401 VAL A CA 1
ATOM 3121 C C . VAL A 1 401 ? -6.703 12.824 14.741 1.00 98.56 401 VAL A C 1
ATOM 3123 O O . VAL A 1 401 ? -7.848 13.181 15.034 1.00 98.56 401 VAL A O 1
ATOM 3126 N N . PRO A 1 402 ? -5.618 13.418 15.275 1.00 98.31 402 PRO A N 1
ATOM 3127 C CA . PRO A 1 402 ? -5.707 14.596 16.129 1.00 98.31 402 PRO A CA 1
ATOM 3128 C C . PRO A 1 402 ? -6.409 15.753 15.422 1.00 98.31 402 PRO A C 1
ATOM 3130 O O . PRO A 1 402 ? -6.360 15.888 14.198 1.00 98.31 402 PRO A O 1
ATOM 3133 N N . VAL A 1 403 ? -7.015 16.645 16.204 1.00 95.94 403 VAL A N 1
ATOM 3134 C CA . VAL A 1 403 ? -7.928 17.683 15.694 1.00 95.94 403 VAL A CA 1
ATOM 3135 C C . VAL A 1 403 ? -7.328 18.527 14.562 1.00 95.94 403 VAL A C 1
ATOM 3137 O O . VAL A 1 403 ? -8.031 18.848 13.609 1.00 95.94 403 VAL A O 1
ATOM 3140 N N . ASN A 1 404 ? -6.036 18.862 14.644 1.00 95.25 404 ASN A N 1
ATOM 3141 C CA . ASN A 1 404 ? -5.383 19.800 13.723 1.00 95.25 404 ASN A CA 1
ATOM 3142 C C . ASN A 1 404 ? -4.086 19.273 13.090 1.00 95.25 404 ASN A C 1
ATOM 3144 O O . ASN A 1 404 ? -3.429 20.019 12.367 1.00 95.25 404 ASN A O 1
ATOM 3148 N N . GLU A 1 405 ? -3.691 18.029 13.371 1.00 97.75 405 GLU A N 1
ATOM 3149 C CA . GLU A 1 405 ? -2.372 17.521 12.977 1.00 97.75 405 GLU A CA 1
ATOM 3150 C C . GLU A 1 405 ? -2.478 16.484 11.851 1.00 97.75 405 GLU A C 1
ATOM 3152 O O . GLU A 1 405 ? -3.416 15.679 11.843 1.00 97.75 405 GLU A O 1
ATOM 3157 N N . PRO A 1 406 ? -1.529 16.465 10.897 1.00 97.94 406 PRO A N 1
ATOM 3158 C CA . PRO A 1 406 ? -1.529 15.526 9.782 1.00 97.94 406 PRO A CA 1
ATOM 3159 C C . PRO A 1 406 ? -0.891 14.183 10.161 1.00 97.94 406 PRO A C 1
ATOM 3161 O O . PRO A 1 406 ? 0.109 13.763 9.574 1.00 97.94 406 PRO A O 1
ATOM 3164 N N . VAL A 1 407 ? -1.444 13.539 11.192 1.00 98.50 407 VAL A N 1
ATOM 3165 C CA . VAL A 1 407 ? -0.936 12.278 11.745 1.00 98.50 407 VAL A CA 1
ATOM 3166 C C . VAL A 1 407 ? -2.101 11.361 12.107 1.00 98.50 407 VAL A C 1
ATOM 3168 O O . VAL A 1 407 ? -3.043 11.771 12.773 1.00 98.50 407 VAL A O 1
ATOM 3171 N N . LYS A 1 408 ? -2.021 10.096 11.712 1.00 98.81 408 LYS A N 1
ATOM 3172 C CA . LYS A 1 408 ? -2.805 8.994 12.267 1.00 98.81 408 LYS A CA 1
ATOM 3173 C C . LYS A 1 408 ? -2.051 8.418 13.454 1.00 98.81 408 LYS A C 1
ATOM 3175 O O . LYS A 1 408 ? -0.896 8.010 13.318 1.00 98.81 408 LYS A O 1
ATOM 3180 N N . LEU A 1 409 ? -2.714 8.368 14.601 1.00 98.81 409 LEU A N 1
ATOM 3181 C CA . LEU A 1 409 ? -2.206 7.734 15.811 1.00 98.81 409 LEU A CA 1
ATOM 3182 C C . LEU A 1 409 ? -2.948 6.423 16.029 1.00 98.81 409 LEU A C 1
ATOM 3184 O O . LEU A 1 409 ? -4.172 6.376 15.926 1.00 98.81 409 LEU A O 1
ATOM 3188 N N . MET A 1 410 ? -2.198 5.363 16.309 1.00 98.81 410 MET A N 1
ATOM 3189 C CA . MET A 1 410 ? -2.689 4.001 16.499 1.00 98.81 410 MET A CA 1
ATOM 3190 C C . MET A 1 410 ? -2.205 3.501 17.853 1.00 98.81 410 MET A C 1
ATOM 3192 O O . MET A 1 410 ? -1.095 2.983 17.973 1.00 98.81 410 MET A O 1
ATOM 3196 N N . ARG A 1 411 ? -3.028 3.708 18.880 1.00 98.69 411 ARG A N 1
ATOM 3197 C CA . ARG A 1 411 ? -2.735 3.308 20.258 1.00 98.69 411 ARG A CA 1
ATOM 3198 C C . ARG A 1 411 ? -3.101 1.840 20.445 1.00 98.69 411 ARG A C 1
ATOM 3200 O O . ARG A 1 411 ? -4.272 1.486 20.313 1.00 98.69 411 ARG A O 1
ATOM 3207 N N . LEU A 1 412 ? -2.110 1.010 20.742 1.00 98.69 412 LEU A N 1
ATOM 3208 C CA . LEU A 1 412 ? -2.233 -0.424 20.967 1.00 98.69 412 LEU A CA 1
ATOM 3209 C C . LEU A 1 412 ? -2.027 -0.723 22.453 1.00 98.69 412 LEU A C 1
ATOM 3211 O O . LEU A 1 412 ? -0.938 -0.517 22.986 1.00 98.69 412 LEU A O 1
ATOM 3215 N N . ARG A 1 413 ? -3.070 -1.228 23.108 1.00 98.50 413 ARG A N 1
ATOM 3216 C CA . ARG A 1 413 ? -3.041 -1.683 24.500 1.00 98.50 413 ARG A CA 1
ATOM 3217 C C . ARG A 1 413 ? -3.129 -3.198 24.538 1.00 98.50 413 ARG A C 1
ATOM 3219 O O . ARG A 1 413 ? -3.969 -3.788 23.863 1.00 98.50 413 ARG A O 1
ATOM 3226 N N . ILE A 1 414 ? -2.258 -3.819 25.323 1.00 98.44 414 ILE A N 1
ATOM 3227 C CA . ILE A 1 414 ? -2.176 -5.274 25.459 1.00 98.44 414 ILE A CA 1
ATOM 3228 C C . ILE A 1 414 ? -2.188 -5.598 26.944 1.00 98.44 414 ILE A C 1
ATOM 3230 O O . ILE A 1 414 ? -1.230 -5.295 27.653 1.00 98.44 414 ILE A O 1
ATOM 3234 N N . ARG A 1 415 ? -3.269 -6.214 27.421 1.00 97.62 415 ARG A N 1
ATOM 3235 C CA . ARG A 1 415 ? -3.372 -6.754 28.778 1.00 97.62 415 ARG A CA 1
ATOM 3236 C C . ARG A 1 415 ? -3.085 -8.245 28.747 1.00 97.62 415 ARG A C 1
ATOM 3238 O O . ARG A 1 415 ? -3.791 -9.003 28.089 1.00 97.62 415 ARG A O 1
ATOM 3245 N N . ASN A 1 416 ? -2.092 -8.670 29.515 1.00 96.56 416 ASN A N 1
ATOM 3246 C CA . ASN A 1 416 ? -1.833 -10.080 29.757 1.00 96.56 416 ASN A CA 1
ATOM 3247 C C . ASN A 1 416 ? -2.711 -10.559 30.914 1.00 96.56 416 ASN A C 1
ATOM 3249 O O . ASN A 1 416 ? -2.592 -10.057 32.026 1.00 96.56 416 ASN A O 1
ATOM 3253 N N . THR A 1 417 ? -3.606 -11.510 30.657 1.00 93.00 417 THR A N 1
ATOM 3254 C CA . THR A 1 417 ? -4.479 -12.118 31.675 1.00 93.00 417 THR A CA 1
ATOM 3255 C C . THR A 1 417 ? -3.933 -13.455 32.185 1.00 93.00 417 THR A C 1
ATOM 3257 O O . THR A 1 417 ? -4.620 -14.176 32.905 1.00 93.00 417 THR A O 1
ATOM 3260 N N . GLY A 1 418 ? -2.728 -13.833 31.755 1.00 88.75 418 GLY A N 1
ATOM 3261 C CA . GLY A 1 418 ? -2.026 -15.037 32.172 1.00 88.75 418 GLY A CA 1
ATOM 3262 C C . GLY A 1 418 ? -1.166 -14.836 33.422 1.00 88.75 418 GLY A C 1
ATOM 3263 O O . GLY A 1 418 ? -0.920 -13.724 33.884 1.00 88.75 418 GLY A O 1
ATOM 3264 N N . ALA A 1 419 ? -0.670 -15.956 33.953 1.00 89.62 419 ALA A N 1
ATOM 3265 C CA . ALA A 1 419 ? 0.142 -15.994 35.172 1.00 89.62 419 ALA A CA 1
ATOM 3266 C C . ALA A 1 419 ? 1.633 -15.671 34.958 1.00 89.62 419 ALA A C 1
ATOM 3268 O O . ALA A 1 419 ? 2.355 -15.464 35.931 1.00 89.62 419 ALA A O 1
ATOM 3269 N N . PHE A 1 420 ? 2.101 -15.634 33.709 1.00 92.62 420 PHE A N 1
ATOM 3270 C CA . PHE A 1 420 ? 3.507 -15.417 33.363 1.00 92.62 420 PHE A CA 1
ATOM 3271 C C . PHE A 1 420 ? 3.648 -14.228 32.424 1.00 92.62 420 PHE A C 1
ATOM 3273 O O . PHE A 1 420 ? 2.749 -13.963 31.624 1.00 92.62 420 PHE A O 1
ATOM 3280 N N . ALA A 1 421 ? 4.777 -13.524 32.522 1.00 95.94 421 ALA A N 1
ATOM 3281 C CA . ALA A 1 421 ? 5.121 -12.479 31.569 1.00 95.94 421 ALA A CA 1
ATOM 3282 C C . ALA A 1 421 ? 5.215 -13.054 30.145 1.00 95.94 421 ALA A C 1
ATOM 3284 O O . ALA A 1 421 ? 5.522 -14.232 29.964 1.00 95.94 421 ALA A O 1
ATOM 3285 N N . ARG A 1 422 ? 4.931 -12.219 29.146 1.00 95.69 422 ARG A N 1
ATOM 3286 C CA . ARG A 1 422 ? 4.990 -12.570 27.723 1.00 95.69 422 ARG A CA 1
ATOM 3287 C C . ARG A 1 422 ? 5.985 -11.672 27.010 1.00 95.69 422 ARG A C 1
ATOM 3289 O O . ARG A 1 422 ? 5.968 -10.462 27.233 1.00 95.69 422 ARG A O 1
ATOM 3296 N N . GLN A 1 423 ? 6.800 -12.262 26.142 1.00 96.38 423 GLN A N 1
ATOM 3297 C CA . GLN A 1 423 ? 7.622 -11.520 25.192 1.00 96.38 423 GLN A CA 1
ATOM 3298 C C . GLN A 1 423 ? 6.910 -11.482 23.850 1.00 96.38 423 GLN A C 1
ATOM 3300 O O . GLN A 1 423 ? 6.665 -12.522 23.238 1.00 96.38 423 GLN A O 1
ATOM 3305 N N . LEU A 1 424 ? 6.525 -10.282 23.433 1.00 97.31 424 LEU A N 1
ATOM 3306 C CA . LEU A 1 424 ? 5.809 -10.049 22.193 1.00 97.31 424 LEU A CA 1
ATOM 3307 C C . LEU A 1 424 ? 6.603 -9.096 21.302 1.00 97.31 424 LEU A C 1
ATOM 3309 O O . LEU A 1 424 ? 7.195 -8.127 21.773 1.00 97.31 424 LEU A O 1
ATOM 3313 N N . SER A 1 425 ? 6.495 -9.297 19.997 1.00 98.25 425 SER A N 1
ATOM 3314 C CA . SER A 1 425 ? 6.887 -8.312 18.997 1.00 98.25 425 SER A CA 1
ATOM 3315 C C . SER A 1 425 ? 5.636 -7.735 18.335 1.00 98.25 425 SER A C 1
ATOM 3317 O O . SER A 1 425 ? 4.811 -8.473 17.792 1.00 98.25 425 SER A O 1
ATOM 3319 N N . ALA A 1 426 ? 5.489 -6.410 18.359 1.00 98.69 426 ALA A N 1
ATOM 3320 C CA . ALA A 1 426 ? 4.453 -5.703 17.612 1.00 98.69 426 ALA A CA 1
ATOM 3321 C C . ALA A 1 426 ? 5.038 -5.129 16.321 1.00 98.69 426 ALA A C 1
ATOM 3323 O O . ALA A 1 426 ? 6.011 -4.377 16.357 1.00 98.69 426 ALA A O 1
ATOM 3324 N N . PHE A 1 427 ? 4.433 -5.447 15.181 1.00 98.81 427 PHE A N 1
ATOM 3325 C CA . PHE A 1 427 ? 4.886 -4.968 13.879 1.00 98.81 427 PHE A CA 1
ATOM 3326 C C . PHE A 1 427 ? 3.888 -3.976 13.306 1.00 98.81 427 PHE A C 1
ATOM 3328 O O . PHE A 1 427 ? 2.697 -4.263 13.308 1.00 98.81 427 PHE A O 1
ATOM 3335 N N . TYR A 1 428 ? 4.353 -2.860 12.750 1.00 98.81 428 TYR A N 1
ATOM 3336 C CA . TYR A 1 428 ? 3.525 -1.947 11.963 1.00 98.81 428 TYR A CA 1
ATOM 3337 C C . TYR A 1 428 ? 4.058 -1.870 10.540 1.00 98.81 428 TYR A C 1
ATOM 3339 O O . TYR A 1 428 ? 5.205 -1.483 10.339 1.00 98.81 428 TYR A O 1
ATOM 3347 N N . TYR A 1 429 ? 3.231 -2.260 9.574 1.00 98.69 429 TYR A N 1
ATOM 3348 C CA . TYR A 1 429 ? 3.526 -2.268 8.147 1.00 98.69 429 TYR A CA 1
ATOM 3349 C C . TYR A 1 429 ? 2.685 -1.222 7.414 1.00 98.69 429 TYR A C 1
ATOM 3351 O O . TYR A 1 429 ? 1.478 -1.123 7.635 1.00 98.69 429 TYR A O 1
ATOM 3359 N N . VAL A 1 430 ? 3.322 -0.512 6.489 1.00 98.31 430 VAL A N 1
ATOM 3360 C CA . VAL A 1 430 ? 2.747 0.506 5.610 1.00 98.31 430 VAL A CA 1
ATOM 3361 C C . VAL A 1 430 ? 3.210 0.234 4.185 1.00 98.31 430 VAL A C 1
ATOM 3363 O O . VAL A 1 430 ? 4.412 0.202 3.909 1.00 98.31 430 VAL A O 1
ATOM 3366 N N . ASP A 1 431 ? 2.267 0.064 3.263 1.00 97.19 431 ASP A N 1
ATOM 3367 C CA . ASP A 1 431 ? 2.577 0.044 1.837 1.00 97.19 431 ASP A CA 1
ATOM 3368 C C . ASP A 1 431 ? 2.636 1.488 1.321 1.00 97.19 431 ASP A C 1
ATOM 3370 O O . ASP A 1 431 ? 1.634 2.198 1.355 1.00 97.19 431 ASP A O 1
ATOM 3374 N N . TRP A 1 432 ? 3.802 1.979 0.896 1.00 97.69 432 TRP A N 1
ATOM 3375 C CA . TRP A 1 432 ? 3.932 3.391 0.520 1.00 97.69 432 TRP A CA 1
ATOM 3376 C C . TRP A 1 432 ? 3.323 3.663 -0.858 1.00 97.69 432 TRP A C 1
ATOM 3378 O O . TRP A 1 432 ? 3.744 3.080 -1.855 1.00 97.69 432 TRP A O 1
ATOM 3388 N N . CYS A 1 433 ? 2.380 4.606 -0.928 1.00 96.06 433 CYS A N 1
ATOM 3389 C CA . CYS A 1 433 ? 1.833 5.123 -2.185 1.00 96.06 433 CYS A CA 1
ATOM 3390 C C . CYS A 1 433 ? 2.486 6.456 -2.575 1.00 96.06 433 CYS A C 1
ATOM 3392 O O . CYS A 1 433 ? 3.038 6.572 -3.664 1.00 96.06 433 CYS A O 1
ATOM 3394 N N . LEU A 1 434 ? 2.440 7.454 -1.682 1.00 96.50 434 LEU A N 1
ATOM 3395 C CA . LEU A 1 434 ? 2.955 8.819 -1.884 1.00 96.50 434 LEU A CA 1
ATOM 3396 C C . LEU A 1 434 ? 2.603 9.417 -3.258 1.00 96.50 434 LEU A C 1
ATOM 3398 O O . LEU A 1 434 ? 3.437 10.064 -3.886 1.00 96.50 434 LEU A O 1
ATOM 3402 N N . SER A 1 435 ? 1.391 9.152 -3.745 1.00 94.19 435 SER A N 1
ATOM 3403 C CA . SER A 1 435 ? 0.824 9.628 -5.016 1.00 94.19 435 SER A CA 1
ATOM 3404 C C . SER A 1 435 ? -0.656 9.227 -5.086 1.00 94.19 435 SER A C 1
ATOM 3406 O O . SER A 1 435 ? -1.227 8.757 -4.102 1.00 94.19 435 SER A O 1
ATOM 3408 N N . ASP A 1 436 ? -1.263 9.381 -6.257 1.00 91.06 436 ASP A N 1
ATOM 3409 C CA . ASP A 1 436 ? -2.526 8.762 -6.660 1.00 91.06 436 ASP A CA 1
ATOM 3410 C C . ASP A 1 436 ? -2.456 7.228 -6.734 1.00 91.06 436 ASP A C 1
ATOM 3412 O O . ASP A 1 436 ? -3.345 6.537 -6.232 1.00 91.06 436 ASP A O 1
ATOM 3416 N N . THR A 1 437 ? -1.393 6.675 -7.323 1.00 90.38 437 THR A N 1
ATOM 3417 C CA . THR A 1 437 ? -1.234 5.234 -7.536 1.00 90.38 437 THR A CA 1
ATOM 3418 C C . THR A 1 437 ? 0.165 4.747 -7.177 1.00 90.38 437 THR A C 1
ATOM 3420 O O . THR A 1 437 ? 1.187 5.294 -7.598 1.00 90.38 437 THR A O 1
ATOM 3423 N N . ARG A 1 438 ? 0.216 3.640 -6.430 1.00 90.94 438 ARG A N 1
ATOM 3424 C CA . ARG A 1 438 ? 1.468 2.999 -6.017 1.00 90.94 438 ARG A CA 1
ATOM 3425 C C . ARG A 1 438 ? 2.298 2.514 -7.207 1.00 90.94 438 ARG A C 1
ATOM 3427 O O . ARG A 1 438 ? 3.517 2.645 -7.196 1.00 90.94 438 ARG A O 1
ATOM 3434 N N . SER A 1 439 ? 1.657 1.925 -8.219 1.00 86.44 439 SER A N 1
ATOM 3435 C CA . SER A 1 439 ? 2.338 1.298 -9.363 1.00 86.44 439 SER A CA 1
ATOM 3436 C C . SER A 1 439 ? 3.241 2.273 -10.123 1.00 86.44 439 SER A C 1
ATOM 3438 O O . SER A 1 439 ? 4.336 1.884 -10.530 1.00 86.44 439 SER A O 1
ATOM 3440 N N . ARG A 1 440 ? 2.815 3.536 -10.251 1.00 83.44 440 ARG A N 1
ATOM 3441 C CA . ARG A 1 440 ? 3.599 4.620 -10.859 1.00 83.44 440 ARG A CA 1
ATOM 3442 C C . ARG A 1 440 ? 4.636 5.182 -9.889 1.00 83.44 440 ARG A C 1
ATOM 3444 O O . ARG A 1 440 ? 5.789 5.376 -10.253 1.00 83.44 440 ARG A O 1
ATOM 3451 N N . ALA A 1 441 ? 4.246 5.409 -8.637 1.00 90.88 441 ALA A N 1
ATOM 3452 C CA . ALA A 1 441 ? 5.075 6.131 -7.678 1.00 90.88 441 ALA A CA 1
ATOM 3453 C C . ALA A 1 441 ? 6.222 5.311 -7.076 1.00 90.88 441 ALA A C 1
ATOM 3455 O O . ALA A 1 441 ? 7.273 5.878 -6.788 1.00 90.88 441 ALA A O 1
ATOM 3456 N N . ALA A 1 442 ? 6.054 3.995 -6.901 1.00 92.06 442 ALA A N 1
ATOM 3457 C CA . ALA A 1 442 ? 6.963 3.149 -6.120 1.00 92.06 442 ALA A CA 1
ATOM 3458 C C . ALA A 1 442 ? 8.438 3.266 -6.539 1.00 92.06 442 ALA A C 1
ATOM 3460 O O . ALA A 1 442 ? 9.327 3.271 -5.694 1.00 92.06 442 ALA A O 1
ATOM 3461 N N . ALA A 1 443 ? 8.712 3.432 -7.836 1.00 89.56 443 ALA A N 1
ATOM 3462 C CA . ALA A 1 443 ? 10.074 3.578 -8.348 1.00 89.56 443 ALA A CA 1
ATOM 3463 C C . ALA A 1 443 ? 10.778 4.872 -7.891 1.00 89.56 443 ALA A C 1
ATOM 3465 O O . ALA A 1 443 ? 12.005 4.955 -7.966 1.00 89.56 443 ALA A O 1
ATOM 3466 N N . HIS A 1 444 ? 10.028 5.872 -7.440 1.00 91.81 444 HIS A N 1
ATOM 3467 C CA . HIS A 1 444 ? 10.526 7.195 -7.066 1.00 91.81 444 HIS A CA 1
ATOM 3468 C C . HIS A 1 444 ? 10.470 7.443 -5.554 1.00 91.81 444 HIS A C 1
ATOM 3470 O O . HIS A 1 444 ? 10.941 8.480 -5.085 1.00 91.81 444 HIS A O 1
ATOM 3476 N N . ILE A 1 445 ? 9.911 6.499 -4.791 1.00 95.69 445 ILE A N 1
ATOM 3477 C CA . ILE A 1 445 ? 9.864 6.574 -3.335 1.00 95.69 445 ILE A CA 1
ATOM 3478 C C . ILE A 1 445 ? 11.232 6.198 -2.777 1.00 95.69 445 ILE A C 1
ATOM 3480 O O . ILE A 1 445 ? 11.821 5.177 -3.134 1.00 95.69 445 ILE A O 1
ATOM 3484 N N . ILE A 1 446 ? 11.726 7.046 -1.885 1.00 96.44 446 ILE A N 1
ATOM 3485 C CA . ILE A 1 446 ? 12.984 6.860 -1.175 1.00 96.44 446 ILE A CA 1
ATOM 3486 C C . ILE A 1 446 ? 12.651 6.795 0.303 1.00 96.44 446 ILE A C 1
ATOM 3488 O O . ILE A 1 446 ? 12.019 7.716 0.826 1.00 96.44 446 ILE A O 1
ATOM 3492 N N . THR A 1 447 ? 13.091 5.728 0.962 1.00 97.56 447 THR A N 1
ATOM 3493 C CA . THR A 1 447 ? 12.992 5.590 2.415 1.00 97.56 447 THR A CA 1
ATOM 3494 C C . THR A 1 447 ? 14.323 5.913 3.083 1.00 97.56 447 THR A C 1
ATOM 3496 O O . THR A 1 447 ? 15.392 5.707 2.508 1.00 97.56 447 THR A O 1
ATOM 3499 N N . SER A 1 448 ? 14.278 6.424 4.307 1.00 97.44 448 SER A N 1
ATOM 3500 C CA . SER A 1 448 ? 15.463 6.664 5.134 1.00 97.44 448 SER A CA 1
ATOM 3501 C C . SER A 1 448 ? 15.106 6.572 6.612 1.00 97.44 448 SER A C 1
ATOM 3503 O O . SER A 1 448 ? 13.949 6.730 6.985 1.00 97.44 448 SER A O 1
ATOM 3505 N N . ILE A 1 449 ? 16.098 6.322 7.466 1.00 97.81 449 ILE A N 1
ATOM 3506 C CA . ILE A 1 449 ? 15.950 6.505 8.913 1.00 97.81 449 ILE A CA 1
ATOM 3507 C C . ILE A 1 449 ? 16.511 7.884 9.235 1.00 97.81 449 ILE A C 1
ATOM 3509 O O . ILE A 1 449 ? 17.660 8.178 8.902 1.00 97.81 449 ILE A O 1
ATOM 3513 N N . ASP A 1 450 ? 15.692 8.736 9.839 1.00 97.81 450 ASP A N 1
ATOM 3514 C CA . ASP A 1 450 ? 16.118 10.065 10.250 1.00 97.81 450 ASP A CA 1
ATOM 3515 C C . ASP A 1 450 ? 17.168 9.973 11.361 1.00 97.81 450 ASP A C 1
ATOM 3517 O O . ASP A 1 450 ? 16.956 9.313 12.375 1.00 97.81 450 ASP A O 1
ATOM 3521 N N . THR A 1 451 ? 18.297 10.657 11.207 1.00 96.19 451 THR A N 1
ATOM 3522 C CA . THR A 1 451 ? 19.401 10.577 12.175 1.00 96.19 451 THR A CA 1
ATOM 3523 C C . THR A 1 451 ? 19.138 11.351 13.467 1.00 96.19 451 THR A C 1
ATOM 3525 O O . THR A 1 451 ? 19.864 11.155 14.439 1.00 96.19 451 THR A O 1
ATOM 3528 N N . VAL A 1 452 ? 18.117 12.218 13.500 1.00 96.50 452 VAL A N 1
ATOM 3529 C CA . VAL A 1 452 ? 17.793 13.057 14.661 1.00 96.50 452 VAL A CA 1
ATOM 3530 C C . VAL A 1 452 ? 16.728 12.396 15.530 1.00 96.50 452 VAL A C 1
ATOM 3532 O O . VAL A 1 452 ? 16.941 12.209 16.725 1.00 96.50 452 VAL A O 1
ATOM 3535 N N . CYS A 1 453 ? 15.577 12.033 14.957 1.00 95.50 453 CYS A N 1
ATOM 3536 C CA . CYS A 1 453 ? 14.486 11.409 15.709 1.00 95.50 453 CYS A CA 1
ATOM 3537 C C . CYS A 1 453 ? 14.437 9.880 15.567 1.00 95.50 453 CYS A C 1
ATOM 3539 O O . CYS A 1 453 ? 13.758 9.221 16.357 1.00 95.50 453 CYS A O 1
ATOM 3541 N N . GLY A 1 454 ? 15.139 9.280 14.602 1.00 96.62 454 GLY A N 1
ATOM 3542 C CA . GLY A 1 454 ? 15.123 7.833 14.370 1.00 96.62 454 GLY A CA 1
ATOM 3543 C C . GLY A 1 454 ? 13.814 7.301 13.780 1.00 96.62 454 GLY A C 1
ATOM 3544 O O . GLY A 1 454 ? 13.576 6.097 13.861 1.00 96.62 454 GLY A O 1
ATOM 3545 N N . ALA A 1 455 ? 12.935 8.167 13.270 1.00 98.25 455 ALA A N 1
ATOM 3546 C CA . ALA A 1 455 ? 11.733 7.748 12.550 1.00 98.25 455 ALA A CA 1
ATOM 3547 C C . ALA A 1 455 ? 12.091 7.277 11.132 1.00 98.25 455 ALA A C 1
ATOM 3549 O O . ALA A 1 455 ? 13.111 7.689 10.573 1.00 98.25 455 ALA A O 1
ATOM 3550 N N . LEU A 1 456 ? 11.240 6.445 10.531 1.00 98.69 456 LEU A N 1
ATOM 3551 C CA . LEU A 1 456 ? 11.391 6.047 9.134 1.00 98.69 456 LEU A CA 1
ATOM 3552 C C . LEU A 1 456 ? 10.663 7.074 8.284 1.00 98.69 456 LEU A C 1
ATOM 3554 O O . LEU A 1 456 ? 9.445 7.218 8.379 1.00 98.69 456 LEU A O 1
ATOM 3558 N N . PHE A 1 457 ? 11.421 7.782 7.461 1.00 98.75 457 PHE A N 1
ATOM 3559 C CA . PHE A 1 457 ? 10.923 8.746 6.496 1.00 98.75 457 PHE A CA 1
ATOM 3560 C C . PHE A 1 457 ? 10.740 8.097 5.133 1.00 98.75 457 PHE A C 1
ATOM 3562 O O . PHE A 1 457 ? 11.477 7.188 4.749 1.00 98.75 457 PHE A O 1
ATOM 3569 N N . ALA A 1 458 ? 9.762 8.600 4.392 1.00 98.44 458 ALA A N 1
ATOM 3570 C CA . ALA A 1 458 ? 9.520 8.275 3.003 1.00 98.44 458 ALA A CA 1
ATOM 3571 C C . ALA A 1 458 ? 9.206 9.561 2.230 1.00 98.44 458 ALA A C 1
ATOM 3573 O O . ALA A 1 458 ? 8.416 10.398 2.668 1.00 98.44 458 ALA A O 1
ATOM 3574 N N . ARG A 1 459 ? 9.833 9.726 1.065 1.00 96.69 459 ARG A N 1
ATOM 3575 C CA . ARG A 1 459 ? 9.624 10.887 0.190 1.00 96.69 459 ARG A CA 1
ATOM 3576 C C . ARG A 1 459 ? 9.551 10.474 -1.269 1.00 96.69 459 ARG A C 1
ATOM 3578 O O . ARG A 1 459 ? 10.179 9.497 -1.668 1.00 96.69 459 ARG A O 1
ATOM 3585 N N . ASN A 1 460 ? 8.843 11.261 -2.070 1.00 95.44 460 ASN A N 1
ATOM 3586 C CA . ASN A 1 460 ? 8.795 11.117 -3.522 1.00 95.44 460 ASN A CA 1
ATOM 3587 C C . ASN A 1 460 ? 8.965 12.495 -4.172 1.00 95.44 460 ASN A C 1
ATOM 3589 O O . ASN A 1 460 ? 7.998 13.242 -4.304 1.00 95.44 460 ASN A O 1
ATOM 3593 N N . ALA A 1 461 ? 10.198 12.816 -4.574 1.00 90.44 461 ALA A N 1
ATOM 3594 C CA . ALA A 1 461 ? 10.531 14.101 -5.192 1.00 90.44 461 ALA A CA 1
ATOM 3595 C C . ALA A 1 461 ? 9.999 14.238 -6.629 1.00 90.44 461 ALA A C 1
ATOM 3597 O O . ALA A 1 461 ? 9.885 15.350 -7.133 1.00 90.44 461 ALA A O 1
ATOM 3598 N N . PHE A 1 462 ? 9.627 13.132 -7.285 1.00 90.56 462 PHE A N 1
ATOM 3599 C CA . PHE A 1 462 ? 9.133 13.118 -8.664 1.00 90.56 462 PHE A CA 1
ATOM 3600 C C . PHE A 1 462 ? 7.639 13.489 -8.735 1.00 90.56 462 PHE A C 1
ATOM 3602 O O . PHE A 1 462 ? 6.828 12.818 -9.369 1.00 90.56 462 PHE A O 1
ATOM 3609 N N . ARG A 1 463 ? 7.250 14.551 -8.017 1.00 91.38 463 ARG A N 1
ATOM 3610 C CA . ARG A 1 463 ? 5.868 15.032 -7.883 1.00 91.38 463 ARG A CA 1
ATOM 3611 C C . ARG A 1 463 ? 5.835 16.559 -7.905 1.00 91.38 463 ARG A C 1
ATOM 3613 O O . ARG A 1 463 ? 6.418 17.166 -7.009 1.00 91.38 463 ARG A O 1
ATOM 3620 N N . PRO A 1 464 ? 5.078 17.188 -8.821 1.00 86.25 464 PRO A N 1
ATOM 3621 C CA . PRO A 1 464 ? 5.046 18.649 -8.926 1.00 86.25 464 PRO A CA 1
ATOM 3622 C C . PRO A 1 464 ? 4.517 19.377 -7.679 1.00 86.25 464 PRO A C 1
ATOM 3624 O O . PRO A 1 464 ? 5.034 20.425 -7.317 1.00 86.25 464 PRO A O 1
ATOM 3627 N N . ILE A 1 465 ? 3.485 18.839 -7.013 1.00 90.69 465 ILE A N 1
ATOM 3628 C CA . ILE A 1 465 ? 2.765 19.557 -5.937 1.00 90.69 465 ILE A CA 1
ATOM 3629 C C . ILE A 1 465 ? 3.263 19.174 -4.536 1.00 90.69 465 ILE A C 1
ATOM 3631 O O . ILE A 1 465 ? 3.383 20.018 -3.654 1.00 90.69 465 ILE A O 1
ATOM 3635 N N . PHE A 1 466 ? 3.533 17.888 -4.311 1.00 94.31 466 PHE A N 1
ATOM 3636 C CA . PHE A 1 466 ? 3.798 17.335 -2.977 1.00 94.31 466 PHE A CA 1
ATOM 3637 C C . PHE A 1 466 ? 5.247 16.846 -2.808 1.00 94.31 466 PHE A C 1
ATOM 3639 O O . PHE A 1 466 ? 5.561 16.215 -1.804 1.00 94.31 466 PHE A O 1
ATOM 3646 N N . GLY A 1 467 ? 6.136 17.121 -3.772 1.00 92.38 467 GLY A N 1
ATOM 3647 C CA . GLY A 1 467 ? 7.486 16.545 -3.817 1.00 92.38 467 GLY A CA 1
ATOM 3648 C C . GLY A 1 467 ? 8.425 16.949 -2.674 1.00 92.38 467 GLY A C 1
ATOM 3649 O O . GLY A 1 467 ? 9.382 16.230 -2.395 1.00 92.38 467 GLY A O 1
A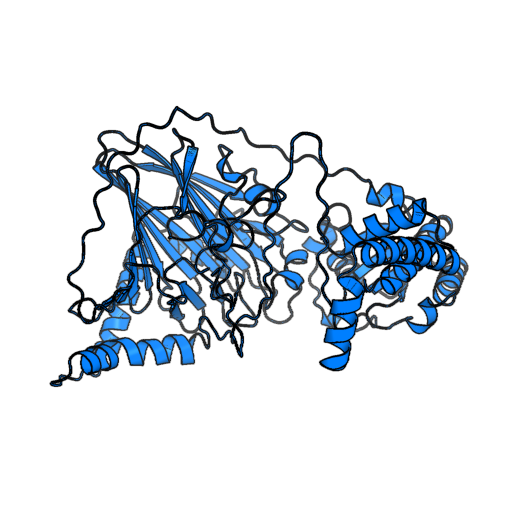TOM 3650 N N . GLY A 1 468 ? 8.146 18.067 -1.994 1.00 93.75 468 GLY A N 1
ATOM 3651 C CA . GLY A 1 468 ? 8.918 18.532 -0.833 1.00 93.75 468 GLY A CA 1
ATOM 3652 C C . GLY A 1 468 ? 8.516 17.902 0.505 1.00 93.75 468 GLY A C 1
ATOM 3653 O O . GLY A 1 468 ? 9.223 18.080 1.492 1.00 93.75 468 GLY A O 1
ATOM 3654 N N . ARG A 1 469 ? 7.394 17.174 0.546 1.00 96.94 469 ARG A N 1
ATOM 3655 C CA . ARG A 1 469 ? 6.825 16.637 1.786 1.00 96.94 469 ARG A CA 1
ATOM 3656 C C . ARG A 1 469 ? 7.512 15.357 2.234 1.00 96.94 469 ARG A C 1
ATOM 3658 O O . ARG A 1 469 ? 8.000 14.575 1.416 1.00 96.94 469 ARG A O 1
ATOM 3665 N N . ILE A 1 470 ? 7.494 15.136 3.545 1.00 98.31 470 ILE A N 1
ATOM 3666 C CA . ILE A 1 470 ? 8.122 13.985 4.193 1.00 98.31 470 ILE A CA 1
ATOM 3667 C C . ILE A 1 470 ? 7.053 13.194 4.934 1.00 98.31 470 ILE A C 1
ATOM 3669 O O . ILE A 1 470 ? 6.573 13.616 5.989 1.00 98.31 470 ILE A O 1
ATOM 3673 N N . ALA A 1 471 ? 6.684 12.041 4.380 1.00 98.69 471 ALA A N 1
ATOM 3674 C CA . ALA A 1 471 ? 5.875 11.066 5.091 1.00 98.69 471 ALA A CA 1
ATOM 3675 C C . ALA A 1 471 ? 6.748 10.328 6.109 1.00 98.69 471 ALA A C 1
ATOM 3677 O O . ALA A 1 471 ? 7.949 10.152 5.894 1.00 98.69 471 ALA A O 1
ATOM 3678 N N . PHE A 1 472 ? 6.160 9.891 7.216 1.00 98.88 472 PHE A N 1
ATOM 3679 C CA . PHE A 1 472 ? 6.892 9.167 8.244 1.00 98.88 472 PHE A CA 1
ATOM 3680 C C . PHE A 1 472 ? 6.038 8.107 8.927 1.00 98.88 472 PHE A C 1
ATOM 3682 O O . PHE A 1 472 ? 4.819 8.253 9.038 1.00 98.88 472 PHE A O 1
ATOM 3689 N N . ILE A 1 473 ? 6.715 7.082 9.442 1.00 98.88 473 ILE A N 1
ATOM 3690 C CA . ILE A 1 473 ? 6.187 6.219 10.494 1.00 98.88 473 ILE A CA 1
ATOM 3691 C C . ILE A 1 473 ? 7.122 6.179 11.690 1.00 98.88 473 ILE A C 1
ATOM 3693 O O . ILE A 1 473 ? 8.346 6.275 11.553 1.00 98.88 473 ILE A O 1
ATOM 3697 N N . ASP A 1 474 ? 6.530 6.010 12.866 1.00 98.56 474 ASP A N 1
ATOM 3698 C CA . ASP A 1 474 ? 7.274 5.895 14.112 1.00 98.56 474 ASP A CA 1
ATOM 3699 C C . ASP A 1 474 ? 6.474 5.175 15.210 1.00 98.56 474 ASP A C 1
ATOM 3701 O O . ASP A 1 474 ? 5.293 4.866 15.030 1.00 98.56 474 ASP A O 1
ATOM 3705 N N . THR A 1 475 ? 7.116 4.893 16.346 1.00 98.56 475 THR A N 1
ATOM 3706 C CA . THR A 1 475 ? 6.476 4.303 17.522 1.00 98.56 475 THR A CA 1
ATOM 3707 C C . THR A 1 475 ? 6.999 4.890 18.834 1.00 98.56 475 THR A C 1
ATOM 3709 O O . THR A 1 475 ? 8.142 5.337 18.915 1.00 98.56 475 THR A O 1
ATOM 3712 N N . THR A 1 476 ? 6.169 4.855 19.880 1.00 98.00 476 THR A N 1
ATOM 3713 C CA . THR A 1 476 ? 6.574 5.181 21.257 1.00 98.00 476 THR A CA 1
ATOM 3714 C C . THR A 1 476 ? 7.375 4.068 21.935 1.00 98.00 476 THR A C 1
ATOM 3716 O O . THR A 1 476 ? 7.880 4.285 23.035 1.00 98.00 476 THR A O 1
ATOM 3719 N N . ALA A 1 477 ? 7.503 2.887 21.316 1.00 95.75 477 ALA A N 1
ATOM 3720 C CA . ALA A 1 477 ? 8.329 1.818 21.861 1.00 95.75 477 ALA A CA 1
ATOM 3721 C C . ALA A 1 477 ? 9.811 2.239 21.930 1.00 95.75 477 ALA A C 1
ATOM 3723 O O . ALA A 1 477 ? 10.338 2.803 20.961 1.00 95.75 477 ALA A O 1
ATOM 3724 N N . PRO A 1 478 ? 10.501 1.952 23.049 1.00 85.81 478 PRO A N 1
ATOM 3725 C CA . PRO A 1 478 ? 11.893 2.349 23.237 1.00 85.81 478 PRO A CA 1
ATOM 3726 C C . PRO A 1 478 ? 12.833 1.584 22.300 1.00 85.81 478 PRO A C 1
ATOM 3728 O O . PRO A 1 478 ? 13.740 2.176 21.715 1.00 85.81 478 PRO A O 1
ATOM 3731 N N . GLU A 1 479 ? 12.582 0.287 22.115 1.00 93.62 479 GLU A N 1
ATOM 3732 C CA . GLU A 1 479 ? 13.360 -0.593 21.250 1.00 93.62 479 GLU A CA 1
ATOM 3733 C C . GLU A 1 479 ? 12.574 -0.920 19.987 1.00 93.62 479 GLU A C 1
ATOM 3735 O O . GLU A 1 479 ? 11.450 -1.428 20.040 1.00 93.62 479 GLU A O 1
ATOM 3740 N N . ARG A 1 480 ? 13.178 -0.623 18.832 1.00 96.12 480 ARG A N 1
ATOM 3741 C CA . ARG A 1 480 ? 12.585 -0.932 17.536 1.00 96.12 480 ARG A CA 1
ATOM 3742 C C . ARG A 1 480 ? 13.623 -1.228 16.468 1.00 96.12 480 ARG A C 1
ATOM 3744 O O . ARG A 1 480 ? 14.696 -0.629 16.447 1.00 96.12 480 ARG A O 1
ATOM 3751 N N . THR A 1 481 ? 13.252 -2.087 15.531 1.00 97.56 481 THR A N 1
ATOM 3752 C CA . THR A 1 481 ? 13.958 -2.266 14.256 1.00 97.56 481 THR A CA 1
ATOM 3753 C C . THR A 1 481 ? 13.035 -1.880 13.108 1.00 97.56 481 THR A C 1
ATOM 3755 O O . THR A 1 481 ? 11.818 -1.800 13.286 1.00 97.56 481 THR A O 1
ATOM 3758 N N . MET A 1 482 ? 13.597 -1.542 11.947 1.00 97.81 482 MET A N 1
ATOM 3759 C CA . MET A 1 482 ? 12.825 -0.985 10.834 1.00 97.81 482 MET A CA 1
ATOM 3760 C C . MET A 1 482 ? 13.328 -1.511 9.492 1.00 97.81 482 MET A C 1
ATOM 3762 O O . MET A 1 482 ? 14.513 -1.795 9.353 1.00 97.81 482 MET A O 1
ATOM 3766 N N . THR A 1 483 ? 12.458 -1.582 8.487 1.00 97.12 483 THR A N 1
ATOM 3767 C CA . THR A 1 483 ? 12.858 -1.788 7.087 1.00 97.12 483 THR A CA 1
ATOM 3768 C C . THR A 1 483 ? 12.027 -0.928 6.142 1.00 97.12 483 THR A C 1
ATOM 3770 O O . THR A 1 483 ? 10.850 -0.654 6.388 1.00 97.12 483 THR A O 1
ATOM 3773 N N . GLY A 1 484 ? 12.671 -0.487 5.064 1.00 96.56 484 GLY A N 1
ATOM 3774 C CA . GLY A 1 484 ? 12.062 0.196 3.933 1.00 96.56 484 GLY A CA 1
ATOM 3775 C C . GLY A 1 484 ? 11.843 -0.704 2.711 1.00 96.56 484 GLY A C 1
ATOM 3776 O O . GLY A 1 484 ? 11.371 -0.203 1.691 1.00 96.56 484 GLY A O 1
ATOM 3777 N N . ASP A 1 485 ? 12.209 -1.991 2.786 1.00 93.81 485 ASP A N 1
ATOM 3778 C CA . ASP A 1 485 ? 12.139 -2.952 1.681 1.00 93.81 485 ASP A CA 1
ATOM 3779 C C . ASP A 1 485 ? 11.034 -3.990 1.898 1.00 93.81 485 ASP A C 1
ATOM 3781 O O . ASP A 1 485 ? 11.143 -4.918 2.709 1.00 93.81 485 ASP A O 1
ATOM 3785 N N . ARG A 1 486 ? 9.992 -3.884 1.080 1.00 94.06 486 ARG A N 1
ATOM 3786 C CA . ARG A 1 486 ? 8.838 -4.779 1.064 1.00 94.06 486 ARG A CA 1
ATOM 3787 C C . ARG A 1 486 ? 9.214 -6.216 0.731 1.00 94.06 486 ARG A C 1
ATOM 3789 O O . ARG A 1 486 ? 8.551 -7.130 1.219 1.00 94.06 486 ARG A O 1
ATOM 3796 N N . SER A 1 487 ? 10.271 -6.431 -0.053 1.00 91.38 487 SER A N 1
ATOM 3797 C CA . SER A 1 487 ? 10.743 -7.778 -0.395 1.00 91.38 487 SER A CA 1
ATOM 3798 C C . SER A 1 487 ? 11.278 -8.510 0.831 1.00 91.38 487 SER A C 1
ATOM 3800 O O . SER A 1 487 ? 11.083 -9.718 0.948 1.00 91.38 487 SER A O 1
ATOM 3802 N N . SER A 1 488 ? 11.904 -7.778 1.756 1.00 92.19 488 SER A N 1
ATOM 3803 C CA . SER A 1 488 ? 12.396 -8.314 3.025 1.00 92.19 488 SER A CA 1
ATOM 3804 C C . SER A 1 488 ? 11.277 -8.557 4.044 1.00 92.19 488 SER A C 1
ATOM 3806 O O . SER A 1 488 ? 11.362 -9.499 4.828 1.00 92.19 488 SER A O 1
ATOM 3808 N N . PHE A 1 489 ? 10.206 -7.753 4.001 1.00 95.94 489 PHE A N 1
ATOM 3809 C CA . PHE A 1 489 ? 9.079 -7.891 4.923 1.00 95.94 489 PHE A CA 1
ATOM 3810 C C . PHE A 1 489 ? 8.082 -8.970 4.487 1.00 95.94 489 PHE A C 1
ATOM 3812 O O . PHE A 1 489 ? 7.791 -9.904 5.228 1.00 95.94 489 PHE A O 1
ATOM 3819 N N . VAL A 1 490 ? 7.542 -8.843 3.272 1.00 95.25 490 VAL A N 1
ATOM 3820 C CA . VAL A 1 490 ? 6.509 -9.749 2.745 1.00 95.25 490 VAL A CA 1
ATOM 3821 C C . VAL A 1 490 ? 7.132 -11.045 2.233 1.00 95.25 490 VAL A C 1
ATOM 3823 O O . VAL A 1 490 ? 6.538 -12.110 2.373 1.00 95.25 490 VAL A O 1
ATOM 3826 N N . GLY A 1 491 ? 8.333 -10.969 1.659 1.00 92.50 491 GLY A N 1
ATOM 3827 C CA . GLY A 1 491 ? 8.988 -12.100 1.015 1.00 92.50 491 GLY A CA 1
ATOM 3828 C C . GLY A 1 491 ? 8.553 -12.307 -0.434 1.00 92.50 491 GLY A C 1
ATOM 3829 O O . GLY A 1 491 ? 7.446 -11.962 -0.863 1.00 92.50 491 GLY A O 1
ATOM 3830 N N . ARG A 1 492 ? 9.439 -12.920 -1.223 1.00 88.81 492 ARG A N 1
ATOM 3831 C CA . ARG A 1 492 ? 9.141 -13.287 -2.611 1.00 88.81 492 ARG A CA 1
ATOM 3832 C C . ARG A 1 492 ? 7.990 -14.294 -2.645 1.00 88.81 492 ARG A C 1
ATOM 3834 O O . ARG A 1 492 ? 8.090 -15.362 -2.055 1.00 88.81 492 ARG A O 1
ATOM 3841 N N . ASN A 1 493 ? 6.936 -13.977 -3.398 1.00 87.69 493 ASN A N 1
ATOM 3842 C CA . ASN A 1 493 ? 5.688 -14.753 -3.480 1.00 87.69 493 ASN A CA 1
ATOM 3843 C C . ASN A 1 493 ? 4.889 -14.854 -2.163 1.00 87.69 493 ASN A C 1
ATOM 3845 O O . ASN A 1 493 ? 3.898 -15.595 -2.139 1.00 87.69 493 ASN A O 1
ATOM 3849 N N . GLY A 1 494 ? 5.286 -14.117 -1.120 1.00 90.81 494 GLY A N 1
ATOM 3850 C CA . GLY A 1 494 ? 4.581 -14.038 0.156 1.00 90.81 494 GLY A CA 1
ATOM 3851 C C . GLY A 1 494 ? 3.325 -13.171 0.086 1.00 90.81 494 GLY A C 1
ATOM 3852 O O . GLY A 1 494 ? 2.953 -12.649 -0.973 1.00 90.81 494 GLY A O 1
ATOM 3853 N N . THR A 1 495 ? 2.639 -13.034 1.220 1.00 93.50 495 THR A N 1
ATOM 3854 C CA . THR A 1 495 ? 1.422 -12.218 1.338 1.00 93.50 495 THR A CA 1
ATOM 3855 C C . THR A 1 495 ? 1.390 -11.495 2.677 1.00 93.50 495 THR A C 1
ATOM 3857 O O . THR A 1 495 ? 2.091 -11.882 3.599 1.00 93.50 495 THR A O 1
ATOM 3860 N N . LEU A 1 496 ? 0.540 -10.478 2.829 1.00 94.62 496 LEU A N 1
ATOM 3861 C CA . LEU A 1 496 ? 0.349 -9.842 4.140 1.00 94.62 496 LEU A CA 1
ATOM 3862 C C . LEU A 1 496 ? -0.330 -10.775 5.162 1.00 94.62 496 LEU A C 1
ATOM 3864 O O . LEU A 1 496 ? -0.202 -10.563 6.356 1.00 94.62 496 LEU A O 1
ATOM 3868 N N . ALA A 1 497 ? -1.020 -11.831 4.722 1.00 94.00 497 ALA A N 1
ATOM 3869 C CA . ALA A 1 497 ? -1.563 -12.838 5.637 1.00 94.00 497 ALA A CA 1
ATOM 3870 C C . ALA A 1 497 ? -0.487 -13.802 6.173 1.00 94.00 497 ALA A C 1
ATOM 3872 O O . ALA A 1 497 ? -0.723 -14.472 7.170 1.00 94.00 497 ALA A O 1
ATOM 3873 N N . ASP A 1 498 ? 0.666 -13.874 5.502 1.00 93.94 498 ASP A N 1
ATOM 3874 C CA . ASP A 1 498 ? 1.788 -14.750 5.844 1.00 93.94 498 ASP A CA 1
ATOM 3875 C C . ASP A 1 498 ? 3.116 -14.096 5.404 1.00 93.94 498 ASP A C 1
ATOM 3877 O O . ASP A 1 498 ? 3.652 -14.432 4.338 1.00 93.94 498 ASP A O 1
ATOM 3881 N N . PRO A 1 499 ? 3.571 -13.042 6.116 1.00 96.12 499 PRO A N 1
ATOM 3882 C CA . PRO A 1 499 ? 4.746 -12.281 5.718 1.00 96.12 499 PRO A CA 1
ATOM 3883 C C . PRO A 1 499 ? 6.037 -12.910 6.252 1.00 96.12 499 PRO A C 1
ATOM 3885 O O . PRO A 1 499 ? 6.150 -13.235 7.433 1.00 96.12 499 PRO A O 1
ATOM 3888 N N . LEU A 1 500 ? 7.052 -12.982 5.386 1.00 95.56 500 LEU A N 1
ATOM 3889 C CA . LEU A 1 500 ? 8.369 -13.560 5.678 1.00 95.56 500 LEU A CA 1
ATOM 3890 C C . LEU A 1 500 ? 9.039 -12.992 6.947 1.00 95.56 500 LEU A C 1
ATOM 3892 O O . LEU A 1 500 ? 9.719 -13.726 7.660 1.00 95.56 500 LEU A O 1
ATOM 3896 N N . ALA A 1 501 ? 8.843 -11.707 7.258 1.00 95.81 501 ALA A N 1
ATOM 3897 C CA . ALA A 1 501 ? 9.420 -11.069 8.445 1.00 95.81 501 ALA A CA 1
ATOM 3898 C C . ALA A 1 501 ? 9.032 -11.742 9.772 1.00 95.81 501 ALA A C 1
ATOM 3900 O O . ALA A 1 501 ? 9.789 -11.645 10.737 1.00 95.81 501 ALA A O 1
ATOM 3901 N N . MET A 1 502 ? 7.894 -12.444 9.830 1.00 96.19 502 MET A N 1
ATOM 3902 C CA . MET A 1 502 ? 7.444 -13.111 11.058 1.00 96.19 502 MET A CA 1
ATOM 3903 C C . MET A 1 502 ? 8.360 -14.269 11.466 1.00 96.19 502 MET A C 1
ATOM 3905 O O . MET A 1 502 ? 8.385 -14.631 12.640 1.00 96.19 502 MET A O 1
ATOM 3909 N N . GLU A 1 503 ? 9.167 -14.795 10.541 1.00 94.69 503 GLU A N 1
ATOM 3910 C CA . GLU A 1 503 ? 10.118 -15.880 10.800 1.00 94.69 503 GLU A CA 1
ATOM 3911 C C . GLU A 1 503 ? 11.416 -15.421 11.488 1.00 94.69 503 GLU A C 1
ATOM 3913 O O . GLU A 1 503 ? 12.223 -16.265 11.880 1.00 94.69 503 GLU A O 1
ATOM 3918 N N . PHE A 1 504 ? 11.662 -14.113 11.615 1.00 95.12 504 PHE A N 1
ATOM 3919 C CA . PHE A 1 504 ? 12.966 -13.571 12.012 1.00 95.12 504 PHE A CA 1
ATOM 3920 C C . PHE A 1 504 ? 12.932 -12.782 13.321 1.00 95.12 504 PHE A C 1
ATOM 3922 O O . PHE A 1 504 ? 11.937 -12.150 13.664 1.00 95.12 504 PHE A O 1
ATOM 3929 N N . THR A 1 505 ? 14.040 -12.791 14.064 1.00 95.06 505 THR A N 1
ATOM 3930 C CA . THR A 1 505 ? 14.143 -12.122 15.373 1.00 95.06 505 THR A CA 1
ATOM 3931 C C . THR A 1 505 ? 14.036 -10.602 15.276 1.00 95.06 505 THR A C 1
ATOM 3933 O O . THR A 1 505 ? 13.511 -9.971 16.189 1.00 95.06 505 THR A O 1
ATOM 3936 N N . HIS A 1 506 ? 14.499 -10.014 14.173 1.00 95.31 506 HIS A N 1
ATOM 3937 C CA . HIS A 1 506 ? 14.454 -8.578 13.917 1.00 95.31 506 HIS A CA 1
ATOM 3938 C C . HIS A 1 506 ? 14.241 -8.270 12.429 1.00 95.31 506 HIS A C 1
ATOM 3940 O O . HIS A 1 506 ? 14.557 -9.096 11.566 1.00 95.31 506 HIS A O 1
ATOM 3946 N N . LEU A 1 507 ? 13.768 -7.060 12.113 1.00 95.44 507 LEU A N 1
ATOM 3947 C CA . LEU A 1 507 ? 13.733 -6.575 10.735 1.00 95.44 507 LEU A CA 1
ATOM 3948 C C . LEU A 1 507 ? 15.163 -6.302 10.229 1.00 95.44 507 LEU A C 1
ATOM 3950 O O . LEU A 1 507 ? 15.943 -5.663 10.937 1.00 95.44 507 LEU A O 1
ATOM 3954 N N . PRO A 1 508 ? 15.510 -6.717 8.994 1.00 85.69 508 PRO A N 1
ATOM 3955 C CA . PRO A 1 508 ? 16.888 -6.699 8.486 1.00 85.69 508 PRO A CA 1
ATOM 3956 C C . PRO A 1 508 ? 17.473 -5.307 8.202 1.00 85.69 508 PRO A C 1
ATOM 3958 O O . PRO A 1 508 ? 18.586 -5.206 7.685 1.00 85.69 508 PRO A O 1
ATOM 3961 N N . GLY A 1 509 ? 16.744 -4.221 8.467 1.00 85.50 509 GLY A N 1
ATOM 3962 C CA . GLY A 1 509 ? 17.100 -2.916 7.921 1.00 85.50 509 GLY A CA 1
ATOM 3963 C C . GLY A 1 509 ? 16.746 -2.822 6.438 1.00 85.50 509 GLY A C 1
ATOM 3964 O O . GLY A 1 509 ? 15.813 -3.462 5.960 1.00 85.50 509 GLY A O 1
ATOM 3965 N N . GLY A 1 510 ? 17.500 -2.017 5.694 1.00 87.00 510 GLY A N 1
ATOM 3966 C CA . GLY A 1 510 ? 17.277 -1.816 4.261 1.00 87.00 510 GLY A CA 1
ATOM 3967 C C . GLY A 1 510 ? 16.295 -0.681 3.999 1.00 87.00 510 GLY A C 1
ATOM 3968 O O . GLY A 1 510 ? 15.116 -0.901 3.752 1.00 87.00 510 GLY A O 1
ATOM 3969 N N . VAL A 1 511 ? 16.801 0.547 4.066 1.00 94.00 511 VAL A N 1
ATOM 3970 C CA . VAL A 1 511 ? 16.123 1.761 3.595 1.00 94.00 511 VAL A CA 1
ATOM 3971 C C . VAL A 1 511 ? 16.915 2.343 2.430 1.00 94.00 511 VAL A C 1
ATOM 3973 O O . VAL A 1 511 ? 18.124 2.120 2.330 1.00 94.00 511 VAL A O 1
ATOM 3976 N N . GLY A 1 512 ? 16.257 3.085 1.547 1.00 93.25 512 GLY A N 1
ATOM 3977 C CA . GLY A 1 512 ? 16.937 3.797 0.472 1.00 93.25 512 GLY A CA 1
ATOM 3978 C C . GLY A 1 512 ? 16.101 3.953 -0.787 1.00 93.25 512 GLY A C 1
ATOM 3979 O O . GLY A 1 512 ? 14.873 3.880 -0.776 1.00 93.25 512 GLY A O 1
ATOM 3980 N N . ALA A 1 513 ? 16.803 4.204 -1.888 1.00 92.81 513 ALA A N 1
ATOM 3981 C CA . ALA A 1 513 ? 16.235 4.337 -3.221 1.00 92.81 513 ALA A CA 1
ATOM 3982 C C . ALA A 1 513 ? 16.169 2.984 -3.954 1.00 92.81 513 ALA A C 1
ATOM 3984 O O . ALA A 1 513 ? 16.898 2.051 -3.628 1.00 92.81 513 ALA A O 1
ATOM 3985 N N . ALA A 1 514 ? 15.334 2.903 -4.995 1.00 90.25 514 ALA A N 1
ATOM 3986 C CA . ALA A 1 514 ? 15.243 1.759 -5.916 1.00 90.25 514 ALA A CA 1
ATOM 3987 C C . ALA A 1 514 ? 14.948 0.382 -5.275 1.00 90.25 514 ALA A C 1
ATOM 3989 O O . ALA A 1 514 ? 15.174 -0.645 -5.915 1.00 90.25 514 ALA A O 1
ATOM 3990 N N . LEU A 1 515 ? 14.414 0.369 -4.054 1.00 90.38 515 LEU A N 1
ATOM 3991 C CA . LEU A 1 515 ? 13.826 -0.806 -3.405 1.00 90.38 515 LEU A CA 1
ATOM 3992 C C . LEU A 1 515 ? 12.374 -1.009 -3.881 1.00 90.38 515 LEU A C 1
ATOM 3994 O O . LEU A 1 515 ? 11.837 -0.166 -4.604 1.00 90.38 515 LEU A O 1
ATOM 3998 N N . ASP A 1 516 ? 11.723 -2.101 -3.462 1.00 91.75 516 ASP A N 1
ATOM 3999 C CA . ASP A 1 516 ? 10.253 -2.154 -3.438 1.00 91.75 516 ASP A CA 1
ATOM 4000 C C . ASP A 1 516 ? 9.798 -1.487 -2.129 1.00 91.75 516 ASP A C 1
ATOM 4002 O O . ASP A 1 516 ? 9.952 -2.088 -1.066 1.00 91.75 516 ASP A O 1
ATOM 4006 N N . PRO A 1 517 ? 9.328 -0.228 -2.147 1.00 94.69 517 PRO A N 1
ATOM 4007 C CA . PRO A 1 517 ? 9.206 0.563 -0.932 1.00 94.69 517 PRO A CA 1
ATOM 4008 C C . PRO A 1 517 ? 8.070 0.056 -0.035 1.00 94.69 517 PRO A C 1
ATOM 4010 O O . PRO A 1 517 ? 6.937 -0.143 -0.477 1.00 94.69 517 PRO A O 1
ATOM 4013 N N . CYS A 1 518 ? 8.359 -0.067 1.256 1.00 97.06 518 CYS A N 1
ATOM 4014 C CA . CYS A 1 518 ? 7.368 -0.086 2.332 1.00 97.06 518 CYS A CA 1
ATOM 4015 C C . CYS A 1 518 ? 7.900 0.692 3.537 1.00 97.06 518 CYS A C 1
ATOM 4017 O O . CYS A 1 518 ? 9.023 1.192 3.524 1.00 97.06 518 CYS A O 1
ATOM 4019 N N . GLY A 1 519 ? 7.098 0.823 4.581 1.00 98.25 519 GLY A N 1
ATOM 4020 C CA . GLY A 1 519 ? 7.559 1.211 5.903 1.00 98.25 519 GLY A CA 1
ATOM 4021 C C . GLY A 1 519 ? 7.193 0.096 6.860 1.00 98.25 519 GLY A C 1
ATOM 4022 O O . GLY A 1 519 ? 6.023 -0.256 6.953 1.00 98.25 519 GLY A O 1
ATOM 4023 N N . ALA A 1 520 ? 8.171 -0.483 7.543 1.00 98.56 520 ALA A N 1
ATOM 4024 C CA . ALA A 1 520 ? 7.904 -1.479 8.565 1.00 98.56 520 ALA A CA 1
ATOM 4025 C C . ALA A 1 520 ? 8.688 -1.176 9.837 1.00 98.56 520 ALA A C 1
ATOM 4027 O O . ALA A 1 520 ? 9.871 -0.842 9.775 1.00 98.56 520 ALA A O 1
ATOM 4028 N N . ILE A 1 521 ? 8.017 -1.307 10.977 1.00 98.69 521 ILE A N 1
ATOM 4029 C CA . ILE A 1 521 ? 8.577 -1.202 12.325 1.00 98.69 521 ILE A CA 1
ATOM 4030 C C . ILE A 1 521 ? 8.306 -2.516 13.040 1.00 98.69 521 ILE A C 1
ATOM 4032 O O . ILE A 1 521 ? 7.202 -3.037 12.934 1.00 98.69 521 ILE A O 1
ATOM 4036 N N . GLN A 1 522 ? 9.275 -3.006 13.800 1.00 98.56 522 GLN A N 1
ATOM 4037 C CA . GLN A 1 522 ? 9.083 -4.021 14.829 1.00 98.56 522 GLN A CA 1
ATOM 4038 C C . GLN A 1 522 ? 9.451 -3.406 16.173 1.00 98.56 522 GLN A C 1
ATOM 4040 O O . GLN A 1 522 ? 10.575 -2.939 16.331 1.00 98.56 522 GLN A O 1
ATOM 4045 N N . ALA A 1 523 ? 8.520 -3.424 17.118 1.00 98.19 523 ALA A N 1
ATOM 4046 C CA . ALA A 1 523 ? 8.693 -2.992 18.495 1.00 98.19 523 ALA A CA 1
ATOM 4047 C C . ALA A 1 523 ? 8.726 -4.214 19.420 1.00 98.19 523 ALA A C 1
ATOM 4049 O O . ALA A 1 523 ? 7.805 -5.032 19.378 1.00 98.19 523 ALA A O 1
ATOM 4050 N N . ALA A 1 524 ? 9.759 -4.320 20.255 1.00 96.88 524 ALA A N 1
ATOM 4051 C CA . ALA A 1 524 ? 9.845 -5.358 21.279 1.00 96.88 524 ALA A CA 1
ATOM 4052 C C . ALA A 1 524 ? 9.034 -4.943 22.515 1.00 96.88 524 ALA A C 1
ATOM 4054 O O . ALA A 1 524 ? 9.152 -3.810 22.988 1.00 96.88 524 ALA A O 1
ATOM 4055 N N . LEU A 1 525 ? 8.201 -5.848 23.029 1.00 97.12 525 LEU A N 1
ATOM 4056 C CA . LEU A 1 525 ? 7.290 -5.607 24.143 1.00 97.12 525 LEU A CA 1
ATOM 4057 C C . LEU A 1 525 ? 7.391 -6.741 25.167 1.00 97.12 525 LEU A C 1
ATOM 4059 O O . LEU A 1 525 ? 7.085 -7.893 24.871 1.00 97.12 525 LEU A O 1
ATOM 4063 N N . THR A 1 526 ? 7.716 -6.401 26.410 1.00 97.25 526 THR A N 1
ATOM 4064 C CA . THR A 1 526 ? 7.526 -7.305 27.548 1.00 97.25 526 THR A CA 1
ATOM 4065 C C . THR A 1 526 ? 6.206 -6.965 28.223 1.00 97.25 526 THR A C 1
ATOM 4067 O O . THR A 1 526 ? 6.052 -5.853 28.721 1.00 97.25 526 THR A O 1
ATOM 4070 N N . VAL A 1 527 ? 5.263 -7.908 28.262 1.00 97.31 527 VAL A N 1
ATOM 4071 C CA . VAL A 1 527 ? 3.954 -7.732 28.913 1.00 97.31 527 VAL A CA 1
ATOM 4072 C C . VAL A 1 527 ? 3.920 -8.535 30.216 1.00 97.31 527 VAL A C 1
ATOM 4074 O O . VAL A 1 527 ? 3.768 -9.764 30.165 1.00 97.31 527 VAL A O 1
ATOM 4077 N N . PRO A 1 528 ? 4.070 -7.897 31.392 1.00 97.75 528 PRO A N 1
ATOM 4078 C CA . PRO A 1 528 ? 4.078 -8.613 32.663 1.00 97.75 528 PRO A CA 1
ATOM 4079 C C . PRO A 1 528 ? 2.749 -9.328 32.931 1.00 97.75 528 PRO A C 1
ATOM 4081 O O . PRO A 1 528 ? 1.701 -8.958 32.400 1.00 97.75 528 PRO A O 1
ATOM 4084 N N . ALA A 1 529 ? 2.793 -10.378 33.751 1.00 96.31 529 ALA A N 1
ATOM 4085 C CA . ALA A 1 529 ? 1.601 -11.127 34.142 1.00 96.31 529 ALA A CA 1
ATOM 4086 C C . ALA A 1 529 ? 0.567 -10.204 34.803 1.00 96.31 529 ALA A C 1
ATOM 4088 O O . ALA A 1 529 ? 0.913 -9.437 35.697 1.00 96.31 529 ALA A O 1
ATOM 4089 N N . ASN A 1 530 ? -0.701 -10.308 34.401 1.00 95.06 530 ASN A N 1
ATOM 4090 C CA . ASN A 1 530 ? -1.800 -9.475 34.903 1.00 95.06 530 ASN A CA 1
ATOM 4091 C C . ASN A 1 530 ? -1.620 -7.960 34.703 1.00 95.06 530 ASN A C 1
ATOM 4093 O O . ASN A 1 530 ? -2.396 -7.183 35.258 1.00 95.06 530 ASN A O 1
ATOM 4097 N N . GLU A 1 531 ? -0.668 -7.511 33.885 1.00 97.31 531 GLU A N 1
ATOM 4098 C CA . GLU A 1 531 ? -0.426 -6.096 33.590 1.00 97.31 531 GLU A CA 1
ATOM 4099 C C . GLU A 1 531 ? -0.813 -5.727 32.157 1.00 97.31 531 GLU A C 1
ATOM 4101 O O . GLU A 1 531 ? -1.035 -6.586 31.300 1.00 97.31 531 GLU A O 1
ATOM 4106 N N . MET A 1 532 ? -0.968 -4.423 31.926 1.00 97.25 532 MET A N 1
ATOM 4107 C CA . MET A 1 532 ? -1.253 -3.849 30.617 1.00 97.25 532 MET A CA 1
ATOM 4108 C C . MET A 1 532 ? -0.066 -3.005 30.177 1.00 97.25 532 MET A C 1
ATOM 4110 O O . MET A 1 532 ? 0.415 -2.175 30.944 1.00 97.25 532 MET A O 1
ATOM 4114 N N . VAL A 1 533 ? 0.351 -3.189 28.929 1.00 97.31 533 VAL A N 1
ATOM 4115 C CA . VAL A 1 533 ? 1.307 -2.304 28.265 1.00 97.31 533 VAL A CA 1
ATOM 4116 C C . VAL A 1 533 ? 0.620 -1.530 27.156 1.00 97.31 533 VAL A C 1
ATOM 4118 O O . VAL A 1 533 ? -0.371 -1.986 26.580 1.00 97.31 533 VAL A O 1
ATOM 4121 N N . GLU A 1 534 ? 1.176 -0.368 26.840 1.00 97.38 534 GLU A N 1
ATOM 4122 C CA . GLU A 1 534 ? 0.712 0.479 25.755 1.00 97.38 534 GLU A CA 1
ATOM 4123 C C . GLU A 1 534 ? 1.875 0.874 24.847 1.00 97.38 534 GLU A C 1
ATOM 4125 O O . GLU A 1 534 ? 2.952 1.252 25.308 1.00 97.38 534 GLU A O 1
ATOM 4130 N N . VAL A 1 535 ? 1.629 0.818 23.542 1.00 98.12 535 VAL A N 1
ATOM 4131 C CA . VAL A 1 535 ? 2.508 1.358 22.509 1.00 98.12 535 VAL A CA 1
ATOM 4132 C C . VAL A 1 535 ? 1.664 2.099 21.480 1.00 98.12 535 VAL A C 1
ATOM 4134 O O . VAL A 1 535 ? 0.584 1.649 21.110 1.00 98.12 535 VAL A O 1
ATOM 4137 N N . THR A 1 536 ? 2.141 3.240 20.993 1.00 98.69 536 THR A N 1
ATOM 4138 C CA . THR A 1 536 ? 1.488 3.964 19.900 1.00 98.69 536 THR A CA 1
ATOM 4139 C C . THR A 1 536 ? 2.336 3.880 18.644 1.00 98.69 536 THR A C 1
ATOM 4141 O O . THR A 1 536 ? 3.536 4.145 18.691 1.00 98.69 536 THR A O 1
ATOM 4144 N N . PHE A 1 537 ? 1.710 3.538 17.519 1.00 98.81 537 PHE A N 1
ATOM 4145 C CA . PHE A 1 537 ? 2.272 3.711 16.182 1.00 98.81 537 PHE A CA 1
ATOM 4146 C C . PHE A 1 537 ? 1.743 4.996 15.546 1.00 98.81 537 PHE A C 1
ATOM 4148 O O . PHE A 1 537 ? 0.617 5.425 15.808 1.00 98.81 537 PHE A O 1
ATOM 4155 N N . MET A 1 538 ? 2.563 5.611 14.703 1.00 98.62 538 MET A N 1
ATOM 4156 C CA . MET A 1 538 ? 2.278 6.887 14.055 1.00 98.62 538 MET A CA 1
ATOM 4157 C C . MET A 1 538 ? 2.466 6.742 12.549 1.00 98.62 538 MET A C 1
ATOM 4159 O O . MET A 1 538 ? 3.445 6.138 12.117 1.00 98.62 538 MET A O 1
ATOM 4163 N N . LEU A 1 539 ? 1.566 7.334 11.768 1.00 98.88 539 LEU A N 1
ATOM 4164 C CA . LEU A 1 539 ? 1.729 7.556 10.331 1.00 98.88 539 LEU A CA 1
ATOM 4165 C C . LEU A 1 539 ? 1.322 8.988 10.015 1.00 98.88 539 LEU A C 1
ATOM 4167 O O . LEU A 1 539 ? 0.172 9.359 10.229 1.00 98.88 539 LEU A O 1
ATOM 4171 N N . GLY A 1 540 ? 2.240 9.796 9.504 1.00 98.62 540 GLY A N 1
ATOM 4172 C CA . GLY A 1 540 ? 1.957 11.197 9.215 1.00 98.62 540 GLY A CA 1
ATOM 4173 C C . GLY A 1 540 ? 2.757 11.742 8.049 1.00 98.62 540 GLY A C 1
ATOM 4174 O O . GLY A 1 540 ? 3.547 11.033 7.427 1.00 98.62 540 GLY A O 1
ATOM 4175 N N . GLU A 1 541 ? 2.546 13.021 7.754 1.00 98.69 541 GLU A N 1
ATOM 4176 C CA . GLU A 1 541 ? 3.311 13.737 6.737 1.00 98.69 541 GLU A CA 1
ATOM 4177 C C . GLU A 1 541 ? 3.594 15.179 7.175 1.00 98.69 541 GLU A C 1
ATOM 4179 O O . GLU A 1 541 ? 2.682 15.961 7.452 1.00 98.69 541 GLU A O 1
ATOM 4184 N N . GLY A 1 542 ? 4.876 15.536 7.219 1.00 98.25 542 GLY A N 1
ATOM 4185 C CA . GLY A 1 542 ? 5.341 16.903 7.411 1.00 98.25 542 GLY A CA 1
ATOM 4186 C C . GLY A 1 542 ? 5.467 17.651 6.085 1.00 98.25 542 GLY A C 1
ATOM 4187 O O . GLY A 1 542 ? 5.666 17.051 5.026 1.00 98.25 542 GLY A O 1
ATOM 4188 N N . LEU A 1 543 ? 5.384 18.983 6.143 1.00 97.12 543 LEU A N 1
ATOM 4189 C CA . LEU A 1 543 ? 5.690 19.832 4.985 1.00 97.12 543 LEU A CA 1
ATOM 4190 C C . LEU A 1 543 ? 7.139 19.638 4.508 1.00 97.12 543 LEU A C 1
ATOM 4192 O O . LEU A 1 543 ? 7.397 19.711 3.314 1.00 97.12 543 LEU A O 1
ATOM 4196 N N . ASP A 1 544 ? 8.034 19.370 5.456 1.00 97.44 544 ASP A N 1
ATOM 4197 C CA . ASP A 1 544 ? 9.452 19.085 5.291 1.00 97.44 544 ASP A CA 1
ATOM 4198 C C . ASP A 1 544 ? 9.934 18.180 6.449 1.00 97.44 544 ASP A C 1
ATOM 4200 O O . ASP A 1 544 ? 9.143 17.740 7.296 1.00 97.44 544 ASP A O 1
ATOM 4204 N N . GLU A 1 545 ? 11.240 17.899 6.502 1.00 97.88 545 GLU A N 1
ATOM 4205 C CA . GLU A 1 545 ? 11.843 17.080 7.561 1.00 97.88 545 GLU A CA 1
ATOM 4206 C C . GLU A 1 545 ? 11.701 17.704 8.955 1.00 97.88 545 GLU A C 1
ATOM 4208 O O . GLU A 1 545 ? 11.517 16.981 9.933 1.00 97.88 545 GLU A O 1
ATOM 4213 N N . ALA A 1 546 ? 11.780 19.032 9.078 1.00 98.44 546 ALA A N 1
ATOM 4214 C CA . ALA A 1 546 ? 11.719 19.706 10.372 1.00 98.44 546 ALA A CA 1
ATOM 4215 C C . ALA A 1 546 ? 10.321 19.577 10.990 1.00 98.44 546 ALA A C 1
ATOM 4217 O O . ALA A 1 546 ? 10.192 19.239 12.170 1.00 98.44 546 ALA A O 1
ATOM 4218 N N . VAL A 1 547 ? 9.274 19.760 10.182 1.00 98.44 547 VAL A N 1
ATOM 4219 C CA . VAL A 1 547 ? 7.884 19.556 10.607 1.00 98.44 547 VAL A CA 1
ATOM 4220 C C . VAL A 1 547 ? 7.629 18.086 10.946 1.00 98.44 547 VAL A C 1
ATOM 4222 O O . VAL A 1 547 ? 7.020 17.804 11.977 1.00 98.44 547 VAL A O 1
ATOM 4225 N N . ALA A 1 548 ? 8.129 17.141 10.140 1.00 98.62 548 ALA A N 1
ATOM 4226 C CA . ALA A 1 548 ? 7.999 15.711 10.436 1.00 98.62 548 ALA A CA 1
ATOM 4227 C C . ALA A 1 548 ? 8.657 15.344 11.781 1.00 98.62 548 ALA A C 1
ATOM 4229 O O . ALA A 1 548 ? 8.035 14.693 12.621 1.00 98.62 548 ALA A O 1
ATOM 4230 N N . ARG A 1 549 ? 9.879 15.833 12.040 1.00 98.69 549 ARG A N 1
ATOM 4231 C CA . ARG A 1 549 ? 10.575 15.648 13.327 1.00 98.69 549 ARG A CA 1
ATOM 4232 C C . ARG A 1 549 ? 9.791 16.243 14.498 1.00 98.69 549 ARG A C 1
ATOM 4234 O O . ARG A 1 549 ? 9.696 15.600 15.541 1.00 98.69 549 ARG A O 1
ATOM 4241 N N . ALA A 1 550 ? 9.217 17.437 14.337 1.00 98.62 550 ALA A N 1
ATOM 4242 C CA . ALA A 1 550 ? 8.429 18.089 15.383 1.00 98.62 550 ALA A CA 1
ATOM 4243 C C . ALA A 1 550 ? 7.160 17.294 15.738 1.00 98.62 550 ALA A C 1
ATOM 4245 O O . ALA A 1 550 ? 6.849 17.134 16.920 1.00 98.62 550 ALA A O 1
ATOM 4246 N N . LEU A 1 551 ? 6.465 16.748 14.733 1.00 98.62 551 LEU A N 1
ATOM 4247 C CA . LEU A 1 551 ? 5.305 15.874 14.938 1.00 98.62 551 LEU A CA 1
ATOM 4248 C C . LEU A 1 551 ? 5.698 14.606 15.707 1.00 98.62 551 LEU A C 1
ATOM 4250 O O . LEU A 1 551 ? 5.084 14.302 16.730 1.00 98.62 551 LEU A O 1
ATOM 4254 N N . VAL A 1 552 ? 6.758 13.914 15.274 1.00 98.50 552 VAL A N 1
ATOM 4255 C CA . VAL A 1 552 ? 7.290 12.726 15.967 1.00 98.50 552 VAL A CA 1
ATOM 4256 C C . VAL A 1 552 ? 7.645 13.049 17.421 1.00 98.50 552 VAL A C 1
ATOM 4258 O O . VAL A 1 552 ? 7.207 12.360 18.342 1.00 98.50 552 VAL A O 1
ATOM 4261 N N . ALA A 1 553 ? 8.402 14.124 17.652 1.00 98.38 553 ALA A N 1
ATOM 4262 C CA . ALA A 1 553 ? 8.835 14.518 18.989 1.00 98.38 553 ALA A CA 1
ATOM 4263 C C . ALA A 1 553 ? 7.657 14.842 19.920 1.00 98.38 553 ALA A C 1
ATOM 4265 O O . ALA A 1 553 ? 7.696 14.481 21.094 1.00 98.38 553 ALA A O 1
ATOM 4266 N N . ARG A 1 554 ? 6.603 15.494 19.411 1.00 98.38 554 ARG A N 1
ATOM 4267 C CA . ARG A 1 554 ? 5.390 15.794 20.184 1.00 98.38 554 ARG A CA 1
ATOM 4268 C C . ARG A 1 554 ? 4.647 14.524 20.580 1.00 98.38 554 ARG A C 1
ATOM 4270 O O . ARG A 1 554 ? 4.341 14.351 21.754 1.00 98.38 554 ARG A O 1
ATOM 4277 N N . PHE A 1 555 ? 4.355 13.645 19.624 1.00 98.31 555 PHE A N 1
ATOM 4278 C CA . PHE A 1 555 ? 3.514 12.472 19.881 1.00 98.31 555 PHE A CA 1
ATOM 4279 C C . PHE A 1 555 ? 4.238 11.333 20.604 1.00 98.31 555 PHE A C 1
ATOM 4281 O O . PHE A 1 555 ? 3.583 10.420 21.098 1.00 98.31 555 PHE A O 1
ATOM 4288 N N . ARG A 1 556 ? 5.568 11.403 20.736 1.00 96.94 556 ARG A N 1
ATOM 4289 C CA . ARG A 1 556 ? 6.331 10.539 21.648 1.00 96.94 556 ARG A CA 1
ATOM 4290 C C . ARG A 1 556 ? 6.205 10.920 23.120 1.00 96.94 556 ARG A C 1
ATOM 4292 O O . ARG A 1 556 ? 6.540 10.104 23.975 1.00 96.94 556 ARG A O 1
ATOM 4299 N N . GLN A 1 557 ? 5.784 12.146 23.432 1.00 97.19 557 GLN A N 1
ATOM 4300 C CA . GLN A 1 557 ? 5.702 12.588 24.821 1.00 97.19 557 GLN A CA 1
ATOM 4301 C C . GLN A 1 557 ? 4.618 11.794 25.571 1.00 97.19 557 GLN A C 1
ATOM 4303 O O . GLN A 1 557 ? 3.497 11.668 25.064 1.00 97.19 557 GLN A O 1
ATOM 4308 N N . PRO A 1 558 ? 4.919 11.284 26.781 1.00 95.00 558 PRO A N 1
ATOM 4309 C CA . PRO A 1 558 ? 3.948 10.548 27.584 1.00 95.00 558 PRO A CA 1
ATOM 4310 C C . PRO A 1 558 ? 2.647 11.334 27.791 1.00 95.00 558 PRO A C 1
ATOM 4312 O O . PRO A 1 558 ? 2.673 12.532 28.070 1.00 95.00 558 PRO A O 1
ATOM 4315 N N . GLY A 1 559 ? 1.505 10.660 27.647 1.00 95.94 559 GLY A N 1
ATOM 4316 C CA . GLY A 1 559 ? 0.171 11.232 27.863 1.00 95.94 559 GLY A CA 1
ATOM 4317 C C . GLY A 1 559 ? -0.354 12.154 26.753 1.00 95.94 559 GLY A C 1
ATOM 4318 O O . GLY A 1 559 ? -1.544 12.466 26.753 1.00 95.94 559 GLY A O 1
ATOM 4319 N N . VAL A 1 560 ? 0.469 12.567 25.778 1.00 97.94 560 VAL A N 1
ATOM 4320 C CA . VAL A 1 560 ? 0.004 13.431 24.673 1.00 97.94 560 VAL A CA 1
ATOM 4321 C C . VAL A 1 560 ? -1.005 12.708 23.785 1.00 97.94 560 VAL A C 1
ATOM 4323 O O . VAL A 1 560 ? -2.022 13.292 23.422 1.00 97.94 560 VAL A O 1
ATOM 4326 N N . VAL A 1 561 ? -0.765 11.434 23.465 1.00 98.12 561 VAL A N 1
ATOM 4327 C CA . VAL A 1 561 ? -1.684 10.629 22.641 1.00 98.12 561 VAL A CA 1
ATOM 4328 C C . VAL A 1 561 ? -3.051 10.493 23.321 1.00 98.12 561 VAL A C 1
ATOM 4330 O O . VAL A 1 561 ? -4.074 10.716 22.677 1.00 98.12 561 VAL A O 1
ATOM 4333 N N . ASP A 1 562 ? -3.081 10.208 24.624 1.00 97.75 562 ASP A N 1
ATOM 4334 C CA . ASP A 1 562 ? -4.328 10.096 25.392 1.00 97.75 562 ASP A CA 1
ATOM 4335 C C . ASP A 1 562 ? -5.086 11.420 25.472 1.00 97.75 562 ASP A C 1
ATOM 4337 O O . ASP A 1 562 ? -6.305 11.459 25.278 1.00 97.75 562 ASP A O 1
ATOM 4341 N N . ALA A 1 563 ? -4.366 12.515 25.726 1.00 98.25 563 ALA A N 1
ATOM 4342 C CA . ALA A 1 563 ? -4.948 13.848 25.767 1.00 98.25 563 ALA A CA 1
ATOM 4343 C C . ALA A 1 563 ? -5.557 14.239 24.411 1.00 98.25 563 ALA A C 1
ATOM 4345 O O . ALA A 1 563 ? -6.640 14.823 24.369 1.00 98.25 563 ALA A O 1
ATOM 4346 N N . GLU A 1 564 ? -4.901 13.889 23.303 1.00 98.31 564 GLU A N 1
ATOM 4347 C CA . GLU A 1 564 ? -5.393 14.170 21.952 1.00 98.31 564 GLU A CA 1
ATOM 4348 C C . GLU A 1 564 ? -6.586 13.290 21.574 1.00 98.31 564 GLU A C 1
ATOM 4350 O O . GLU A 1 564 ? -7.548 13.801 21.001 1.00 98.31 564 GLU A O 1
ATOM 4355 N N . LEU A 1 565 ? -6.596 12.008 21.955 1.00 98.56 565 LEU A N 1
ATOM 4356 C CA . LEU A 1 565 ? -7.778 11.160 21.779 1.00 98.56 565 LEU A CA 1
ATOM 4357 C C . LEU A 1 565 ? -8.974 11.731 22.549 1.00 98.56 565 LEU A C 1
ATOM 4359 O O . LEU A 1 565 ? -10.062 11.872 21.989 1.00 98.56 565 LEU A O 1
ATOM 4363 N N . LYS A 1 566 ? -8.769 12.118 23.816 1.00 98.44 566 LYS A N 1
ATOM 4364 C CA . LYS A 1 566 ? -9.816 12.755 24.621 1.00 98.44 566 LYS A CA 1
ATOM 4365 C C . LYS A 1 566 ? -10.310 14.040 23.958 1.00 98.44 566 LYS A C 1
ATOM 4367 O O . LYS A 1 566 ? -11.513 14.238 23.838 1.00 98.44 566 LYS A O 1
ATOM 4372 N N . ARG A 1 567 ? -9.397 14.887 23.480 1.00 98.50 567 ARG A N 1
ATOM 4373 C CA . ARG A 1 567 ? -9.729 16.140 22.792 1.00 98.50 567 ARG A CA 1
ATOM 4374 C C . ARG A 1 567 ? -10.569 15.906 21.534 1.00 98.50 567 ARG A C 1
ATOM 4376 O O . ARG A 1 567 ? -11.494 16.676 21.287 1.00 98.50 567 ARG A O 1
ATOM 4383 N N . VAL A 1 568 ? -10.264 14.872 20.747 1.00 98.31 568 VAL A N 1
ATOM 4384 C CA . VAL A 1 568 ? -11.057 14.492 19.565 1.00 98.31 568 VAL A CA 1
ATOM 4385 C C . VAL A 1 568 ? -12.476 14.090 19.969 1.00 98.31 568 VAL A C 1
ATOM 4387 O O . VAL A 1 568 ? -13.435 14.588 19.381 1.00 98.31 568 VAL A O 1
ATOM 4390 N N . ILE A 1 569 ? -12.617 13.247 20.996 1.00 98.00 569 ILE A N 1
ATOM 4391 C CA . ILE A 1 569 ? -13.925 12.808 21.505 1.00 98.00 569 ILE A CA 1
ATOM 4392 C C . ILE A 1 569 ? -14.725 14.001 22.045 1.00 98.00 569 ILE A C 1
ATOM 4394 O O . ILE A 1 569 ? -15.864 14.210 21.633 1.00 98.00 569 ILE A O 1
ATOM 4398 N N . ASP A 1 570 ? -14.116 14.827 22.900 1.00 97.75 570 ASP A N 1
ATOM 4399 C CA . ASP A 1 570 ? -14.750 16.017 23.479 1.00 97.75 570 ASP A CA 1
ATOM 4400 C C . ASP A 1 570 ? -15.209 17.002 22.386 1.00 97.75 570 ASP A C 1
ATOM 4402 O O . ASP A 1 570 ? -16.278 17.605 22.489 1.00 97.75 570 ASP A O 1
ATOM 4406 N N . GLN A 1 571 ? -14.419 17.169 21.318 1.00 96.75 571 GLN A N 1
ATOM 4407 C CA . GLN A 1 571 ? -14.774 18.046 20.203 1.00 96.75 571 GLN A CA 1
ATOM 4408 C C . GLN A 1 571 ? -16.002 17.534 19.445 1.00 96.75 571 GLN A C 1
ATOM 4410 O O . GLN A 1 571 ? -16.888 18.327 19.112 1.00 96.75 571 GLN A O 1
ATOM 4415 N N . TRP A 1 572 ? -16.061 16.232 19.154 1.00 96.56 572 TRP A N 1
ATOM 4416 C CA . TRP A 1 572 ? -17.229 15.642 18.501 1.00 96.56 572 TRP A CA 1
ATOM 4417 C C . TRP A 1 572 ? -18.458 15.674 19.398 1.00 96.56 572 TRP A C 1
ATOM 4419 O O . TRP A 1 572 ? -19.548 15.959 18.908 1.00 96.56 572 TRP A O 1
ATOM 4429 N N . ASP A 1 573 ? -18.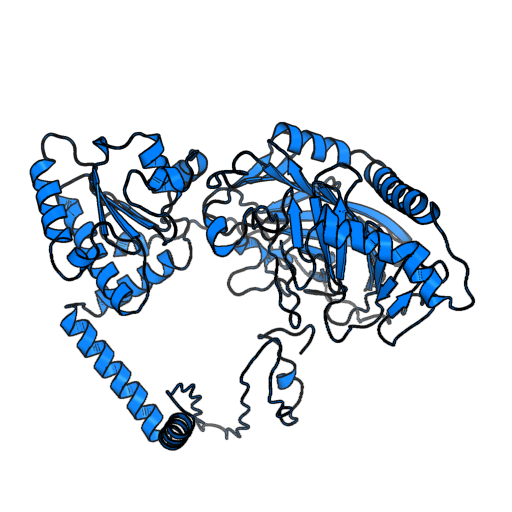286 15.482 20.702 1.00 95.50 573 ASP A N 1
ATOM 4430 C CA . ASP A 1 573 ? -19.362 15.630 21.675 1.00 95.50 573 ASP A CA 1
ATOM 4431 C C . ASP A 1 573 ? -19.934 17.035 21.710 1.00 95.50 573 ASP A C 1
ATOM 4433 O O . ASP A 1 573 ? -21.149 17.191 21.616 1.00 95.50 573 ASP A O 1
ATOM 4437 N N . ALA A 1 574 ? -19.078 18.052 21.796 1.00 95.31 574 ALA A N 1
ATOM 4438 C CA . ALA A 1 574 ? -19.503 19.446 21.789 1.00 95.31 574 ALA A CA 1
ATOM 4439 C C . ALA A 1 574 ? -20.197 19.829 20.470 1.00 95.31 574 ALA A C 1
ATOM 4441 O O . ALA A 1 574 ? -21.200 20.544 20.460 1.00 95.31 574 ALA A O 1
ATOM 4442 N N . ARG A 1 575 ? -19.682 19.337 19.337 1.00 94.06 575 ARG A N 1
ATOM 4443 C CA . ARG A 1 575 ? -20.269 19.599 18.019 1.00 94.06 575 ARG A CA 1
ATOM 4444 C C . ARG A 1 575 ? -21.641 18.951 17.877 1.00 94.06 575 ARG A C 1
ATOM 4446 O O . ARG A 1 575 ? -22.572 19.587 17.395 1.00 94.06 575 ARG A O 1
ATOM 4453 N N . ASN A 1 576 ? -21.765 17.702 18.301 1.00 92.25 576 ASN A N 1
ATOM 4454 C CA . ASN A 1 576 ? -23.004 16.956 18.169 1.00 92.25 576 ASN A CA 1
ATOM 4455 C C . ASN A 1 576 ? -24.060 17.449 19.167 1.00 92.25 576 ASN A C 1
ATOM 4457 O O . ASN A 1 576 ? -25.216 17.583 18.792 1.00 92.25 576 ASN A O 1
ATOM 4461 N N . SER A 1 577 ? -23.682 17.851 20.384 1.00 89.44 577 SER A N 1
ATOM 4462 C CA . SER A 1 577 ? -24.621 18.377 21.390 1.00 89.44 577 SER A CA 1
ATOM 4463 C C . SER A 1 577 ? -25.191 19.769 21.083 1.00 89.44 577 SER A C 1
ATOM 4465 O O . SER A 1 577 ? -26.077 20.231 21.797 1.00 89.44 577 SER A O 1
ATOM 4467 N N . SER A 1 578 ? -24.720 20.432 20.020 1.00 88.00 578 SER A N 1
ATOM 4468 C CA . SER A 1 578 ? -25.175 21.773 19.626 1.00 88.00 578 SER A CA 1
ATOM 4469 C C . SER A 1 578 ? -26.649 21.801 19.205 1.00 88.00 578 SER A C 1
ATOM 4471 O O . SER A 1 578 ? -27.355 22.769 19.476 1.00 88.00 578 SER A O 1
ATOM 4473 N N . VAL A 1 579 ? -27.110 20.740 18.536 1.00 88.75 579 VAL A N 1
ATOM 4474 C CA . VAL A 1 579 ? -28.508 20.534 18.141 1.00 88.75 579 VAL A CA 1
ATOM 4475 C C . VAL A 1 579 ? -28.835 19.073 18.405 1.00 88.75 579 VAL A C 1
ATOM 4477 O O . VAL A 1 579 ? -28.168 18.185 17.880 1.00 88.75 579 VAL A O 1
ATOM 4480 N N . GLN A 1 580 ? -29.847 18.831 19.231 1.00 93.44 580 GLN A N 1
ATOM 4481 C CA . GLN A 1 580 ? -30.329 17.495 19.559 1.00 93.44 580 GLN A CA 1
ATOM 4482 C C . GLN A 1 580 ? -31.843 17.452 19.362 1.00 93.44 580 GLN A C 1
ATOM 4484 O O . GLN A 1 580 ? -32.536 18.440 19.613 1.00 93.44 580 GLN A O 1
ATOM 4489 N N . VAL A 1 581 ? -32.342 16.307 18.918 1.00 95.19 581 VAL A N 1
ATOM 4490 C CA . VAL A 1 581 ? -33.765 15.988 18.840 1.00 95.19 581 VAL A CA 1
ATOM 4491 C C . VAL A 1 581 ? -34.076 14.844 19.795 1.00 95.19 581 VAL A C 1
ATOM 4493 O O . VAL A 1 581 ? -33.246 13.962 20.010 1.00 95.19 581 VAL A O 1
ATOM 4496 N N . GLU A 1 582 ? -35.268 14.878 20.369 1.00 96.62 582 GLU A N 1
ATOM 4497 C CA . GLU A 1 582 ? -35.850 13.763 21.106 1.00 96.62 582 GLU A CA 1
ATOM 4498 C C . GLU A 1 582 ? -37.211 13.489 20.474 1.00 96.62 582 GLU A C 1
ATOM 4500 O O . GLU A 1 582 ? -38.075 14.372 20.426 1.00 96.62 582 GLU A O 1
ATOM 4505 N N . THR A 1 583 ? -37.379 12.297 19.912 1.00 96.62 583 THR A N 1
ATOM 4506 C CA . THR A 1 583 ? -38.582 11.914 19.176 1.00 96.62 583 THR A CA 1
ATOM 4507 C C . THR A 1 583 ? -39.065 10.527 19.604 1.00 96.62 583 THR A C 1
ATOM 4509 O O . THR A 1 583 ? -38.328 9.762 20.223 1.00 96.62 583 THR A O 1
ATOM 4512 N N . PRO A 1 584 ? -40.311 10.140 19.272 1.00 97.19 584 PRO A N 1
ATOM 4513 C CA . PRO A 1 584 ? -40.765 8.766 19.488 1.00 97.19 584 PRO A CA 1
ATOM 4514 C C . PRO A 1 584 ? -39.982 7.706 18.686 1.00 97.19 584 PRO A C 1
ATOM 4516 O O . PRO A 1 584 ? -40.147 6.516 18.951 1.00 97.19 584 PRO A O 1
ATOM 4519 N N . ASP A 1 585 ? -39.163 8.112 17.706 1.00 96.62 585 ASP A N 1
ATOM 4520 C CA . ASP A 1 585 ? -38.308 7.230 16.911 1.00 96.62 585 ASP A CA 1
ATOM 4521 C C . ASP A 1 585 ? -36.839 7.357 17.350 1.00 96.62 585 ASP A C 1
ATOM 4523 O O . ASP A 1 585 ? -36.079 8.202 16.875 1.00 96.62 585 ASP A O 1
ATOM 4527 N N . ALA A 1 586 ? -36.409 6.453 18.231 1.00 94.44 586 ALA A N 1
ATOM 4528 C CA . ALA A 1 586 ? -35.040 6.440 18.742 1.00 94.44 586 ALA A CA 1
ATOM 4529 C C . ALA A 1 586 ? -33.968 6.210 17.652 1.00 94.44 586 ALA A C 1
ATOM 4531 O O . ALA A 1 586 ? -32.803 6.554 17.863 1.00 94.44 586 ALA A O 1
ATOM 4532 N N . ALA A 1 587 ? -34.319 5.641 16.490 1.00 94.81 587 ALA A N 1
ATOM 4533 C CA . ALA A 1 587 ? -33.369 5.490 15.390 1.00 94.81 587 ALA A CA 1
ATOM 4534 C C . ALA A 1 587 ? -33.090 6.842 14.718 1.00 94.81 587 ALA A C 1
ATOM 4536 O O . ALA A 1 587 ? -31.933 7.152 14.414 1.00 94.81 587 ALA A O 1
ATOM 4537 N N . LEU A 1 588 ? -34.132 7.661 14.530 1.00 95.75 588 LEU A N 1
ATOM 4538 C CA . LEU A 1 588 ? -33.997 9.028 14.028 1.00 95.75 588 LEU A CA 1
ATOM 4539 C C . LEU A 1 588 ? -33.117 9.862 14.963 1.00 95.75 588 LEU A C 1
ATOM 4541 O O . LEU A 1 588 ? -32.194 10.532 14.490 1.00 95.75 588 LEU A O 1
ATOM 4545 N N . ASP A 1 589 ? -33.359 9.762 16.270 1.00 95.75 589 ASP A N 1
ATOM 4546 C CA . ASP A 1 589 ? -32.600 10.487 17.286 1.00 95.75 589 ASP A CA 1
ATOM 4547 C C . ASP A 1 589 ? -31.110 10.139 17.209 1.00 95.75 589 ASP A C 1
ATOM 4549 O O . ASP A 1 589 ? -30.289 11.042 17.073 1.00 95.75 589 ASP A O 1
ATOM 4553 N N . ILE A 1 590 ? -30.735 8.851 17.189 1.00 95.44 590 ILE A N 1
ATOM 4554 C CA . ILE A 1 590 ? -29.324 8.434 17.061 1.00 95.44 590 ILE A CA 1
ATOM 4555 C C . ILE A 1 590 ? -28.678 9.025 15.802 1.00 95.44 590 ILE A C 1
ATOM 4557 O O . ILE A 1 590 ? -27.560 9.547 15.858 1.00 95.44 590 ILE A O 1
ATOM 4561 N N . LEU A 1 591 ? -29.359 8.958 14.656 1.00 95.69 591 LEU A N 1
ATOM 4562 C CA . LEU A 1 591 ? -28.802 9.445 13.397 1.00 95.69 591 LEU A CA 1
ATOM 4563 C C . LEU A 1 591 ? -28.592 10.961 13.413 1.00 95.69 591 LEU A C 1
ATOM 4565 O O . LEU A 1 591 ? -27.485 11.420 13.122 1.00 95.69 591 LEU A O 1
ATOM 4569 N N . VAL A 1 592 ? -29.621 11.732 13.767 1.00 94.94 592 VAL A N 1
ATOM 4570 C CA . VAL A 1 592 ? -29.570 13.203 13.779 1.00 94.94 592 VAL A CA 1
ATOM 4571 C C . VAL A 1 592 ? -28.587 13.703 14.831 1.00 94.94 592 VAL A C 1
ATOM 4573 O O . VAL A 1 592 ? -27.745 14.549 14.532 1.00 94.94 592 VAL A O 1
ATOM 4576 N N . ASN A 1 593 ? -28.639 13.131 16.032 1.00 95.25 593 ASN A N 1
ATOM 4577 C CA . ASN A 1 593 ? -27.881 13.612 17.180 1.00 95.25 593 ASN A CA 1
ATOM 4578 C C . ASN A 1 593 ? -26.396 13.265 17.126 1.00 95.25 593 ASN A C 1
ATOM 4580 O O . ASN A 1 593 ? -25.628 13.842 17.895 1.00 95.25 593 ASN A O 1
ATOM 4584 N N . ARG A 1 594 ? -25.976 12.301 16.294 1.00 93.44 594 ARG A N 1
ATOM 4585 C CA . ARG A 1 594 ? -24.591 11.798 16.295 1.00 93.44 594 ARG A CA 1
ATOM 4586 C C . ARG A 1 594 ? -23.993 11.573 14.910 1.00 93.44 594 ARG A C 1
ATOM 4588 O O . ARG A 1 594 ? -22.864 11.998 14.664 1.00 93.44 594 ARG A O 1
ATOM 4595 N N . TRP A 1 595 ? -24.705 10.898 14.010 1.00 96.00 595 TRP A N 1
ATOM 4596 C CA . TRP A 1 595 ? -24.081 10.278 12.833 1.00 96.00 595 TRP A CA 1
ATOM 4597 C C . TRP A 1 595 ? -24.202 11.083 11.540 1.00 96.00 595 TRP A C 1
ATOM 4599 O O . TRP A 1 595 ? -23.249 11.102 10.764 1.00 96.00 595 TRP A O 1
ATOM 4609 N N . LEU A 1 596 ? -25.310 11.790 11.304 1.00 95.38 596 LEU A N 1
ATOM 4610 C CA . LEU A 1 596 ? -25.517 12.539 10.056 1.00 95.38 596 LEU A CA 1
ATOM 4611 C C . LEU A 1 596 ? -24.562 13.733 9.929 1.00 95.38 596 LEU A C 1
ATOM 4613 O O . LEU A 1 596 ? -23.966 13.946 8.869 1.00 95.38 596 LEU A O 1
ATOM 4617 N N . VAL A 1 597 ? -24.367 14.486 11.017 1.00 94.38 597 VAL A N 1
ATOM 4618 C CA . VAL A 1 597 ? -23.407 15.605 11.059 1.00 94.38 597 VAL A CA 1
ATOM 4619 C C . VAL A 1 597 ? -21.982 15.089 10.885 1.00 94.38 597 VAL A C 1
ATOM 4621 O O . VAL A 1 597 ? -21.221 15.636 10.083 1.00 94.38 597 VAL A O 1
ATOM 4624 N N . TYR A 1 598 ? -21.641 14.005 11.587 1.00 96.19 598 TYR A N 1
ATOM 4625 C CA . TYR A 1 598 ? -20.342 13.355 11.471 1.00 96.19 598 TYR A CA 1
ATOM 4626 C C . TYR A 1 598 ? -20.061 12.927 10.027 1.00 96.19 598 TYR A C 1
ATOM 4628 O O . TYR A 1 598 ? -19.099 13.406 9.433 1.00 96.19 598 TYR A O 1
ATOM 4636 N N . GLN A 1 599 ? -20.954 12.135 9.425 1.00 95.38 599 GLN A N 1
ATOM 4637 C CA . GLN A 1 599 ? -20.835 11.653 8.048 1.00 95.38 599 GLN A CA 1
ATOM 4638 C C . GLN A 1 599 ? -20.717 12.799 7.034 1.00 95.38 599 GLN A C 1
ATOM 4640 O O . GLN A 1 599 ? -19.921 12.727 6.097 1.00 95.38 599 GLN A O 1
ATOM 4645 N N . THR A 1 600 ? -21.503 13.865 7.201 1.00 95.00 600 THR A N 1
ATOM 4646 C CA . THR A 1 600 ? -21.469 15.017 6.290 1.00 95.00 600 THR A CA 1
ATOM 4647 C C . THR A 1 600 ? -20.115 15.718 6.352 1.00 95.00 600 THR A C 1
ATOM 4649 O O . THR A 1 600 ? -19.495 15.978 5.320 1.00 95.00 600 THR A O 1
ATOM 4652 N N . LEU A 1 601 ? -19.611 15.987 7.556 1.00 94.94 601 LEU A N 1
ATOM 4653 C CA . LEU A 1 601 ? -18.353 16.707 7.719 1.00 94.94 601 LEU A CA 1
ATOM 4654 C C . LEU A 1 601 ? -17.145 15.846 7.352 1.00 94.94 601 LEU A C 1
ATOM 4656 O O . LEU A 1 601 ? -16.306 16.295 6.573 1.00 94.94 601 LEU A O 1
ATOM 4660 N N . THR A 1 602 ? -17.048 14.613 7.852 1.00 95.38 602 THR A N 1
ATOM 4661 C CA . THR A 1 602 ? -15.872 13.776 7.591 1.00 95.38 602 THR A CA 1
ATOM 4662 C C . THR A 1 602 ? -15.864 13.241 6.171 1.00 95.38 602 THR A C 1
ATOM 4664 O O . THR A 1 602 ? -14.896 13.487 5.459 1.00 95.38 602 THR A O 1
ATOM 4667 N N . CYS A 1 603 ? -16.929 12.579 5.713 1.00 94.38 603 CYS A N 1
ATOM 4668 C CA . CYS A 1 603 ? -16.926 11.918 4.407 1.00 94.38 603 CYS A CA 1
ATOM 4669 C C . CYS A 1 603 ? -17.043 12.913 3.247 1.00 94.38 603 CYS A C 1
ATOM 4671 O O . CYS A 1 603 ? -16.362 12.752 2.234 1.00 94.38 603 CYS A O 1
ATOM 4673 N N . ARG A 1 604 ? -17.919 13.926 3.356 1.00 92.75 604 ARG A N 1
ATOM 4674 C CA . ARG A 1 604 ? -18.254 14.812 2.222 1.00 92.75 604 ARG A CA 1
ATOM 4675 C C . ARG A 1 604 ? -17.471 16.114 2.205 1.00 92.75 604 ARG A C 1
ATOM 4677 O O . ARG A 1 604 ? -17.111 16.563 1.122 1.00 92.75 604 ARG A O 1
ATOM 4684 N N . TYR A 1 605 ? -17.209 16.718 3.361 1.00 94.00 605 TYR A N 1
ATOM 4685 C CA . TYR A 1 605 ? -16.542 18.018 3.406 1.00 94.00 605 TYR A CA 1
ATOM 4686 C C . TYR A 1 605 ? -15.017 17.890 3.501 1.00 94.00 605 TYR A C 1
ATOM 4688 O O . TYR A 1 605 ? -14.318 18.367 2.605 1.00 94.00 605 TYR A O 1
ATOM 4696 N N . TYR A 1 606 ? -14.511 17.213 4.537 1.00 94.44 606 TYR A N 1
ATOM 4697 C CA . TYR A 1 606 ? -13.075 17.070 4.790 1.00 94.44 606 TYR A CA 1
ATOM 4698 C C . TYR A 1 606 ? -12.414 16.026 3.883 1.00 94.44 606 TYR A C 1
ATOM 4700 O O . TYR A 1 606 ? -11.482 16.347 3.151 1.00 94.44 606 TYR A O 1
ATOM 4708 N N . ALA A 1 607 ? -12.890 14.778 3.904 1.00 94.12 607 ALA A N 1
ATOM 4709 C CA . ALA A 1 607 ? -12.238 13.682 3.189 1.00 94.12 607 ALA A CA 1
ATOM 4710 C C . ALA A 1 607 ? -12.536 13.682 1.688 1.00 94.12 607 ALA A C 1
ATOM 4712 O O . ALA A 1 607 ? -11.659 13.330 0.899 1.00 94.12 607 ALA A O 1
ATOM 4713 N N . ARG A 1 608 ? -13.786 13.996 1.309 1.00 93.38 608 ARG A N 1
ATOM 4714 C CA . ARG A 1 608 ? -14.337 13.738 -0.039 1.00 93.38 608 ARG A CA 1
ATOM 4715 C C . ARG A 1 608 ? -14.034 12.305 -0.496 1.00 93.38 608 ARG A C 1
ATOM 4717 O O . ARG A 1 608 ? -13.600 12.049 -1.609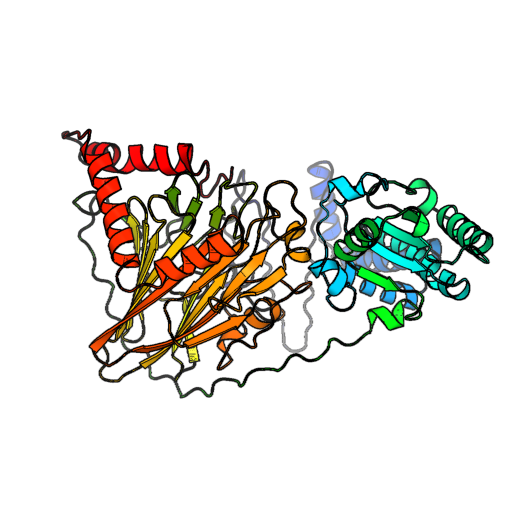 1.00 93.38 608 ARG A O 1
ATOM 4724 N N . SER A 1 609 ? -14.182 11.362 0.429 1.00 92.56 609 SER A N 1
ATOM 4725 C CA . SER A 1 609 ? -13.732 9.983 0.261 1.00 92.56 609 SER A CA 1
ATOM 4726 C C . SER A 1 609 ? -14.580 9.040 1.110 1.00 92.56 609 SER A C 1
ATOM 4728 O O . SER A 1 609 ? -15.148 9.436 2.131 1.00 92.56 609 SER A O 1
ATOM 4730 N N . ALA A 1 610 ? -14.683 7.798 0.660 1.00 91.62 610 ALA A N 1
ATOM 4731 C CA . ALA A 1 610 ? -15.397 6.687 1.270 1.00 91.62 610 ALA A CA 1
ATOM 4732 C C . ALA A 1 610 ? -14.855 5.359 0.703 1.00 91.62 610 ALA A C 1
ATOM 4734 O O . ALA A 1 610 ? -13.964 5.336 -0.144 1.00 91.62 610 ALA A O 1
ATOM 4735 N N . PHE A 1 611 ? -15.409 4.224 1.131 1.00 91.06 611 PHE A N 1
ATOM 4736 C CA . PHE A 1 611 ? -14.965 2.923 0.622 1.00 91.06 611 PHE A CA 1
ATOM 4737 C C . PHE A 1 611 ? -15.128 2.773 -0.905 1.00 91.06 611 PHE A C 1
ATOM 4739 O O . PHE A 1 611 ? -14.230 2.273 -1.565 1.00 91.06 611 PHE A O 1
ATOM 4746 N N . TYR A 1 612 ? -16.234 3.268 -1.475 1.00 88.50 612 TYR A N 1
ATOM 4747 C CA . TYR A 1 612 ? -16.538 3.167 -2.915 1.00 88.50 612 TYR A CA 1
ATOM 4748 C C . TYR A 1 612 ? -16.213 4.436 -3.722 1.00 88.50 612 TYR A C 1
ATOM 4750 O O . TYR A 1 612 ? -16.490 4.497 -4.917 1.00 88.50 612 TYR A O 1
ATOM 4758 N N . GLN A 1 613 ? -15.665 5.473 -3.083 1.00 85.69 613 GLN A N 1
ATOM 4759 C CA . GLN A 1 613 ? -15.355 6.757 -3.715 1.00 85.69 613 GLN A CA 1
ATOM 4760 C C . GLN A 1 613 ? -14.031 7.277 -3.163 1.00 85.69 613 GLN A C 1
ATOM 4762 O O . GLN A 1 613 ? -13.905 7.414 -1.955 1.00 85.69 613 GLN A O 1
ATOM 4767 N N . SER A 1 614 ? -13.077 7.645 -4.011 1.00 81.38 614 SER A N 1
ATOM 4768 C CA . SER A 1 614 ? -11.818 8.230 -3.546 1.00 81.38 614 SER A CA 1
ATOM 4769 C C . SER A 1 614 ? -11.480 9.486 -4.329 1.00 81.38 614 SER A C 1
ATOM 4771 O O . SER A 1 614 ? -11.005 9.375 -5.458 1.00 81.38 614 SER A O 1
ATOM 4773 N N . GLY A 1 615 ? -11.701 10.649 -3.706 1.00 72.88 615 GLY A N 1
ATOM 4774 C CA . GLY A 1 615 ? -11.551 11.962 -4.339 1.00 72.88 615 GLY A CA 1
ATOM 4775 C C . GLY A 1 615 ? -12.851 12.487 -4.910 1.00 72.88 615 GLY A C 1
ATOM 4776 O O . GLY A 1 615 ? -13.440 11.770 -5.748 1.00 72.88 615 GLY A O 1
#

Radius of gyration: 28.25 Å; chains: 1; bounding box: 77×66×75 Å

Sequence (615 aa):
GRGGTVRHPAALLSTSPLSGATGAVLDPIVSLRVKLRVPPGVTARVSFTTVVAENEDGIRALIEKYHDPQVCSRAFALASTHSEIELRHLAVSREEEARYQRLAGRVIYPDQRLRSLDAILRNRGTPPDLWKFGISGDEPIVLVTVADATEVGLAQELVRGQEYLRARGLVFDLVLLNEVPASYRQDVHEELQRIADAGPSHEWLDRPGGLFLRRAELMTEDDRTLLRAVARAIFEGARGGLEIQLRRPMLPSATPTRIETAPTTPRQSEPAPPQAELVFHNGFGGFTRDGREFHVTARPPAPWSNVVANERFGFIATESGLGNTWSQNSYMNRLTPWNNDPVVDPAGEVIYLRDDESGEFWSATASPAGGAIAYVARFGQGYAAYEHWHRGLHVELTAFVPVNEPVKLMRLRIRNTGAFARQLSAFYYVDWCLSDTRSRAAAHIITSIDTVCGALFARNAFRPIFGGRIAFIDTTAPERTMTGDRSSFVGRNGTLADPLAMEFTHLPGGVGAALDPCGAIQAALTVPANEMVEVTFMLGEGLDEAVARALVARFRQPGVVDAELKRVIDQWDARNSSVQVETPDAALDILVNRWLVYQTLTCRYYARSAFYQSG

Foldseek 3Di:
DAQDDPVGDPPVVDPDDDPPDDDDDPDDDDDDDDDDDADPPRDDDDDDDDDDDPDDVRVVVVCVQVVDVVSVVVVVVVVVVVVVVVCVVLVHDPVLVVLLVLVLCLQQDFDPLFADQVLLVPAQDAQVLCVVQLERLPFAEEEEEDADLQLVVQVLSVLSSLVVVVVVVRFGEYEYEYNYDPPCRVVSLVSSVVSCCPDPLVVFESHGSGYGYYYCVVDDPNRVSNSRLSHSGYHYSVQPHSVSSSPDDDDDFDDFAFADADPDDDDDDWDDPPDAPFDPDPPQWGAHPVLFKIKGFHDDPFWDWDWAFAQFWTFIATQQGGAWIAGRALQFFTFFDHDLDRRNSDHQKWKKKAFRHHLDMATLGNPDAVPPWGKMWMDGQFWIKIWTTDPQKTKIWIWGDFRPAQKIKIKIKIFRQDPFKTKMKMKMKGQGCRGNGNSSQQQSKFWDQDPPLRWIWIAGSNDDPQRQKIKTKDKLAPDKAKAQAQCQFQNDVGDPNGRPCSRHPHRSHYTTHSHRGMIMMIHIDIHGHRHMDMMMMMIGMDSHPVRVSVVSVQVSDPCSVVVRVVVSSVVLQVVLVPDFDDDPDVVVRSCNSHPVVSCCCRCVNRQVDDSNGGD